Protein AF-0000000066265148 (afdb_homodimer)

Structure (mmCIF, N/CA/C/O backbone):
data_AF-0000000066265148-model_v1
#
loop_
_entity.id
_entity.type
_entity.pdbx_description
1 polymer 'Putative thymidylate synthase'
#
loop_
_atom_site.group_PDB
_atom_site.id
_atom_site.type_symb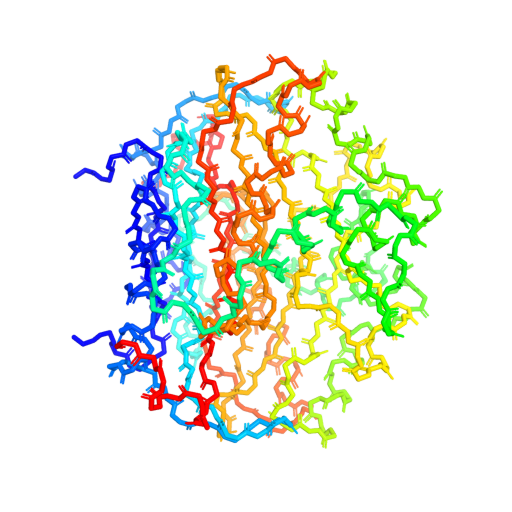ol
_atom_site.label_atom_id
_atom_site.label_alt_id
_atom_site.label_comp_id
_atom_site.label_asym_id
_atom_site.label_entity_id
_atom_site.label_seq_id
_atom_site.pdbx_PDB_ins_code
_atom_site.Cartn_x
_atom_site.Cartn_y
_atom_site.Cartn_z
_atom_site.occupancy
_atom_site.B_iso_or_equiv
_atom_site.auth_seq_id
_atom_site.auth_comp_id
_atom_site.auth_asym_id
_atom_site.auth_atom_id
_atom_site.pdbx_PDB_model_num
ATOM 1 N N . MET A 1 1 ? -3.244 -16.797 18.031 1 27.95 1 MET A N 1
ATOM 2 C CA . MET A 1 1 ? -3.881 -17.016 16.734 1 27.95 1 MET A CA 1
ATOM 3 C C . MET A 1 1 ? -4.305 -15.688 16.109 1 27.95 1 MET A C 1
ATOM 5 O O . MET A 1 1 ? -4.938 -14.867 16.781 1 27.95 1 MET A O 1
ATOM 9 N N . LEU A 1 2 ? -3.549 -15.219 15.195 1 39.91 2 LEU A N 1
ATOM 10 C CA . LEU A 1 2 ? -4.113 -13.984 14.672 1 39.91 2 LEU A CA 1
ATOM 11 C C . LEU A 1 2 ? -5.59 -14.164 14.328 1 39.91 2 LEU A C 1
ATOM 13 O O . LEU A 1 2 ? -5.969 -15.156 13.711 1 39.91 2 LEU A O 1
ATOM 17 N N . GLY A 1 3 ? -6.41 -13.75 15.141 1 44.38 3 GLY A N 1
ATOM 18 C CA . GLY A 1 3 ? -7.812 -13.891 14.781 1 44.38 3 GLY A CA 1
ATOM 19 C C . GLY A 1 3 ? -8.07 -13.688 13.297 1 44.38 3 GLY A C 1
ATOM 20 O O . GLY A 1 3 ? -7.23 -13.125 12.586 1 44.38 3 GLY A O 1
ATOM 21 N N . LYS A 1 4 ? -9.055 -14.305 12.82 1 56.09 4 LYS A N 1
ATOM 22 C CA . LYS A 1 4 ? -9.539 -14.156 11.453 1 56.09 4 LYS A CA 1
ATOM 23 C C . LYS A 1 4 ? -9.547 -12.695 11.023 1 56.09 4 LYS A C 1
ATOM 25 O O . LYS A 1 4 ? -10 -11.828 11.766 1 56.09 4 LYS A O 1
ATOM 30 N N . GLY A 1 5 ? -8.711 -12.375 10.047 1 67.44 5 GLY A N 1
ATOM 31 C CA . GLY A 1 5 ? -8.805 -11.062 9.422 1 67.44 5 GLY A CA 1
ATOM 32 C C . GLY A 1 5 ? -7.734 -10.102 9.891 1 67.44 5 GLY A C 1
ATOM 33 O O . GLY A 1 5 ? -7.719 -8.938 9.484 1 67.44 5 GLY A O 1
ATOM 34 N N . ARG A 1 6 ? -6.789 -10.672 10.805 1 84 6 ARG A N 1
ATOM 35 C CA . ARG A 1 6 ? -5.754 -9.758 11.281 1 84 6 ARG A CA 1
ATOM 36 C C . ARG A 1 6 ? -4.547 -9.773 10.344 1 84 6 ARG A C 1
ATOM 38 O O . ARG A 1 6 ? -4.199 -10.812 9.789 1 84 6 ARG A O 1
ATOM 45 N N . PRO A 1 7 ? -3.943 -8.539 10.242 1 94.38 7 PRO A N 1
ATOM 46 C CA . PRO A 1 7 ? -2.773 -8.469 9.367 1 94.38 7 PRO A CA 1
ATOM 47 C C . PRO A 1 7 ? -1.58 -9.25 9.906 1 94.38 7 PRO A C 1
ATOM 49 O O . PRO A 1 7 ? -1.422 -9.383 11.125 1 94.38 7 PRO A O 1
ATOM 52 N N . LEU A 1 8 ? -0.867 -9.812 9.031 1 95.94 8 LEU A N 1
ATOM 53 C CA . LEU A 1 8 ? 0.341 -10.57 9.336 1 95.94 8 LEU A CA 1
ATOM 54 C C . LEU A 1 8 ? 1.586 -9.711 9.148 1 95.94 8 LEU A C 1
ATOM 56 O O . LEU A 1 8 ? 1.676 -8.938 8.195 1 95.94 8 LEU A O 1
ATOM 60 N N . VAL A 1 9 ? 2.545 -9.773 10.109 1 96.56 9 VAL A N 1
ATOM 61 C CA . VAL A 1 9 ? 3.836 -9.109 9.969 1 96.56 9 VAL A CA 1
ATOM 62 C C . VAL A 1 9 ? 4.957 -10.148 9.984 1 96.56 9 VAL A C 1
ATOM 64 O O . VAL A 1 9 ? 5.035 -10.977 10.898 1 96.56 9 VAL A O 1
ATOM 67 N N . VAL A 1 10 ? 5.738 -10.133 8.992 1 97.38 10 VAL A N 1
ATOM 68 C CA . VAL A 1 10 ? 6.906 -11 8.93 1 97.38 10 VAL A CA 1
ATOM 69 C C . VAL A 1 10 ? 8.164 -10.164 8.695 1 97.38 10 VAL A C 1
ATOM 71 O O . VAL A 1 10 ? 8.102 -9.109 8.055 1 97.38 10 VAL A O 1
ATOM 74 N N . ARG A 1 11 ? 9.273 -10.664 9.203 1 96.19 11 ARG A N 1
ATOM 75 C CA . ARG A 1 11 ? 10.508 -9.898 9.109 1 96.19 11 ARG A CA 1
ATOM 76 C C . ARG A 1 11 ? 11.727 -10.812 9.078 1 96.19 11 ARG A C 1
ATOM 78 O O . ARG A 1 11 ? 11.656 -11.961 9.523 1 96.19 11 ARG A O 1
ATOM 85 N N . GLY A 1 12 ? 12.812 -10.289 8.523 1 95.69 12 GLY A N 1
ATOM 86 C CA . GLY A 1 12 ? 14.055 -11.039 8.523 1 95.69 12 GLY A CA 1
ATOM 87 C C . GLY A 1 12 ? 15.211 -10.281 7.895 1 95.69 12 GLY A C 1
ATOM 88 O O . GLY A 1 12 ? 15.016 -9.203 7.336 1 95.69 12 GLY A O 1
ATOM 89 N N . ARG A 1 13 ? 16.391 -10.906 7.996 1 94.5 13 ARG A N 1
ATOM 90 C CA . ARG A 1 13 ? 17.609 -10.352 7.41 1 94.5 13 ARG A CA 1
ATOM 91 C C . ARG A 1 13 ? 17.797 -10.844 5.98 1 94.5 13 ARG A C 1
ATOM 93 O O . ARG A 1 13 ? 18.531 -10.234 5.203 1 94.5 13 ARG A O 1
ATOM 100 N N . THR A 1 14 ? 17.141 -11.961 5.719 1 96.38 14 THR A N 1
ATOM 101 C CA . THR A 1 14 ? 17.25 -12.516 4.379 1 96.38 14 THR A CA 1
ATOM 102 C C . THR A 1 14 ? 15.875 -12.688 3.752 1 96.38 14 THR A C 1
ATOM 104 O O . THR A 1 14 ? 14.875 -12.805 4.465 1 96.38 14 THR A O 1
ATOM 107 N N . VAL A 1 15 ? 15.859 -12.734 2.451 1 96.88 15 VAL A N 1
ATOM 108 C CA . VAL A 1 15 ? 14.617 -12.969 1.727 1 96.88 15 VAL A CA 1
ATOM 109 C C . VAL A 1 15 ? 14.047 -14.336 2.105 1 96.88 15 VAL A C 1
ATOM 111 O O . VAL A 1 15 ? 12.836 -14.492 2.23 1 96.88 15 VAL A O 1
ATOM 114 N N . GLU A 1 16 ? 14.953 -15.289 2.338 1 96.38 16 GLU A N 1
ATOM 115 C CA . GLU A 1 16 ? 14.523 -16.625 2.744 1 96.38 16 GLU A CA 1
ATOM 116 C C . GLU A 1 16 ? 13.742 -16.578 4.059 1 96.38 16 GLU A C 1
ATOM 118 O O . GLU A 1 16 ? 12.695 -17.219 4.188 1 96.38 16 GLU A O 1
ATOM 123 N N . GLN A 1 17 ? 14.297 -15.891 5.023 1 96.94 17 GLN A N 1
ATOM 124 C CA . GLN A 1 17 ? 13.641 -15.789 6.316 1 96.94 17 GLN A CA 1
ATOM 125 C C . GLN A 1 17 ? 12.234 -15.195 6.172 1 96.94 17 GLN A C 1
ATOM 127 O O . GLN A 1 17 ? 11.273 -15.711 6.746 1 96.94 17 GLN A O 1
ATOM 132 N N . VAL A 1 18 ? 12.133 -14.156 5.395 1 97.88 18 VAL A N 1
ATOM 133 C CA . VAL A 1 18 ? 10.859 -13.477 5.176 1 97.88 18 VAL A CA 1
ATOM 134 C C . VAL A 1 18 ? 9.898 -14.406 4.438 1 97.88 18 VAL A C 1
ATOM 136 O O . VAL A 1 18 ? 8.742 -14.555 4.832 1 97.88 18 VAL A O 1
ATOM 139 N N . TRP A 1 19 ? 10.391 -15.047 3.406 1 98.12 19 TRP A N 1
ATOM 140 C CA . TRP A 1 19 ? 9.594 -15.945 2.586 1 98.12 19 TRP A CA 1
ATOM 141 C C . TRP A 1 19 ? 9.055 -17.109 3.416 1 98.12 19 TRP A C 1
ATOM 143 O O . TRP A 1 19 ? 7.863 -17.422 3.361 1 98.12 19 TRP A O 1
ATOM 153 N N . ARG A 1 20 ? 9.852 -17.719 4.242 1 97.94 20 ARG A N 1
ATOM 154 C CA . ARG A 1 20 ? 9.445 -18.875 5.055 1 97.94 20 ARG A CA 1
ATOM 155 C C . ARG A 1 20 ? 8.406 -18.469 6.098 1 97.94 20 ARG A C 1
ATOM 157 O O . ARG A 1 20 ? 7.438 -19.188 6.332 1 97.94 20 ARG A O 1
ATOM 164 N N . GLN A 1 21 ? 8.648 -17.359 6.672 1 98.19 21 GLN A N 1
ATOM 165 C CA . GLN A 1 21 ? 7.684 -16.875 7.652 1 98.19 21 GLN A CA 1
ATOM 166 C C . GLN A 1 21 ? 6.344 -16.562 6.996 1 98.19 21 GLN A C 1
ATOM 168 O O . GLN A 1 21 ? 5.285 -16.844 7.562 1 98.19 21 GLN A O 1
ATOM 173 N N . ALA A 1 22 ? 6.379 -15.969 5.785 1 98.38 22 ALA A N 1
ATOM 174 C CA . ALA A 1 22 ? 5.148 -15.617 5.082 1 98.38 22 ALA A CA 1
ATOM 175 C C . ALA A 1 22 ? 4.371 -16.859 4.676 1 98.38 22 ALA A C 1
ATOM 177 O O . ALA A 1 22 ? 3.158 -16.938 4.883 1 98.38 22 ALA A O 1
ATOM 178 N N . VAL A 1 23 ? 5.09 -17.812 4.133 1 98.19 23 VAL A N 1
ATOM 179 C CA . VAL A 1 23 ? 4.457 -19.062 3.719 1 98.19 23 VAL A CA 1
ATOM 180 C C . VAL A 1 23 ? 3.854 -19.766 4.934 1 98.19 23 VAL A C 1
ATOM 182 O O . VAL A 1 23 ? 2.693 -20.188 4.902 1 98.19 23 VAL A O 1
ATOM 185 N N . THR A 1 24 ? 4.629 -19.859 6.012 1 97.75 24 THR A N 1
ATOM 186 C CA . THR A 1 24 ? 4.148 -20.484 7.234 1 97.75 24 THR A CA 1
ATOM 187 C C . THR A 1 24 ? 2.936 -19.75 7.785 1 97.75 24 THR A C 1
ATOM 189 O O . THR A 1 24 ? 1.956 -20.375 8.203 1 97.75 24 THR A O 1
ATOM 192 N N . GLY A 1 25 ? 3.047 -18.422 7.82 1 97.19 25 GLY A N 1
ATOM 193 C CA . GLY A 1 25 ? 1.928 -17.625 8.289 1 97.19 25 GLY A CA 1
ATOM 194 C C . GLY A 1 25 ? 0.644 -17.891 7.527 1 97.19 25 GLY A C 1
ATOM 195 O O . GLY A 1 25 ? -0.428 -18 8.125 1 97.19 25 GLY A O 1
ATOM 196 N N . ILE A 1 26 ? 0.73 -18 6.23 1 97.44 26 ILE A N 1
ATOM 197 C CA . ILE A 1 26 ? -0.443 -18.234 5.398 1 97.44 26 ILE A CA 1
ATOM 198 C C . ILE A 1 26 ? -0.965 -19.656 5.621 1 97.44 26 ILE A C 1
ATOM 200 O O . ILE A 1 26 ? -2.176 -19.875 5.688 1 97.44 26 ILE A O 1
ATOM 204 N N . LYS A 1 27 ? -0.068 -20.609 5.711 1 96.56 27 LYS A N 1
ATOM 205 C CA . LYS A 1 27 ? -0.476 -22 5.949 1 96.56 27 LYS A CA 1
ATOM 206 C C . LYS A 1 27 ? -1.242 -22.125 7.262 1 96.56 27 LYS A C 1
ATOM 208 O O . LYS A 1 27 ? -2.227 -22.859 7.344 1 96.56 27 LYS A O 1
ATOM 213 N N . VAL A 1 28 ? -0.839 -21.406 8.273 1 95.69 28 VAL A N 1
ATOM 214 C CA . VAL A 1 28 ? -1.385 -21.562 9.617 1 95.69 28 VAL A CA 1
ATOM 215 C C . VAL A 1 28 ? -2.615 -20.672 9.781 1 95.69 28 VAL A C 1
ATOM 217 O O . VAL A 1 28 ? -3.637 -21.109 10.312 1 95.69 28 VAL A O 1
ATOM 220 N N . HIS A 1 29 ? -2.533 -19.469 9.266 1 95.12 29 HIS A N 1
ATOM 221 C CA . HIS A 1 29 ? -3.545 -18.469 9.617 1 95.12 29 HIS A CA 1
ATOM 222 C C . HIS A 1 29 ? -4.41 -18.125 8.414 1 95.12 29 HIS A C 1
ATOM 224 O O . HIS A 1 29 ? -5.422 -17.438 8.555 1 95.12 29 HIS A O 1
ATOM 230 N N . GLY A 1 30 ? -4.027 -18.531 7.23 1 95.75 30 GLY A N 1
ATOM 231 C CA . GLY A 1 30 ? -4.734 -18.125 6.023 1 95.75 30 GLY A CA 1
ATOM 232 C C . GLY A 1 30 ? -6.102 -18.781 5.891 1 95.75 30 GLY A C 1
ATOM 233 O O . GLY A 1 30 ? -6.363 -19.812 6.504 1 95.75 30 GLY A O 1
ATOM 234 N N . GLU A 1 31 ? -6.941 -18.156 5.148 1 95.69 31 GLU A N 1
ATOM 235 C CA . GLU A 1 31 ? -8.266 -18.672 4.824 1 95.69 31 GLU A CA 1
ATOM 236 C C . GLU A 1 31 ? -8.305 -19.234 3.406 1 95.69 31 GLU A C 1
ATOM 238 O O . GLU A 1 31 ? -7.715 -18.656 2.49 1 95.69 31 GLU A O 1
ATOM 243 N N . LYS A 1 32 ? -9.008 -20.375 3.314 1 96.25 32 LYS A N 1
ATOM 244 C CA . LYS A 1 32 ? -9.242 -20.906 1.975 1 96.25 32 LYS A CA 1
ATOM 245 C C . LYS A 1 32 ? -10.32 -20.109 1.246 1 96.25 32 LYS A C 1
ATOM 247 O O . LYS A 1 32 ? -11.422 -19.922 1.773 1 96.25 32 LYS A O 1
ATOM 252 N N . VAL A 1 33 ? -9.977 -19.625 0.095 1 96.69 33 VAL A N 1
ATOM 253 C CA . VAL A 1 33 ? -10.906 -18.812 -0.668 1 96.69 33 VAL A CA 1
ATOM 254 C C . VAL A 1 33 ? -10.828 -19.172 -2.148 1 96.69 33 VAL A C 1
ATOM 256 O O . VAL A 1 33 ? -9.734 -19.391 -2.682 1 96.69 33 VAL A O 1
ATOM 259 N N . GLU A 1 34 ? -11.984 -19.281 -2.777 1 96.5 34 GLU A N 1
ATOM 260 C CA . GLU A 1 34 ? -12.016 -19.406 -4.23 1 96.5 34 GLU A CA 1
ATOM 261 C C . GLU A 1 34 ? -11.805 -18.047 -4.902 1 96.5 34 GLU A C 1
ATOM 263 O O . GLU A 1 34 ? -12.5 -17.078 -4.602 1 96.5 34 GLU A O 1
ATOM 268 N N . ARG A 1 35 ? -10.766 -18 -5.762 1 97.06 35 ARG A N 1
ATOM 269 C CA . ARG A 1 35 ? -10.484 -16.781 -6.516 1 97.06 35 ARG A CA 1
ATOM 270 C C . ARG A 1 35 ? -10.602 -17.031 -8.016 1 97.06 35 ARG A C 1
ATOM 272 O O . ARG A 1 35 ? -10.922 -18.141 -8.445 1 97.06 35 ARG A O 1
ATOM 279 N N . GLU A 1 36 ? -10.438 -15.969 -8.758 1 94.25 36 GLU A N 1
ATOM 280 C CA . GLU A 1 36 ? -10.664 -16.016 -10.195 1 94.25 36 GLU A CA 1
ATOM 281 C C . GLU A 1 36 ? -9.68 -16.969 -10.875 1 94.25 36 GLU A C 1
ATOM 283 O O . GLU A 1 36 ? -10.008 -17.578 -11.891 1 94.25 36 GLU A O 1
ATOM 288 N N . ARG A 1 37 ? -8.492 -17.156 -10.258 1 93.44 37 ARG A N 1
ATOM 289 C CA . ARG A 1 37 ? -7.484 -18 -10.883 1 93.44 37 ARG A CA 1
ATOM 290 C C . ARG A 1 37 ? -7.332 -19.312 -10.133 1 93.44 37 ARG A C 1
ATOM 292 O O . ARG A 1 37 ? -6.312 -20 -10.258 1 93.44 37 ARG A O 1
ATOM 299 N N . GLY A 1 38 ? -8.328 -19.609 -9.289 1 95.19 38 GLY A N 1
ATOM 300 C CA . GLY A 1 38 ? -8.336 -20.875 -8.562 1 95.19 38 GLY A CA 1
ATOM 301 C C . GLY A 1 38 ? -8.305 -20.688 -7.055 1 95.19 38 GLY A C 1
ATOM 302 O O . GLY A 1 38 ? -8.164 -19.562 -6.562 1 95.19 38 GLY A O 1
ATOM 303 N N . PRO A 1 39 ? -8.422 -21.781 -6.406 1 97.81 39 PRO A N 1
ATOM 304 C CA . PRO A 1 39 ? -8.461 -21.719 -4.941 1 97.81 39 PRO A CA 1
ATOM 305 C C . PRO A 1 39 ? -7.109 -21.328 -4.34 1 97.81 39 PRO A C 1
ATOM 307 O O . PRO A 1 39 ? -6.062 -21.75 -4.832 1 97.81 39 PRO A O 1
ATOM 310 N N . VAL A 1 40 ? -7.176 -20.562 -3.271 1 98.19 40 VAL A N 1
ATOM 311 C CA . VAL A 1 40 ? -5.965 -20.109 -2.592 1 98.19 40 VAL A CA 1
ATOM 312 C C . VAL A 1 40 ? -6.156 -20.219 -1.08 1 98.19 40 VAL A C 1
ATOM 314 O O . VAL A 1 40 ? -7.281 -20.344 -0.597 1 98.19 40 VAL A O 1
ATOM 317 N N . LYS A 1 41 ? -5.094 -20.297 -0.44 1 97.75 41 LYS A N 1
ATOM 318 C CA . LYS A 1 41 ? -5.035 -19.891 0.961 1 97.75 41 LYS A CA 1
ATOM 319 C C . LYS A 1 41 ? -4.426 -18.5 1.104 1 97.75 41 LYS A C 1
ATOM 321 O O . LYS A 1 41 ? -3.35 -18.234 0.566 1 97.75 41 LYS A O 1
ATOM 326 N N . GLU A 1 42 ? -5.195 -17.578 1.852 1 97.88 42 GLU A N 1
ATOM 327 C CA . GLU A 1 42 ? -4.719 -16.203 1.789 1 97.88 42 GLU A CA 1
ATOM 328 C C . GLU A 1 42 ? -4.891 -15.5 3.133 1 97.88 42 GLU A C 1
ATOM 330 O O . GLU A 1 42 ? -5.707 -15.914 3.957 1 97.88 42 GLU A O 1
ATOM 335 N N . VAL A 1 43 ? -4.016 -14.57 3.396 1 97.38 43 VAL A N 1
ATOM 336 C CA . VAL A 1 43 ? -4.188 -13.547 4.414 1 97.38 43 VAL A CA 1
ATOM 337 C C . VAL A 1 43 ? -4.414 -12.188 3.748 1 97.38 43 VAL A C 1
ATOM 339 O O . VAL A 1 43 ? -3.822 -11.898 2.705 1 97.38 43 VAL A O 1
ATOM 342 N N . ARG A 1 44 ? -5.367 -11.469 4.332 1 96.81 44 ARG A N 1
ATOM 343 C CA . ARG A 1 44 ? -5.66 -10.125 3.826 1 96.81 44 ARG A CA 1
ATOM 344 C C . ARG A 1 44 ? -5.102 -9.055 4.754 1 96.81 44 ARG A C 1
ATOM 346 O O . ARG A 1 44 ? -5.691 -8.758 5.793 1 96.81 44 ARG A O 1
ATOM 353 N N . GLY A 1 45 ? -3.953 -8.523 4.328 1 97.06 45 GLY A N 1
ATOM 354 C CA . GLY A 1 45 ? -3.156 -7.617 5.137 1 97.06 45 GLY A CA 1
ATOM 355 C C . GLY A 1 45 ? -1.851 -8.227 5.609 1 97.06 45 GLY A C 1
ATOM 356 O O . GLY A 1 45 ? -1.837 -9.031 6.547 1 97.06 45 GLY A O 1
ATOM 357 N N . LEU A 1 46 ? -0.765 -7.914 4.949 1 98 46 LEU A N 1
ATOM 358 C CA . LEU A 1 46 ? 0.564 -8.422 5.277 1 98 46 LEU A CA 1
ATOM 359 C C . LEU A 1 46 ? 1.613 -7.324 5.129 1 98 46 LEU A C 1
ATOM 361 O O . LEU A 1 46 ? 1.58 -6.555 4.164 1 98 46 LEU A O 1
ATOM 365 N N . ILE A 1 47 ? 2.51 -7.215 6.082 1 98.31 47 ILE A N 1
ATOM 366 C CA . ILE A 1 47 ? 3.764 -6.492 5.898 1 98.31 47 ILE A CA 1
ATOM 367 C C . ILE A 1 47 ? 4.934 -7.477 5.91 1 98.31 47 ILE A C 1
ATOM 369 O O . ILE A 1 47 ? 5.07 -8.273 6.84 1 98.31 47 ILE A O 1
ATOM 373 N N . ALA A 1 48 ? 5.691 -7.465 4.906 1 98.38 48 ALA A N 1
ATOM 374 C CA . ALA A 1 48 ? 6.977 -8.156 4.848 1 98.38 48 ALA A CA 1
ATOM 375 C C . ALA A 1 48 ? 8.133 -7.164 4.914 1 98.38 48 ALA A C 1
ATOM 377 O O . ALA A 1 48 ? 8.289 -6.316 4.027 1 98.38 48 ALA A O 1
ATOM 378 N N . HIS A 1 49 ? 8.906 -7.324 5.965 1 97.88 49 HIS A N 1
ATOM 379 C CA . HIS A 1 49 ? 9.977 -6.371 6.242 1 97.88 49 HIS A CA 1
ATOM 380 C C . HIS A 1 49 ? 11.344 -7.031 6.148 1 97.88 49 HIS A C 1
ATOM 382 O O . HIS A 1 49 ? 11.641 -7.961 6.906 1 97.88 49 HIS A O 1
ATOM 388 N N . LEU A 1 50 ? 12.117 -6.566 5.211 1 97 50 LEU A N 1
ATOM 389 C CA . LEU A 1 50 ? 13.484 -7.031 5.027 1 97 50 LEU A CA 1
ATOM 390 C C . LEU A 1 50 ? 14.484 -6.023 5.594 1 97 50 LEU A C 1
ATOM 392 O O . LEU A 1 50 ? 14.477 -4.852 5.203 1 97 50 LEU A O 1
ATOM 396 N N . GLU A 1 51 ? 15.336 -6.43 6.461 1 94.5 51 GLU A N 1
ATOM 397 C CA . GLU A 1 51 ? 16.328 -5.594 7.129 1 94.5 51 GLU A CA 1
ATOM 398 C C . GLU A 1 51 ? 17.359 -5.062 6.141 1 94.5 51 GLU A C 1
ATOM 400 O O . GLU A 1 51 ? 17.344 -5.43 4.961 1 94.5 51 GLU A O 1
ATOM 405 N N . PRO A 1 52 ? 18.188 -4.199 6.668 1 90.75 52 PRO A N 1
ATOM 406 C CA . PRO A 1 52 ? 19.109 -3.525 5.742 1 90.75 52 PRO A CA 1
ATOM 407 C C . PRO A 1 52 ? 19.922 -4.508 4.906 1 90.75 52 PRO A C 1
ATOM 409 O O . PRO A 1 52 ? 20.312 -5.57 5.402 1 90.75 52 PRO A O 1
ATOM 412 N N . SER A 1 53 ? 20.125 -3.941 3.867 1 74.12 53 SER A N 1
ATOM 413 C CA . SER A 1 53 ? 20.688 -4.723 2.771 1 74.12 53 SER A CA 1
ATOM 414 C C . SER A 1 53 ? 22.109 -5.164 3.084 1 74.12 53 SER A C 1
ATOM 416 O O . SER A 1 53 ? 22.906 -4.379 3.605 1 74.12 53 SER A O 1
ATOM 418 N N . GLY A 1 54 ? 22.344 -6.324 2.887 1 85.75 54 GLY A N 1
ATOM 419 C CA . GLY A 1 54 ? 23.641 -6.957 2.719 1 85.75 54 GLY A CA 1
ATOM 420 C C . GLY A 1 54 ? 23.672 -7.973 1.592 1 85.75 54 GLY A C 1
ATOM 421 O O . GLY A 1 54 ? 22.656 -8.172 0.907 1 85.75 54 GLY A O 1
ATOM 422 N N . PRO A 1 55 ? 24.75 -8.461 1.185 1 86.62 55 PRO A N 1
ATOM 423 C CA . PRO A 1 55 ? 24.812 -9.414 0.072 1 86.62 55 PRO A CA 1
ATOM 424 C C . PRO A 1 55 ? 23.828 -10.57 0.222 1 86.62 55 PRO A C 1
ATOM 426 O O . PRO A 1 55 ? 23.344 -11.102 -0.777 1 86.62 55 PRO A O 1
ATOM 429 N N . GLU A 1 56 ? 23.5 -10.859 1.386 1 88 56 GLU A N 1
ATOM 430 C CA . GLU A 1 56 ? 22.609 -11.977 1.683 1 88 56 GLU A CA 1
ATOM 431 C C . GLU A 1 56 ? 21.172 -11.672 1.25 1 88 56 GLU A C 1
ATOM 433 O O . GLU A 1 56 ? 20.344 -12.57 1.157 1 88 56 GLU A O 1
ATOM 438 N N . SER A 1 57 ? 20.906 -10.422 1.021 1 87.81 57 SER A N 1
ATOM 439 C CA . SER A 1 57 ? 19.578 -10.016 0.614 1 87.81 57 SER A CA 1
ATOM 440 C C . SER A 1 57 ? 19.219 -10.555 -0.77 1 87.81 57 SER A C 1
ATOM 442 O O . SER A 1 57 ? 18.062 -10.531 -1.18 1 87.81 57 SER A O 1
ATOM 444 N N . PHE A 1 58 ? 20.172 -11.133 -1.479 1 91.06 58 PHE A N 1
ATOM 445 C CA . PHE A 1 58 ? 19.953 -11.609 -2.84 1 91.06 58 PHE A CA 1
ATOM 446 C C . PHE A 1 58 ? 19.984 -13.133 -2.891 1 91.06 58 PHE A C 1
ATOM 448 O O . PHE A 1 58 ? 19.875 -13.727 -3.967 1 91.06 58 PHE A O 1
ATOM 455 N N . ASP A 1 59 ? 20.062 -13.719 -1.698 1 92.69 59 ASP A N 1
ATOM 456 C CA . ASP A 1 59 ? 20.109 -15.172 -1.653 1 92.69 59 ASP A CA 1
ATOM 457 C C . ASP A 1 59 ? 18.766 -15.789 -1.993 1 92.69 59 ASP A C 1
ATOM 459 O O . ASP A 1 59 ? 17.734 -15.359 -1.468 1 92.69 59 ASP A O 1
ATOM 463 N N . ILE A 1 60 ? 18.844 -16.781 -2.83 1 94.5 60 ILE A N 1
ATOM 464 C CA . ILE A 1 60 ? 17.656 -17.562 -3.18 1 94.5 60 ILE A CA 1
ATOM 465 C C . ILE A 1 60 ? 17.609 -18.828 -2.344 1 94.5 60 ILE A C 1
ATOM 467 O O . ILE A 1 60 ? 18.578 -19.578 -2.281 1 94.5 60 ILE A O 1
ATOM 471 N N . PRO A 1 61 ? 16.5 -19.062 -1.679 1 94.31 61 PRO A N 1
ATOM 472 C CA . PRO A 1 61 ? 16.406 -20.312 -0.917 1 94.31 61 PRO A CA 1
ATOM 473 C C . PRO A 1 61 ? 16.609 -21.547 -1.785 1 94.31 61 PRO A C 1
ATOM 475 O O . PRO A 1 61 ? 16.141 -21.594 -2.926 1 94.31 61 PRO A O 1
ATOM 478 N N . ASP A 1 62 ? 17.203 -22.578 -1.196 1 91.81 62 ASP A N 1
ATOM 479 C CA . ASP A 1 62 ? 17.531 -23.797 -1.933 1 91.81 62 ASP A CA 1
ATOM 480 C C . ASP A 1 62 ? 16.266 -24.531 -2.391 1 91.81 62 ASP A C 1
ATOM 482 O O . ASP A 1 62 ? 16.266 -25.172 -3.443 1 91.81 62 ASP A O 1
ATOM 486 N N . ASP A 1 63 ? 15.242 -24.391 -1.614 1 92.5 63 ASP A N 1
ATOM 487 C CA . ASP A 1 63 ? 14.023 -25.141 -1.916 1 92.5 63 ASP A CA 1
ATOM 488 C C . ASP A 1 63 ? 12.977 -24.25 -2.57 1 92.5 63 ASP A C 1
ATOM 490 O O . ASP A 1 63 ? 11.789 -24.594 -2.588 1 92.5 63 ASP A O 1
ATOM 494 N N . TYR A 1 64 ? 13.445 -23.062 -2.988 1 93.31 64 TYR A N 1
ATOM 495 C CA . TYR A 1 64 ? 12.539 -22.203 -3.738 1 93.31 64 TYR A CA 1
ATOM 496 C C . TYR A 1 64 ? 12.102 -22.859 -5.039 1 93.31 64 TYR A C 1
ATOM 498 O O . TYR A 1 64 ? 12.914 -23.484 -5.734 1 93.31 64 TYR A O 1
ATOM 506 N N . PRO A 1 65 ? 10.82 -22.734 -5.344 1 91.12 65 PRO A N 1
ATOM 507 C CA . PRO A 1 65 ? 10.281 -23.5 -6.469 1 91.12 65 PRO A CA 1
ATOM 508 C C . PRO A 1 65 ? 10.766 -22.984 -7.82 1 91.12 65 PRO A C 1
ATOM 510 O O . PRO A 1 65 ? 10.773 -23.734 -8.805 1 91.12 65 PRO A O 1
ATOM 513 N N . LEU A 1 66 ? 11.055 -21.719 -7.992 1 87.81 66 LEU A N 1
ATOM 514 C CA . LEU A 1 66 ? 11.523 -21.188 -9.266 1 87.81 66 LEU A CA 1
ATOM 515 C C . LEU A 1 66 ? 13.039 -21.297 -9.375 1 87.81 66 LEU A C 1
ATOM 517 O O . LEU A 1 66 ? 13.75 -21.094 -8.391 1 87.81 66 LEU A O 1
ATOM 521 N N . ASP A 1 67 ? 13.438 -21.594 -10.594 1 88.56 67 ASP A N 1
ATOM 522 C CA . ASP A 1 67 ? 14.875 -21.75 -10.812 1 88.56 67 ASP A CA 1
ATOM 523 C C . ASP A 1 67 ? 15.586 -20.406 -10.742 1 88.56 67 ASP A C 1
ATOM 525 O O . ASP A 1 67 ? 15 -19.375 -11.055 1 88.56 67 ASP A O 1
ATOM 529 N N . GLU A 1 68 ? 16.828 -20.531 -10.328 1 88.06 68 GLU A N 1
ATOM 530 C CA . GLU A 1 68 ? 17.641 -19.328 -10.125 1 88.06 68 GLU A CA 1
ATOM 531 C C . GLU A 1 68 ? 17.672 -18.484 -11.391 1 88.06 68 GLU A C 1
ATOM 533 O O . GLU A 1 68 ? 17.625 -17.25 -11.312 1 88.06 68 GLU A O 1
ATOM 538 N N . HIS A 1 69 ? 17.781 -19.109 -12.469 1 87.75 69 HIS A N 1
ATOM 539 C CA . HIS A 1 69 ? 17.844 -18.391 -13.727 1 87.75 69 HIS A CA 1
ATOM 540 C C . HIS A 1 69 ? 16.594 -17.531 -13.938 1 87.75 69 HIS A C 1
ATOM 542 O O . HIS A 1 69 ? 16.703 -16.375 -14.359 1 87.75 69 HIS A O 1
ATOM 548 N N . SER A 1 70 ? 15.531 -18.062 -13.57 1 86.44 70 SER A N 1
ATOM 549 C CA . SER A 1 70 ? 14.273 -17.328 -13.719 1 86.44 70 SER A CA 1
ATOM 550 C C . SER A 1 70 ? 14.211 -16.141 -12.766 1 86.44 70 SER A C 1
ATOM 552 O O . SER A 1 70 ? 13.742 -15.062 -13.141 1 86.44 70 SER A O 1
ATOM 554 N N . VAL A 1 71 ? 14.734 -16.312 -11.617 1 88.06 71 VAL A N 1
ATOM 555 C CA . VAL A 1 71 ? 14.727 -15.258 -10.609 1 88.06 71 VAL A CA 1
ATOM 556 C C . VAL A 1 71 ? 15.633 -14.109 -11.055 1 88.06 71 VAL A C 1
ATOM 558 O O . VAL A 1 71 ? 15.242 -12.945 -11.008 1 88.06 71 VAL A O 1
ATOM 561 N N . ARG A 1 72 ? 16.734 -14.508 -11.609 1 86.56 72 ARG A N 1
ATOM 562 C CA . ARG A 1 72 ? 17.703 -13.5 -12.039 1 86.56 72 ARG A CA 1
ATOM 563 C C . ARG A 1 72 ? 17.188 -12.75 -13.273 1 86.56 72 ARG A C 1
ATOM 565 O O . ARG A 1 72 ? 17.406 -11.539 -13.398 1 86.56 72 ARG A O 1
ATOM 572 N N . ALA A 1 73 ? 16.531 -13.445 -14.078 1 80.44 73 ALA A N 1
ATOM 573 C CA . ALA A 1 73 ? 15.938 -12.797 -15.25 1 80.44 73 ALA A CA 1
ATOM 574 C C . ALA A 1 73 ? 14.891 -11.766 -14.844 1 80.44 73 ALA A C 1
ATOM 576 O O . ALA A 1 73 ? 14.781 -10.703 -15.461 1 80.44 73 ALA A O 1
ATOM 577 N N . TYR A 1 74 ? 14.203 -12.094 -13.859 1 80.19 74 TYR A N 1
ATOM 578 C CA . TYR A 1 74 ? 13.172 -11.203 -13.344 1 80.19 74 TYR A CA 1
ATOM 579 C C . TYR A 1 74 ? 13.781 -9.938 -12.766 1 80.19 74 TYR A C 1
ATOM 581 O O . TYR A 1 74 ? 13.242 -8.844 -12.938 1 80.19 74 TYR A O 1
ATOM 589 N N . GLU A 1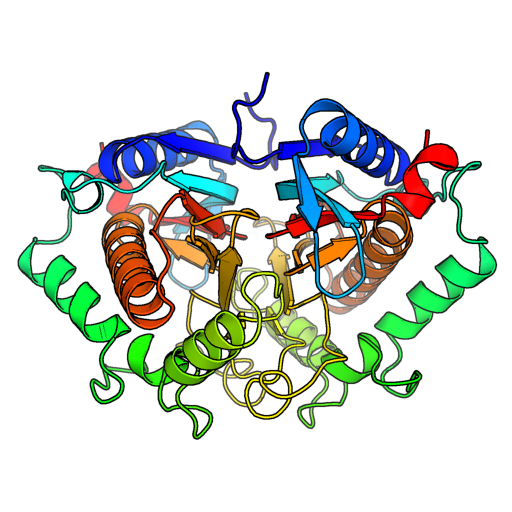 75 ? 14.891 -10.078 -12.141 1 81.38 75 GLU A N 1
ATOM 590 C CA . GLU A 1 75 ? 15.625 -8.938 -11.602 1 81.38 75 GLU A CA 1
ATOM 591 C C . GLU A 1 75 ? 15.969 -7.934 -12.703 1 81.38 75 GLU A C 1
ATOM 593 O O . GLU A 1 75 ? 15.734 -6.734 -12.547 1 81.38 75 GLU A O 1
ATOM 598 N N . ASP A 1 76 ? 16.406 -8.461 -13.758 1 80.25 76 ASP A N 1
ATOM 599 C CA . ASP A 1 76 ? 16.797 -7.613 -14.883 1 80.25 76 ASP A CA 1
ATOM 600 C C . ASP A 1 76 ? 15.578 -6.969 -15.531 1 80.25 76 ASP A C 1
ATOM 602 O O . ASP A 1 76 ? 15.648 -5.828 -15.992 1 80.25 76 ASP A O 1
ATOM 606 N N . GLN A 1 77 ? 14.547 -7.629 -15.445 1 79.81 77 GLN A N 1
ATOM 607 C CA . GLN A 1 77 ? 13.336 -7.172 -16.125 1 79.81 77 GLN A CA 1
ATOM 608 C C . GLN A 1 77 ? 12.75 -5.945 -15.422 1 79.81 77 GLN A C 1
ATOM 610 O O . GLN A 1 77 ? 12.188 -5.062 -16.078 1 79.81 77 GLN A O 1
ATOM 615 N N . LEU A 1 78 ? 12.922 -5.867 -14.188 1 83.44 78 LEU A N 1
ATOM 616 C CA . LEU A 1 78 ? 12.367 -4.734 -13.453 1 83.44 78 LEU A CA 1
ATOM 617 C C . LEU A 1 78 ? 13.078 -3.439 -13.828 1 83.44 78 LEU A C 1
ATOM 619 O O . LEU A 1 78 ? 12.461 -2.367 -13.828 1 83.44 78 LEU A O 1
ATOM 623 N N . LEU A 1 79 ? 14.289 -3.588 -14.234 1 83.56 79 LEU A N 1
ATOM 624 C CA . LEU A 1 79 ? 15.07 -2.385 -14.508 1 83.56 79 LEU A CA 1
ATOM 625 C C . LEU A 1 79 ? 15.102 -2.082 -16 1 83.56 79 LEU A C 1
ATOM 627 O O . LEU A 1 79 ? 15.5 -0.988 -16.406 1 83.56 79 LEU A O 1
ATOM 631 N N . ASP A 1 80 ? 14.617 -3.035 -16.766 1 81.62 80 ASP A N 1
ATOM 632 C CA . ASP A 1 80 ? 14.68 -2.902 -18.219 1 81.62 80 ASP A CA 1
ATOM 633 C C . ASP A 1 80 ? 13.352 -2.398 -18.766 1 81.62 80 ASP A C 1
ATOM 635 O O . ASP A 1 80 ? 12.352 -3.121 -18.766 1 81.62 80 ASP A O 1
ATOM 639 N N . PRO A 1 81 ? 13.328 -1.251 -19.344 1 80.38 81 PRO A N 1
ATOM 640 C CA . PRO A 1 81 ? 12.07 -0.713 -19.875 1 80.38 81 PRO A CA 1
ATOM 641 C C . PRO A 1 81 ? 11.617 -1.419 -21.156 1 80.38 81 PRO A C 1
ATOM 643 O O . PRO A 1 81 ? 10.453 -1.307 -21.531 1 80.38 81 PRO A O 1
ATOM 646 N N . GLU A 1 82 ? 12.531 -2.053 -21.781 1 77.38 82 GLU A N 1
ATOM 647 C CA . GLU A 1 82 ? 12.258 -2.557 -23.125 1 77.38 82 GLU A CA 1
ATOM 648 C C . GLU A 1 82 ? 11.805 -4.012 -23.094 1 77.38 82 GLU A C 1
ATOM 650 O O . GLU A 1 82 ? 11.227 -4.516 -24.062 1 77.38 82 GLU A O 1
ATOM 655 N N . LEU A 1 83 ? 12.031 -4.598 -22.047 1 67.06 83 LEU A N 1
ATOM 656 C CA . LEU A 1 83 ? 11.648 -6.004 -21.984 1 67.06 83 LEU A CA 1
ATOM 657 C C . LEU A 1 83 ? 10.141 -6.145 -21.781 1 67.06 83 LEU A C 1
ATOM 659 O O . LEU A 1 83 ? 9.594 -5.637 -20.812 1 67.06 83 LEU A O 1
ATOM 663 N N . ARG A 1 84 ? 9.539 -6.328 -23.016 1 59.94 84 ARG A N 1
ATOM 664 C CA . ARG A 1 84 ? 8.102 -6.531 -22.875 1 59.94 84 ARG A CA 1
ATOM 665 C C . ARG A 1 84 ? 7.766 -8.016 -22.766 1 59.94 84 ARG A C 1
ATOM 667 O O . ARG A 1 84 ? 8.375 -8.852 -23.438 1 59.94 84 ARG A O 1
ATOM 674 N N . GLY A 1 85 ? 7.277 -8.445 -21.625 1 57.16 85 GLY A N 1
ATOM 675 C CA . GLY A 1 85 ? 6.758 -9.797 -21.484 1 57.16 85 GLY A CA 1
ATOM 676 C C . GLY A 1 85 ? 5.379 -9.969 -22.109 1 57.16 85 GLY A C 1
ATOM 677 O O . GLY A 1 85 ? 4.902 -9.086 -22.828 1 57.16 85 GLY A O 1
ATOM 678 N N . PHE A 1 86 ? 4.664 -11.148 -21.906 1 52.59 86 PHE A N 1
ATOM 679 C CA . PHE A 1 86 ? 3.4 -11.516 -22.531 1 52.59 86 PHE A CA 1
ATOM 680 C C . PHE A 1 86 ? 2.404 -10.367 -22.453 1 52.59 86 PHE A C 1
ATOM 682 O O . PHE A 1 86 ? 1.846 -9.953 -23.484 1 52.59 86 PHE A O 1
ATOM 689 N N . GLU A 1 87 ? 2.146 -9.781 -21.266 1 59.53 87 GLU A N 1
ATOM 69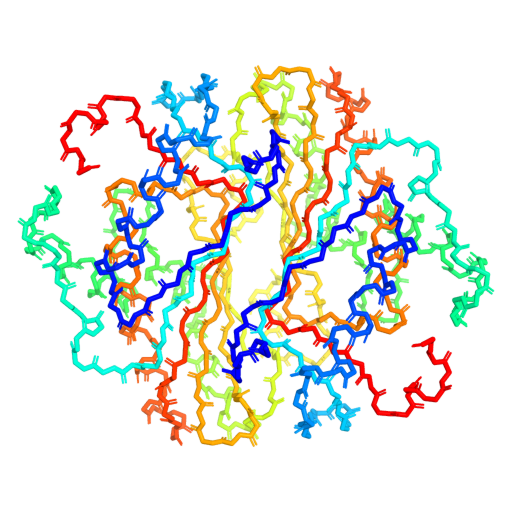0 C CA . GLU A 1 87 ? 1.189 -8.68 -21.188 1 59.53 87 GLU A CA 1
ATOM 691 C C . GLU A 1 87 ? 1.853 -7.406 -20.688 1 59.53 87 GLU A C 1
ATOM 693 O O . GLU A 1 87 ? 1.645 -6.328 -21.25 1 59.53 87 GLU A O 1
ATOM 698 N N . TYR A 1 88 ? 2.674 -7.543 -19.766 1 71.88 88 TYR A N 1
ATOM 699 C CA . TYR A 1 88 ? 3.457 -6.426 -19.25 1 71.88 88 TYR A CA 1
ATOM 700 C C . TYR A 1 88 ? 4.605 -6.922 -18.375 1 71.88 88 TYR A C 1
ATOM 702 O O . TYR A 1 88 ? 4.629 -8.086 -17.969 1 71.88 88 TYR A O 1
ATOM 710 N N . THR A 1 89 ? 5.598 -6.121 -18.344 1 83.94 89 THR A N 1
ATOM 711 C CA . THR A 1 89 ? 6.594 -6.266 -17.281 1 83.94 89 THR A CA 1
ATOM 712 C C . THR A 1 89 ? 6.586 -5.051 -16.375 1 83.94 89 THR A C 1
ATOM 714 O O . THR A 1 89 ? 6.133 -3.973 -16.766 1 83.94 89 THR A O 1
ATOM 717 N N . TYR A 1 90 ? 6.996 -5.301 -15.148 1 90.31 90 TYR A N 1
ATOM 718 C CA . TYR A 1 90 ? 7.078 -4.184 -14.211 1 90.31 90 TYR A CA 1
ATOM 719 C C . TYR A 1 90 ? 8.062 -3.129 -14.719 1 90.31 90 TYR A C 1
ATOM 721 O O . TYR A 1 90 ? 7.836 -1.929 -14.539 1 90.31 90 TYR A O 1
ATOM 729 N N . GLY A 1 91 ? 9.109 -3.605 -15.312 1 91.44 91 GLY A N 1
ATOM 730 C CA . GLY A 1 91 ? 10.039 -2.645 -15.883 1 91.44 91 GLY A CA 1
ATOM 731 C C . GLY A 1 91 ? 9.406 -1.736 -16.906 1 91.44 91 GLY A C 1
ATOM 732 O O . GLY A 1 91 ? 9.625 -0.524 -16.906 1 91.44 91 GLY A O 1
ATOM 733 N N . HIS A 1 92 ? 8.633 -2.318 -17.812 1 92.38 92 HIS A N 1
ATOM 734 C CA . HIS A 1 92 ? 7.926 -1.521 -18.812 1 92.38 92 HIS A CA 1
ATOM 735 C C . HIS A 1 92 ? 6.941 -0.561 -18.156 1 92.38 92 HIS A C 1
ATOM 737 O O . HIS A 1 92 ? 6.852 0.605 -18.547 1 92.38 92 HIS A O 1
ATOM 743 N N . ARG A 1 93 ? 6.219 -1.015 -17.188 1 94.62 93 ARG A N 1
ATOM 744 C CA . ARG A 1 93 ? 5.238 -0.193 -16.5 1 94.62 93 ARG A CA 1
ATOM 745 C C . ARG A 1 93 ? 5.91 0.963 -15.766 1 94.62 93 ARG A C 1
ATOM 747 O O . ARG A 1 93 ? 5.406 2.088 -15.773 1 94.62 93 ARG A O 1
ATOM 754 N N . LEU A 1 94 ? 7.109 0.713 -15.242 1 96.12 94 LEU A N 1
ATOM 755 C CA . LEU A 1 94 ? 7.773 1.697 -14.398 1 96.12 94 LEU A CA 1
ATOM 756 C C . LEU A 1 94 ? 8.562 2.695 -15.234 1 96.12 94 LEU A C 1
ATOM 758 O O . LEU A 1 94 ? 8.711 3.857 -14.852 1 96.12 94 LEU A O 1
ATOM 762 N N . ARG A 1 95 ? 8.969 2.293 -16.406 1 95.06 95 ARG A N 1
ATOM 763 C CA . ARG A 1 95 ? 10.031 3.102 -17 1 95.06 95 ARG A CA 1
ATOM 764 C C . ARG A 1 95 ? 9.633 3.574 -18.391 1 95.06 95 ARG A C 1
ATOM 766 O O . ARG A 1 95 ? 10.352 4.355 -19.016 1 95.06 95 ARG A O 1
ATOM 773 N N . ARG A 1 96 ? 8.359 3.115 -18.875 1 92.81 96 ARG A N 1
ATOM 774 C CA . ARG A 1 96 ? 8.047 3.523 -20.25 1 92.81 96 ARG A CA 1
ATOM 775 C C . ARG A 1 96 ? 6.543 3.736 -20.422 1 92.81 96 ARG A C 1
ATOM 777 O O . ARG A 1 96 ? 6.117 4.629 -21.156 1 92.81 96 ARG A O 1
ATOM 784 N N . TYR A 1 97 ? 5.711 3.066 -19.781 1 93.19 97 TYR A N 1
ATOM 785 C CA . TYR A 1 97 ? 4.285 2.932 -20.047 1 93.19 97 TYR A CA 1
ATOM 786 C C . TYR A 1 97 ? 3.598 4.289 -20.047 1 93.19 97 TYR A C 1
ATOM 788 O O . TYR A 1 97 ? 2.746 4.57 -20.891 1 93.19 97 TYR A O 1
ATOM 796 N N . PHE A 1 98 ? 3.984 5.184 -19.188 1 95.25 98 PHE A N 1
ATOM 797 C CA . PHE A 1 98 ? 3.314 6.465 -19 1 95.25 98 PHE A CA 1
ATOM 798 C C . PHE A 1 98 ? 4.02 7.559 -19.797 1 95.25 98 PHE A C 1
ATOM 800 O O . PHE A 1 98 ? 3.783 8.75 -19.578 1 95.25 98 PHE A O 1
ATOM 807 N N . GLY A 1 99 ? 4.906 7.109 -20.672 1 94.19 99 GLY A N 1
ATOM 808 C CA . GLY A 1 99 ? 5.621 8.055 -21.516 1 94.19 99 GLY A CA 1
ATOM 809 C C . GLY A 1 99 ? 6.805 8.695 -20.812 1 94.19 99 GLY A C 1
ATOM 810 O O . GLY A 1 99 ? 7.332 9.711 -21.281 1 94.19 99 GLY A O 1
ATOM 811 N N . LEU A 1 100 ? 7.082 8.125 -19.656 1 94.94 100 LEU A N 1
ATOM 812 C CA . LEU A 1 100 ? 8.234 8.617 -18.906 1 94.94 100 LEU A CA 1
ATOM 813 C C . LEU A 1 100 ? 8.875 7.492 -18.094 1 94.94 100 LEU A C 1
ATOM 815 O O . LEU A 1 100 ? 8.281 6.426 -17.922 1 94.94 100 LEU A O 1
ATOM 819 N N . ASP A 1 101 ? 10.141 7.719 -17.703 1 96.5 101 ASP A N 1
ATOM 820 C CA . ASP A 1 101 ? 10.867 6.809 -16.828 1 96.5 101 ASP A CA 1
ATOM 821 C C . ASP A 1 101 ? 10.727 7.219 -15.359 1 96.5 101 ASP A C 1
ATOM 823 O O . ASP A 1 101 ? 11.453 8.094 -14.883 1 96.5 101 ASP A O 1
ATOM 827 N N . GLN A 1 102 ? 9.766 6.566 -14.68 1 97.94 102 GLN A N 1
ATOM 828 C CA . GLN A 1 102 ? 9.469 6.934 -13.305 1 97.94 102 GLN A CA 1
ATOM 829 C C . GLN A 1 102 ? 10.68 6.715 -12.406 1 97.94 102 GLN A C 1
ATOM 831 O O . GLN A 1 102 ? 10.875 7.434 -11.422 1 97.94 102 GLN A O 1
ATOM 836 N N . VAL A 1 103 ? 11.492 5.738 -12.75 1 97.25 103 VAL A N 1
ATOM 837 C CA . VAL A 1 103 ? 12.672 5.438 -11.945 1 97.25 103 VAL A CA 1
ATOM 838 C C . VAL A 1 103 ? 13.656 6.602 -12.023 1 97.25 103 VAL A C 1
ATOM 840 O O . VAL A 1 103 ? 14.172 7.051 -11 1 97.25 103 VAL A O 1
ATOM 843 N N . THR A 1 104 ? 13.844 7.078 -13.195 1 96.81 104 THR A N 1
ATOM 844 C CA . THR A 1 104 ? 14.703 8.242 -13.367 1 96.81 104 THR A CA 1
ATOM 845 C C . THR A 1 104 ? 14.141 9.445 -12.625 1 96.81 104 THR A C 1
ATOM 847 O O . THR A 1 104 ? 14.891 10.188 -11.977 1 96.81 104 THR A O 1
ATOM 850 N N . LYS A 1 105 ? 12.867 9.641 -12.727 1 97.56 105 LYS A N 1
ATOM 851 C CA . LYS A 1 105 ? 12.234 10.773 -12.055 1 97.56 105 LYS A CA 1
ATOM 852 C C . LYS A 1 105 ? 12.383 10.672 -10.547 1 97.56 105 LYS A C 1
ATOM 854 O O . LYS A 1 105 ? 12.57 11.688 -9.859 1 97.56 105 LYS A O 1
ATOM 859 N N . ILE A 1 106 ? 12.289 9.516 -10.008 1 97.44 106 ILE A N 1
ATOM 860 C CA . ILE A 1 106 ? 12.461 9.273 -8.578 1 97.44 106 ILE A CA 1
ATOM 861 C C . ILE A 1 106 ? 13.883 9.633 -8.164 1 97.44 106 ILE A C 1
ATOM 863 O O . ILE A 1 106 ? 14.094 10.273 -7.129 1 97.44 106 ILE A O 1
ATOM 867 N N . VAL A 1 107 ? 14.812 9.211 -8.961 1 97.56 107 VAL A N 1
ATOM 868 C CA . VAL A 1 107 ? 16.203 9.539 -8.688 1 97.56 107 VAL A CA 1
ATOM 869 C C . VAL A 1 107 ? 16.391 11.055 -8.664 1 97.56 107 VAL A C 1
ATOM 871 O O . VAL A 1 107 ? 17.031 11.594 -7.762 1 97.56 107 VAL A O 1
ATOM 874 N N . GLU A 1 108 ? 15.82 11.688 -9.648 1 97.25 108 GLU A N 1
ATOM 875 C CA . GLU A 1 108 ? 15.914 13.141 -9.727 1 97.25 108 GLU A CA 1
ATOM 876 C C . GLU A 1 108 ? 15.305 13.805 -8.5 1 97.25 108 GLU A C 1
ATOM 878 O O . GLU A 1 108 ? 15.898 14.719 -7.922 1 97.25 108 GLU A O 1
ATOM 883 N N . ARG A 1 109 ? 14.164 13.344 -8.102 1 96.62 109 ARG A N 1
ATOM 884 C CA . ARG A 1 109 ? 13.484 13.914 -6.949 1 96.62 109 ARG A CA 1
ATOM 885 C C . ARG A 1 109 ? 14.312 13.734 -5.68 1 96.62 109 ARG A C 1
ATOM 887 O O . ARG A 1 109 ? 14.445 14.664 -4.883 1 96.62 109 ARG A O 1
ATOM 894 N N . LEU A 1 110 ? 14.859 12.609 -5.488 1 96.94 110 LEU A N 1
ATOM 895 C CA . LEU A 1 110 ? 15.672 12.297 -4.312 1 96.94 110 LEU A CA 1
ATOM 896 C C . LEU A 1 110 ? 16.953 13.125 -4.309 1 96.94 110 LEU A C 1
ATOM 898 O O . LEU A 1 110 ? 17.438 13.508 -3.244 1 96.94 110 LEU A O 1
ATOM 902 N N . SER A 1 111 ? 17.453 13.352 -5.469 1 95.25 111 SER A N 1
ATOM 903 C CA . SER A 1 111 ? 18.672 14.141 -5.586 1 95.25 111 SER A CA 1
ATOM 904 C C . SER A 1 111 ? 18.422 15.617 -5.273 1 95.25 111 SER A C 1
ATOM 906 O O . SER A 1 111 ? 19.281 16.297 -4.723 1 95.25 111 SER A O 1
ATOM 908 N N . GLU A 1 112 ? 17.25 16.016 -5.629 1 94.5 112 GLU A N 1
ATOM 909 C CA . GLU A 1 112 ? 16.859 17.406 -5.352 1 94.5 112 GLU A CA 1
ATOM 910 C C . GLU A 1 112 ? 16.578 17.609 -3.867 1 94.5 112 GLU A C 1
ATOM 912 O O . GLU A 1 112 ? 16.938 18.625 -3.293 1 94.5 112 GLU A O 1
ATOM 917 N N . SER A 1 113 ? 15.883 16.688 -3.297 1 93.69 113 SER A N 1
ATOM 918 C CA . SER A 1 113 ? 15.57 16.703 -1.87 1 93.69 113 SER A CA 1
ATOM 919 C C . SER A 1 113 ? 15.602 15.297 -1.285 1 93.69 113 SER A C 1
ATOM 921 O O . SER A 1 113 ? 14.656 14.523 -1.472 1 93.69 113 SER A O 1
ATOM 923 N N . ASN A 1 114 ? 16.547 15.047 -0.459 1 92.06 114 ASN A N 1
ATOM 924 C CA . ASN A 1 114 ? 16.688 13.719 0.135 1 92.06 114 ASN A CA 1
ATOM 925 C C . ASN A 1 114 ? 15.617 13.477 1.199 1 92.06 114 ASN A C 1
ATOM 927 O O . ASN A 1 114 ? 15.414 12.344 1.636 1 92.06 114 ASN A O 1
ATOM 931 N N . ASN A 1 115 ? 14.883 14.5 1.514 1 93.88 115 ASN A N 1
ATOM 932 C CA . ASN A 1 115 ? 13.867 14.391 2.553 1 93.88 115 ASN A CA 1
ATOM 933 C C . ASN A 1 115 ? 12.469 14.32 1.959 1 93.88 115 ASN A C 1
ATOM 935 O O . ASN A 1 115 ? 11.477 14.461 2.68 1 93.88 115 ASN A O 1
ATOM 939 N N . THR A 1 116 ? 12.414 14.094 0.656 1 96.88 116 THR A N 1
ATOM 940 C CA . THR A 1 116 ? 11.133 14.062 -0.034 1 96.88 116 THR A CA 1
ATOM 941 C C . THR A 1 116 ? 10.367 12.781 0.31 1 96.88 116 THR A C 1
ATOM 943 O O . THR A 1 116 ? 10.969 11.734 0.54 1 96.88 116 THR A O 1
ATOM 946 N N . ARG A 1 117 ? 9.031 12.891 0.374 1 97 117 ARG A N 1
ATOM 947 C CA . ARG A 1 117 ? 8.133 11.75 0.479 1 97 117 ARG A CA 1
ATOM 948 C C . ARG A 1 117 ? 7.324 11.57 -0.801 1 97 117 ARG A C 1
ATOM 950 O O . ARG A 1 117 ? 6.27 10.93 -0.791 1 97 117 ARG A O 1
ATOM 957 N N . ARG A 1 118 ? 7.871 12.203 -1.925 1 97.44 118 ARG A N 1
ATOM 958 C CA . ARG A 1 118 ? 7.098 12.242 -3.162 1 97.44 118 ARG A CA 1
ATOM 959 C C . ARG A 1 118 ? 7.781 11.438 -4.262 1 97.44 118 ARG A C 1
ATOM 961 O O . ARG A 1 118 ? 7.434 11.562 -5.438 1 97.44 118 ARG A O 1
ATOM 968 N N . ALA A 1 119 ? 8.836 10.672 -3.855 1 97.75 119 ALA A N 1
ATOM 969 C CA . ALA A 1 119 ? 9.484 9.766 -4.801 1 97.75 119 ALA A CA 1
ATOM 970 C C . ALA A 1 119 ? 8.703 8.461 -4.941 1 97.75 119 ALA A C 1
ATOM 972 O O . ALA A 1 119 ? 9.086 7.438 -4.367 1 97.75 119 ALA A O 1
ATOM 973 N N . ILE A 1 120 ? 7.629 8.523 -5.758 1 98.12 120 ILE A N 1
ATOM 974 C CA . ILE A 1 120 ? 6.637 7.457 -5.867 1 98.12 120 ILE A CA 1
ATOM 975 C C . ILE A 1 120 ? 6.473 7.051 -7.328 1 98.12 120 ILE A C 1
ATOM 977 O O . ILE A 1 120 ? 6.57 7.891 -8.227 1 98.12 120 ILE A O 1
ATOM 981 N N . ALA A 1 121 ? 6.312 5.809 -7.547 1 97.81 121 ALA A N 1
ATOM 982 C CA . ALA A 1 121 ? 5.93 5.277 -8.852 1 97.81 121 ALA A CA 1
ATOM 983 C C . ALA A 1 121 ? 4.719 4.359 -8.742 1 97.81 121 ALA A C 1
ATOM 985 O O . ALA A 1 121 ? 4.473 3.775 -7.684 1 97.81 121 ALA A O 1
ATOM 986 N N . VAL A 1 122 ? 3.941 4.301 -9.773 1 98.19 122 VAL A N 1
ATOM 987 C CA . VAL A 1 122 ? 2.816 3.375 -9.828 1 98.19 122 VAL A CA 1
ATOM 988 C C . VAL A 1 122 ? 2.895 2.539 -11.102 1 98.19 122 VAL A C 1
ATOM 990 O O . VAL A 1 122 ? 3.527 2.943 -12.078 1 98.19 122 VAL A O 1
ATOM 993 N N . THR A 1 123 ? 2.301 1.348 -11.07 1 97.31 123 THR A N 1
ATOM 994 C CA . THR A 1 123 ? 2.256 0.485 -12.242 1 97.31 123 THR A CA 1
ATOM 995 C C . THR A 1 123 ? 0.826 0.351 -12.758 1 97.31 123 THR A C 1
ATOM 997 O O . THR A 1 123 ? 0.606 -0.105 -13.883 1 97.31 123 THR A O 1
ATOM 1000 N N . TRP A 1 124 ? -0.157 0.74 -11.945 1 97.62 124 TRP A N 1
ATOM 1001 C CA . TRP A 1 124 ? -1.571 0.614 -12.281 1 97.62 124 TRP A CA 1
ATOM 1002 C C . TRP A 1 124 ? -2.041 1.8 -13.117 1 97.62 124 TRP A C 1
ATOM 1004 O O . TRP A 1 124 ? -1.772 2.953 -12.773 1 97.62 124 TRP A O 1
ATOM 1014 N N . ASP A 1 125 ? -2.643 1.547 -14.227 1 96.19 125 ASP A N 1
ATOM 1015 C CA . ASP A 1 125 ? -3.281 2.555 -15.062 1 96.19 125 ASP A CA 1
ATOM 1016 C C . ASP A 1 125 ? -4.797 2.373 -15.086 1 96.19 125 ASP A C 1
ATOM 1018 O O . ASP A 1 125 ? -5.312 1.476 -15.758 1 96.19 125 ASP A O 1
ATOM 1022 N N . PRO A 1 126 ? -5.555 3.316 -14.367 1 96.12 126 PRO A N 1
ATOM 1023 C CA . PRO A 1 126 ? -7.008 3.156 -14.297 1 96.12 126 PRO A CA 1
ATOM 1024 C C . PRO A 1 126 ? -7.664 3.139 -15.68 1 96.12 126 PRO A C 1
ATOM 1026 O O . PRO A 1 126 ? -8.703 2.5 -15.859 1 96.12 126 PRO A O 1
ATOM 1029 N N . ARG A 1 127 ? -7.074 3.77 -16.688 1 95.12 127 ARG A N 1
ATOM 1030 C CA . ARG A 1 127 ? -7.66 3.877 -18.016 1 95.12 127 ARG A CA 1
ATOM 1031 C C . ARG A 1 127 ? -7.602 2.541 -18.75 1 95.12 127 ARG A C 1
ATOM 1033 O O . ARG A 1 127 ? -8.352 2.316 -19.703 1 95.12 127 ARG A O 1
ATOM 1040 N N . ARG A 1 128 ? -6.805 1.685 -18.266 1 93.38 128 ARG A N 1
ATOM 1041 C CA . ARG A 1 128 ? -6.605 0.399 -18.922 1 93.38 128 ARG A CA 1
ATOM 1042 C C . ARG A 1 128 ? -6.945 -0.757 -18 1 93.38 128 ARG A C 1
ATOM 1044 O O . ARG A 1 128 ? -7.766 -1.614 -18.328 1 93.38 128 ARG A O 1
ATOM 1051 N N . ASP A 1 129 ? -6.449 -0.732 -16.844 1 95.88 129 ASP A N 1
ATOM 1052 C CA . ASP A 1 129 ? -6.297 -1.932 -16.031 1 95.88 129 ASP A CA 1
ATOM 1053 C C . ASP A 1 129 ? -7.609 -2.293 -15.328 1 95.88 129 ASP A C 1
ATOM 1055 O O . ASP A 1 129 ? -7.812 -3.443 -14.938 1 95.88 129 ASP A O 1
ATOM 1059 N N . LEU A 1 130 ? -8.523 -1.409 -15.195 1 94.56 130 LEU A N 1
ATOM 1060 C CA . LEU A 1 130 ? -9.812 -1.692 -14.562 1 94.56 130 LEU A CA 1
ATOM 1061 C C . LEU A 1 130 ? -10.656 -2.602 -15.453 1 94.56 130 LEU A C 1
ATOM 1063 O O . LEU A 1 130 ? -11.617 -3.217 -14.977 1 94.56 130 LEU A O 1
ATOM 1067 N N . ASP A 1 131 ? -10.266 -2.691 -16.75 1 91.94 131 ASP A N 1
ATOM 1068 C CA . ASP A 1 131 ? -11.062 -3.49 -17.688 1 91.94 131 ASP A CA 1
ATOM 1069 C C . ASP A 1 131 ? -10.266 -4.684 -18.203 1 91.94 131 ASP A C 1
ATOM 1071 O O . ASP A 1 131 ? -10.68 -5.34 -19.156 1 91.94 131 ASP A O 1
ATOM 1075 N N . GLU A 1 132 ? -9.125 -4.945 -17.609 1 92.06 132 GLU A N 1
ATOM 1076 C CA . GLU A 1 132 ? -8.25 -6.008 -18.094 1 92.06 132 GLU A CA 1
ATOM 1077 C C . GLU A 1 132 ? -8.109 -7.125 -17.062 1 92.06 132 GLU A C 1
ATOM 1079 O O . GLU A 1 132 ? -8.336 -6.906 -15.875 1 92.06 132 GLU A O 1
ATOM 1084 N N . GLU A 1 133 ? -7.766 -8.25 -17.578 1 90.06 133 GLU A N 1
ATOM 1085 C CA . GLU A 1 133 ? -7.582 -9.398 -16.703 1 90.06 133 GLU A CA 1
ATOM 1086 C C . GLU A 1 133 ? -6.117 -9.562 -16.312 1 90.06 133 GLU A C 1
ATOM 1088 O O . GLU A 1 133 ? -5.812 -10.016 -15.203 1 90.06 133 GLU A O 1
ATOM 1093 N N . GLU A 1 134 ? -5.305 -9.234 -17.25 1 91.25 134 GLU A N 1
ATOM 1094 C CA . GLU A 1 134 ? -3.871 -9.281 -16.969 1 91.25 134 GLU A CA 1
ATOM 1095 C C . GLU A 1 134 ? -3.354 -7.91 -16.531 1 91.25 134 GLU A C 1
ATOM 1097 O O . GLU A 1 134 ? -3.137 -7.027 -17.359 1 91.25 134 GLU A O 1
ATOM 1102 N N . VAL A 1 135 ? -3.287 -7.77 -15.25 1 94.31 135 VAL A N 1
ATOM 1103 C CA . VAL A 1 135 ? -2.961 -6.477 -14.648 1 94.31 135 VAL A CA 1
ATOM 1104 C C . VAL A 1 135 ? -1.85 -6.648 -13.617 1 94.31 135 VAL A C 1
ATOM 1106 O O . VAL A 1 135 ? -1.634 -7.754 -13.109 1 94.31 135 VAL A O 1
ATOM 1109 N N . PRO A 1 136 ? -1.056 -5.629 -13.367 1 95.31 136 PRO A N 1
ATOM 1110 C CA . PRO A 1 136 ? 0.045 -5.75 -12.414 1 95.31 136 PRO A CA 1
ATOM 1111 C C . PRO A 1 136 ? -0.438 -6.012 -10.984 1 95.31 136 PRO A C 1
ATOM 1113 O O . PRO A 1 136 ? -1.463 -5.465 -10.57 1 95.31 136 PRO A O 1
ATOM 1116 N N . CYS A 1 137 ? 0.338 -6.828 -10.305 1 97.06 137 CYS A N 1
ATOM 1117 C CA . CYS A 1 137 ? 0.112 -7.047 -8.883 1 97.06 137 CYS A CA 1
ATOM 1118 C C . CYS A 1 137 ? 0.75 -5.941 -8.047 1 97.06 137 CYS A C 1
ATOM 1120 O O . CYS A 1 137 ? 0.139 -5.438 -7.105 1 97.06 137 CYS A O 1
ATOM 1122 N N . LEU A 1 138 ? 2.025 -5.617 -8.453 1 97.62 138 LEU A N 1
ATOM 1123 C CA . LEU A 1 138 ? 2.641 -4.426 -7.867 1 97.62 138 LEU A CA 1
ATOM 1124 C C . LEU A 1 138 ? 1.891 -3.166 -8.289 1 97.62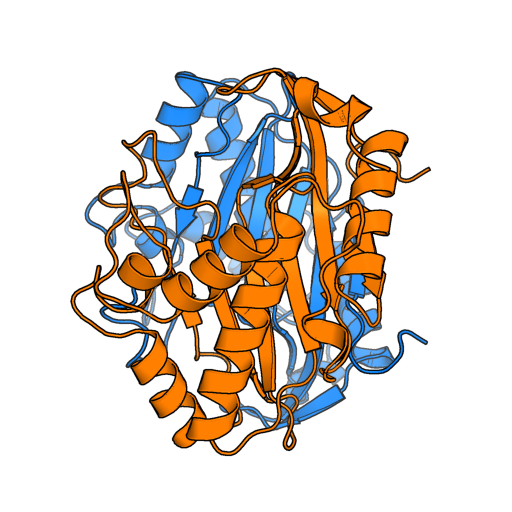 138 LEU A C 1
ATOM 1126 O O . LEU A 1 138 ? 1.709 -2.916 -9.484 1 97.62 138 LEU A O 1
ATOM 1130 N N . THR A 1 139 ? 1.436 -2.371 -7.34 1 98 139 THR A N 1
ATOM 1131 C CA . THR A 1 139 ? 0.567 -1.243 -7.656 1 98 139 THR A CA 1
ATOM 1132 C C . THR A 1 139 ? 1.313 0.078 -7.492 1 98 139 THR A C 1
ATOM 1134 O O . THR A 1 139 ? 1.132 1.003 -8.289 1 98 139 THR A O 1
ATOM 1137 N N . ALA A 1 140 ? 2.135 0.122 -6.445 1 98.38 140 ALA A N 1
ATOM 1138 C CA . ALA A 1 140 ? 2.857 1.355 -6.145 1 98.38 140 ALA A CA 1
ATOM 1139 C C . ALA A 1 140 ? 4.152 1.063 -5.387 1 98.38 140 ALA A C 1
ATOM 1141 O O . ALA A 1 140 ? 4.273 0.025 -4.734 1 98.38 140 ALA A O 1
ATOM 1142 N N . LEU A 1 141 ? 5.086 1.947 -5.52 1 98.19 141 LEU A N 1
ATOM 1143 C CA . LEU A 1 141 ? 6.277 1.891 -4.676 1 98.19 141 LEU A CA 1
ATOM 1144 C C . LEU A 1 141 ? 6.789 3.293 -4.367 1 98.19 141 LEU A C 1
ATOM 1146 O O . LEU A 1 141 ? 6.5 4.242 -5.098 1 98.19 141 LEU A O 1
ATOM 1150 N N . GLN A 1 142 ? 7.422 3.375 -3.309 1 98.62 142 GLN A N 1
ATOM 1151 C CA . GLN A 1 142 ? 7.984 4.633 -2.824 1 98.62 142 GLN A CA 1
ATOM 1152 C C . GLN A 1 142 ? 9.398 4.426 -2.285 1 98.62 142 GLN A C 1
ATOM 1154 O O . GLN A 1 142 ? 9.672 3.445 -1.592 1 98.62 142 GLN A O 1
ATOM 1159 N N . LEU A 1 143 ? 10.273 5.273 -2.691 1 98.56 143 LEU A N 1
ATOM 1160 C CA . LEU A 1 143 ? 11.594 5.348 -2.068 1 98.56 143 LEU A CA 1
ATOM 1161 C C . LEU A 1 143 ? 11.742 6.637 -1.262 1 98.56 143 LEU A C 1
ATOM 1163 O O . LEU A 1 143 ? 11.32 7.707 -1.711 1 98.56 143 LEU A O 1
ATOM 1167 N N . GLN A 1 144 ? 12.211 6.492 -0.069 1 97.69 144 GLN A N 1
ATOM 1168 C CA . GLN A 1 144 ? 12.406 7.656 0.788 1 97.69 144 GLN A CA 1
ATOM 1169 C C . GLN A 1 144 ? 13.625 7.488 1.683 1 97.69 144 GLN A C 1
ATOM 1171 O O . GLN A 1 144 ? 13.977 6.367 2.061 1 97.69 144 GLN A O 1
ATOM 1176 N N . SER A 1 145 ? 14.219 8.562 2.01 1 96.12 145 SER A N 1
ATOM 1177 C CA . SER A 1 145 ? 15.336 8.539 2.945 1 96.12 145 SER A CA 1
ATOM 1178 C C . SER A 1 145 ? 14.859 8.344 4.379 1 96.12 145 SER A C 1
ATOM 1180 O O . SER A 1 145 ? 13.727 8.703 4.715 1 96.12 145 SER A O 1
ATOM 1182 N N . ASP A 1 146 ? 15.688 7.797 5.25 1 92.88 146 ASP A N 1
ATOM 1183 C CA . ASP A 1 146 ? 15.383 7.613 6.664 1 92.88 146 ASP A CA 1
ATOM 1184 C C . ASP A 1 146 ? 15.719 8.867 7.473 1 92.88 146 ASP A C 1
ATOM 1186 O O . ASP A 1 146 ? 15.734 8.828 8.703 1 92.88 146 ASP A O 1
ATOM 1190 N N . GLY A 1 147 ? 16.031 9.969 6.816 1 90.44 147 GLY A N 1
ATOM 1191 C CA . GLY A 1 147 ? 16.453 11.195 7.473 1 90.44 147 GLY A CA 1
ATOM 1192 C C . GLY A 1 147 ? 17.953 11.375 7.512 1 90.44 147 GLY A C 1
ATOM 1193 O O . GLY A 1 147 ? 18.453 12.422 7.922 1 90.44 147 GLY A O 1
ATOM 1194 N N . GLY A 1 148 ? 18.672 10.312 7.145 1 92.69 148 GLY A N 1
ATOM 1195 C CA . GLY A 1 148 ? 20.125 10.312 7 1 92.69 148 GLY A CA 1
ATOM 1196 C C . GLY A 1 148 ? 20.594 9.836 5.637 1 92.69 148 GLY A C 1
ATOM 1197 O O . GLY A 1 148 ? 20.094 10.312 4.609 1 92.69 148 GLY A O 1
ATOM 1198 N N . SER A 1 149 ? 21.562 8.93 5.672 1 94.81 149 SER A N 1
ATOM 1199 C CA . SER A 1 149 ? 22.125 8.461 4.414 1 94.81 149 SER A CA 1
ATOM 1200 C C . SER A 1 149 ? 21.375 7.242 3.885 1 94.81 149 SER A C 1
ATOM 1202 O O . SER A 1 149 ? 21.641 6.785 2.77 1 94.81 149 SER A O 1
ATOM 1204 N N . GLY A 1 150 ? 20.469 6.75 4.621 1 96.56 150 GLY A N 1
ATOM 1205 C CA . GLY A 1 150 ? 19.781 5.52 4.238 1 96.56 150 GLY A CA 1
ATOM 1206 C C . GLY A 1 150 ? 18.625 5.746 3.299 1 96.56 150 GLY A C 1
ATOM 1207 O O . GLY A 1 150 ? 17.875 6.723 3.441 1 96.56 150 GLY A O 1
ATOM 1208 N N . LEU A 1 151 ? 18.453 4.836 2.318 1 97.69 151 LEU A N 1
ATOM 1209 C CA . LEU A 1 151 ? 17.312 4.828 1.414 1 97.69 151 LEU A CA 1
ATOM 1210 C C . LEU A 1 151 ? 16.438 3.596 1.648 1 97.69 151 LEU A C 1
ATOM 1212 O O . LEU A 1 151 ? 16.906 2.463 1.533 1 97.69 151 LEU A O 1
ATOM 1216 N N . GLU A 1 152 ? 15.227 3.84 1.97 1 97.56 152 GLU A N 1
ATOM 1217 C CA . GLU A 1 152 ? 14.25 2.77 2.17 1 97.56 152 GLU A CA 1
ATOM 1218 C C . GLU A 1 152 ? 13.336 2.619 0.956 1 97.56 152 GLU A C 1
ATOM 1220 O O . GLU A 1 152 ? 13.055 3.598 0.262 1 97.56 152 GLU A O 1
ATOM 1225 N N . LEU A 1 153 ? 12.961 1.414 0.687 1 98.25 153 LEU A N 1
ATOM 1226 C CA . LEU A 1 153 ? 11.977 1.145 -0.353 1 98.25 153 LEU A CA 1
ATOM 1227 C C . LEU A 1 153 ? 10.711 0.53 0.242 1 98.25 153 LEU A C 1
ATOM 1229 O O . LEU A 1 153 ? 10.789 -0.377 1.074 1 98.25 153 LEU A O 1
ATOM 1233 N N . HIS A 1 154 ? 9.562 1.105 -0.073 1 98.75 154 HIS A N 1
ATOM 1234 C CA . HIS A 1 154 ? 8.234 0.608 0.271 1 98.75 154 HIS A CA 1
ATOM 1235 C C . HIS A 1 154 ? 7.441 0.233 -0.979 1 98.75 154 HIS A C 1
ATOM 1237 O O . HIS A 1 154 ? 7.336 1.03 -1.914 1 98.75 154 HIS A O 1
ATOM 1243 N N . ALA A 1 155 ? 6.93 -0.983 -1.017 1 98.81 155 ALA A N 1
ATOM 1244 C CA . ALA A 1 155 ? 6.152 -1.437 -2.166 1 98.81 155 ALA A CA 1
ATOM 1245 C C . ALA A 1 155 ? 4.785 -1.95 -1.734 1 98.81 155 ALA A C 1
ATOM 1247 O O . ALA A 1 155 ? 4.652 -2.576 -0.681 1 98.81 155 ALA A O 1
ATOM 1248 N N . PHE A 1 156 ? 3.783 -1.696 -2.527 1 98.94 156 PHE A N 1
ATOM 1249 C CA . PHE A 1 156 ? 2.418 -2.135 -2.26 1 98.94 156 PHE A CA 1
ATOM 1250 C C . PHE A 1 156 ? 1.924 -3.066 -3.361 1 98.94 156 PHE A C 1
ATOM 1252 O O . PHE A 1 156 ? 1.891 -2.688 -4.531 1 98.94 156 PHE A O 1
ATOM 1259 N N . TYR A 1 157 ? 1.54 -4.289 -2.979 1 98.81 157 TYR A N 1
ATOM 1260 C CA . TYR A 1 157 ? 0.941 -5.273 -3.875 1 98.81 157 TYR A CA 1
ATOM 1261 C C . TYR A 1 157 ? -0.546 -5.438 -3.586 1 98.81 157 TYR A C 1
ATOM 1263 O O . TYR A 1 157 ? -0.938 -5.711 -2.449 1 98.81 157 TYR A O 1
ATOM 1271 N N . ARG A 1 158 ? -1.308 -5.363 -4.629 1 98.06 158 ARG A N 1
ATOM 1272 C CA . ARG A 1 158 ? -2.727 -5.664 -4.477 1 98.06 158 ARG A CA 1
ATOM 1273 C C . ARG A 1 158 ? -2.947 -7.148 -4.219 1 98.06 158 ARG A C 1
ATOM 1275 O O . ARG A 1 158 ? -3.844 -7.527 -3.459 1 98.06 158 ARG A O 1
ATOM 1282 N N . SER A 1 159 ? -2.279 -7.961 -4.898 1 98.06 159 SER A N 1
ATOM 1283 C CA . SER A 1 159 ? -2.316 -9.414 -4.871 1 98.06 159 SER A CA 1
ATOM 1284 C C . SER A 1 159 ? -0.917 -10.008 -4.992 1 98.06 159 SER A C 1
ATOM 1286 O O . SER A 1 159 ? -0.255 -9.844 -6.02 1 98.06 159 SER A O 1
ATOM 1288 N N . TRP A 1 160 ? -0.488 -10.75 -3.971 1 98.56 160 TRP A N 1
ATOM 1289 C CA . TRP A 1 160 ? 0.899 -11.203 -3.939 1 98.56 160 TRP A CA 1
ATOM 1290 C C . TRP A 1 160 ? 0.976 -12.711 -3.76 1 98.56 160 TRP A C 1
ATOM 1292 O O . TRP A 1 160 ? 0.643 -13.234 -2.693 1 98.56 160 TRP A O 1
ATOM 1302 N N . ASP A 1 161 ? 1.448 -13.391 -4.801 1 98.06 161 ASP A N 1
ATOM 1303 C CA . ASP A 1 161 ? 1.74 -14.82 -4.688 1 98.06 161 ASP A CA 1
ATOM 1304 C C . ASP A 1 161 ? 3.002 -15.055 -3.859 1 98.06 161 ASP A C 1
ATOM 1306 O O . ASP A 1 161 ? 4.109 -15.07 -4.398 1 98.06 161 ASP A O 1
ATOM 1310 N N . VAL A 1 162 ? 2.748 -15.312 -2.65 1 97.94 162 VAL A N 1
ATOM 1311 C CA . VAL A 1 162 ? 3.848 -15.445 -1.7 1 97.94 162 VAL A CA 1
ATOM 1312 C C . VAL A 1 162 ? 4.59 -16.75 -1.95 1 97.94 162 VAL A C 1
ATOM 1314 O O . VAL A 1 162 ? 5.773 -16.875 -1.633 1 97.94 162 VAL A O 1
ATOM 1317 N N . GLY A 1 163 ? 3.91 -17.734 -2.436 1 96.94 163 GLY A N 1
ATOM 1318 C CA . GLY A 1 163 ? 4.539 -19.031 -2.668 1 96.94 163 GLY A CA 1
ATOM 1319 C C . GLY A 1 163 ? 5.602 -18.984 -3.752 1 96.94 163 GLY A C 1
ATOM 1320 O O . GLY A 1 163 ? 6.754 -19.359 -3.516 1 96.94 163 GLY A O 1
ATOM 1321 N N . LYS A 1 164 ? 5.258 -18.344 -4.871 1 95.38 164 LYS A N 1
ATOM 1322 C CA . LYS A 1 164 ? 6.141 -18.484 -6.023 1 95.38 164 LYS A CA 1
ATOM 1323 C C . LYS A 1 164 ? 6.777 -17.141 -6.387 1 95.38 164 LYS A C 1
ATOM 1325 O O . LYS A 1 164 ? 7.871 -17.094 -6.953 1 95.38 164 LYS A O 1
ATOM 1330 N N . ALA A 1 165 ? 6.188 -16.047 -6.02 1 95.5 165 ALA A N 1
ATOM 1331 C CA . ALA A 1 165 ? 6.645 -14.781 -6.602 1 95.5 165 ALA A CA 1
ATOM 1332 C C . ALA A 1 165 ? 7.406 -13.945 -5.578 1 95.5 165 ALA A C 1
ATOM 1334 O O . ALA A 1 165 ? 8.227 -13.102 -5.941 1 95.5 165 ALA A O 1
ATOM 1335 N N . LEU A 1 166 ? 7.164 -14.133 -4.289 1 97.5 166 LEU A N 1
ATOM 1336 C CA . LEU A 1 166 ? 7.695 -13.258 -3.248 1 97.5 166 LEU A CA 1
ATOM 1337 C C . LEU A 1 166 ? 9.211 -13.148 -3.348 1 97.5 166 LEU A C 1
ATOM 1339 O O . LEU A 1 166 ? 9.758 -12.047 -3.365 1 97.5 166 LEU A O 1
ATOM 1343 N N . VAL A 1 167 ? 9.883 -14.211 -3.469 1 96.62 167 VAL A N 1
ATOM 1344 C CA . VAL A 1 167 ? 11.344 -14.211 -3.461 1 96.62 167 VAL A CA 1
ATOM 1345 C C . VAL A 1 167 ? 11.867 -13.422 -4.66 1 96.62 167 VAL A C 1
ATOM 1347 O O . VAL A 1 167 ? 12.664 -12.5 -4.504 1 96.62 167 VAL A O 1
ATOM 1350 N N . ALA A 1 168 ? 11.367 -13.75 -5.824 1 94.88 168 ALA A N 1
ATOM 1351 C CA . ALA A 1 168 ? 11.789 -13.055 -7.035 1 94.88 168 ALA A CA 1
ATOM 1352 C C . ALA A 1 168 ? 11.469 -11.57 -6.953 1 94.88 168 ALA A C 1
ATOM 1354 O O . ALA A 1 168 ? 12.281 -10.727 -7.344 1 94.88 168 ALA A O 1
ATOM 1355 N N . ASN A 1 169 ? 10.328 -11.258 -6.434 1 96.44 169 ASN A N 1
ATOM 1356 C CA . ASN A 1 169 ? 9.898 -9.867 -6.324 1 96.44 169 ASN A CA 1
ATOM 1357 C C . ASN A 1 169 ? 10.789 -9.078 -5.371 1 96.44 169 ASN A C 1
ATOM 1359 O O . ASN A 1 169 ? 11.219 -7.969 -5.688 1 96.44 169 ASN A O 1
ATOM 1363 N N . MET A 1 170 ? 11.094 -9.672 -4.203 1 96.94 170 MET A N 1
ATOM 1364 C CA . MET A 1 170 ? 11.859 -8.945 -3.195 1 96.94 170 MET A CA 1
ATOM 1365 C C . MET A 1 170 ? 13.305 -8.75 -3.652 1 96.94 170 MET A C 1
ATOM 1367 O O . MET A 1 170 ? 13.898 -7.695 -3.422 1 96.94 170 MET A O 1
ATOM 1371 N N . ILE A 1 171 ? 13.812 -9.688 -4.316 1 95.62 171 ILE A N 1
ATOM 1372 C CA . ILE A 1 171 ? 15.164 -9.562 -4.84 1 95.62 171 ILE A CA 1
ATOM 1373 C C . ILE A 1 171 ? 15.203 -8.477 -5.91 1 95.62 171 ILE A C 1
ATOM 1375 O O . ILE A 1 171 ? 16.109 -7.641 -5.922 1 95.62 171 ILE A O 1
ATOM 1379 N N . ALA A 1 172 ? 14.234 -8.492 -6.805 1 94.69 172 ALA A N 1
ATOM 1380 C CA . ALA A 1 172 ? 14.164 -7.477 -7.852 1 94.69 172 ALA A CA 1
ATOM 1381 C C . ALA A 1 172 ? 13.984 -6.082 -7.254 1 94.69 172 ALA A C 1
ATOM 1383 O O . ALA A 1 172 ? 14.602 -5.117 -7.711 1 94.69 172 ALA A O 1
ATOM 1384 N N . LEU A 1 173 ? 13.164 -5.969 -6.25 1 97.06 173 LEU A N 1
ATOM 1385 C CA . LEU A 1 173 ? 12.945 -4.691 -5.582 1 97.06 173 LEU A CA 1
ATOM 1386 C C . LEU A 1 173 ? 14.227 -4.211 -4.895 1 97.06 173 LEU A C 1
ATOM 1388 O O . LEU A 1 173 ? 14.516 -3.014 -4.887 1 97.06 173 LEU A O 1
ATOM 1392 N N . ARG A 1 174 ? 14.922 -5.156 -4.328 1 96.44 174 ARG A N 1
ATOM 1393 C CA . ARG A 1 174 ? 16.203 -4.816 -3.725 1 96.44 174 ARG A CA 1
ATOM 1394 C C . ARG A 1 174 ? 17.172 -4.273 -4.77 1 96.44 174 ARG A C 1
ATOM 1396 O O . ARG A 1 174 ? 17.891 -3.299 -4.52 1 96.44 174 ARG A O 1
ATOM 1403 N N . ARG A 1 175 ? 17.172 -4.887 -5.859 1 94.44 175 ARG A N 1
ATOM 1404 C CA . ARG A 1 175 ? 18.031 -4.41 -6.945 1 94.44 175 ARG A CA 1
ATOM 1405 C C . ARG A 1 175 ? 17.641 -3.004 -7.379 1 94.44 175 ARG A C 1
ATOM 1407 O O . ARG A 1 175 ? 18.5 -2.154 -7.609 1 94.44 175 ARG A O 1
ATOM 1414 N N . LEU A 1 176 ? 16.391 -2.799 -7.551 1 96.12 176 LEU A N 1
ATOM 1415 C CA . LEU A 1 176 ? 15.891 -1.468 -7.879 1 96.12 176 LEU A CA 1
ATOM 1416 C C . LEU A 1 176 ? 16.328 -0.45 -6.832 1 96.12 176 LEU A C 1
ATOM 1418 O O . LEU A 1 176 ? 16.766 0.65 -7.172 1 96.12 176 LEU A O 1
ATOM 1422 N N . GLN A 1 177 ? 16.203 -0.824 -5.566 1 97.31 177 GLN A N 1
ATOM 1423 C CA . GLN A 1 177 ? 16.609 0.028 -4.453 1 97.31 177 GLN A CA 1
ATOM 1424 C C . GLN A 1 177 ? 18.094 0.411 -4.57 1 97.31 177 GLN A C 1
ATOM 1426 O O . GLN A 1 177 ? 18.438 1.582 -4.426 1 97.31 177 GLN A O 1
ATOM 1431 N N . GLU A 1 178 ? 18.906 -0.553 -4.848 1 96.06 178 GLU A N 1
ATOM 1432 C CA . GLU A 1 178 ? 20.344 -0.298 -5.004 1 96.06 178 GLU A CA 1
ATOM 1433 C C . GLU A 1 178 ? 20.609 0.626 -6.188 1 96.06 178 GLU A C 1
ATOM 1435 O O . GLU A 1 178 ? 21.453 1.521 -6.105 1 96.06 178 GLU A O 1
ATOM 1440 N N . HIS A 1 179 ? 19.891 0.309 -7.254 1 95.38 179 HIS A N 1
ATOM 1441 C CA . HIS A 1 179 ? 20.031 1.121 -8.453 1 95.38 179 HIS A CA 1
ATOM 1442 C C . HIS A 1 179 ? 19.734 2.59 -8.164 1 95.38 179 HIS A C 1
ATOM 1444 O O . HIS A 1 179 ? 20.516 3.469 -8.547 1 95.38 179 HIS A O 1
ATOM 1450 N N . VAL A 1 180 ? 18.719 2.879 -7.488 1 97.25 180 VAL A N 1
ATOM 1451 C CA . VAL A 1 180 ? 18.297 4.242 -7.172 1 97.25 180 VAL A CA 1
ATOM 1452 C C . VAL A 1 180 ? 19.25 4.848 -6.141 1 97.25 180 VAL A C 1
ATOM 1454 O O . VAL A 1 180 ? 19.656 6.004 -6.27 1 97.25 180 VAL A O 1
ATOM 1457 N N . ALA A 1 181 ? 19.578 4.051 -5.109 1 97.31 181 ALA A N 1
ATOM 1458 C CA . ALA A 1 181 ? 20.469 4.523 -4.043 1 97.31 181 ALA A CA 1
ATOM 1459 C C . ALA A 1 181 ? 21.797 5 -4.605 1 97.31 181 ALA A C 1
ATOM 1461 O O . ALA A 1 181 ? 22.281 6.078 -4.25 1 97.31 181 ALA A O 1
ATOM 1462 N N . GLU A 1 182 ? 22.344 4.234 -5.469 1 96.88 182 GLU A N 1
ATOM 1463 C CA . GLU A 1 182 ? 23.625 4.57 -6.078 1 96.88 182 GLU A CA 1
ATOM 1464 C C . GLU A 1 182 ? 23.562 5.91 -6.805 1 96.88 182 GLU A C 1
ATOM 1466 O O . GLU A 1 182 ? 24.453 6.742 -6.66 1 96.88 182 GLU A O 1
ATOM 1471 N N . ARG A 1 183 ? 22.578 6.145 -7.539 1 97.31 183 ARG A N 1
ATOM 1472 C CA . ARG A 1 183 ? 22.453 7.328 -8.383 1 97.31 183 ARG A CA 1
ATOM 1473 C C . ARG A 1 183 ? 22.062 8.547 -7.559 1 97.31 183 ARG A C 1
ATOM 1475 O O . ARG A 1 183 ? 22.391 9.68 -7.922 1 97.31 183 ARG A O 1
ATOM 1482 N N . ALA A 1 184 ? 21.344 8.328 -6.469 1 97.06 184 ALA A N 1
ATOM 1483 C CA . ALA A 1 184 ? 20.922 9.43 -5.613 1 97.06 184 ALA A CA 1
ATOM 1484 C C . ALA A 1 184 ? 21.969 9.727 -4.543 1 97.06 184 ALA A C 1
ATOM 1486 O O . ALA A 1 184 ? 21.828 10.672 -3.768 1 97.06 184 ALA A O 1
ATOM 1487 N N . GLY A 1 185 ? 23.031 8.898 -4.469 1 97 185 GLY A N 1
ATOM 1488 C CA . GLY A 1 185 ? 24.062 9.078 -3.459 1 97 185 GLY A CA 1
ATOM 1489 C C . GLY A 1 185 ? 23.625 8.664 -2.07 1 97 185 GLY A C 1
ATOM 1490 O O . GLY A 1 185 ? 23.938 9.328 -1.083 1 97 185 GLY A O 1
ATOM 1491 N N . LEU A 1 186 ? 22.797 7.672 -1.93 1 97.12 186 LEU A N 1
ATOM 1492 C CA . LEU A 1 186 ? 22.281 7.145 -0.67 1 97.12 186 LEU A CA 1
ATOM 1493 C C . LEU A 1 186 ? 22.656 5.676 -0.5 1 97.12 186 LEU A C 1
ATOM 1495 O O . LEU A 1 186 ? 23.266 5.082 -1.39 1 97.12 186 LEU A O 1
ATOM 1499 N N . GLU A 1 187 ? 22.359 5.137 0.656 1 97 187 GLU A N 1
ATOM 1500 C CA . GLU A 1 187 ? 22.625 3.738 0.965 1 97 187 GLU A CA 1
ATOM 1501 C C . GLU A 1 187 ? 21.328 2.951 1.14 1 97 187 GLU A C 1
ATOM 1503 O O . GLU A 1 187 ? 20.469 3.344 1.919 1 97 187 GLU A O 1
ATOM 1508 N N . PRO A 1 188 ? 21.25 1.86 0.38 1 96.94 188 PRO A N 1
ATOM 1509 C CA . PRO A 1 188 ? 20.047 1.058 0.571 1 96.94 188 PRO A CA 1
ATOM 1510 C C . PRO A 1 188 ? 19.938 0.471 1.978 1 96.94 188 PRO A C 1
ATOM 1512 O O . PRO A 1 188 ? 20.922 -0.088 2.49 1 96.94 188 PRO A O 1
ATOM 1515 N N . THR A 1 189 ? 18.812 0.595 2.627 1 96.25 189 THR A N 1
ATOM 1516 C CA . THR A 1 189 ? 18.594 0.061 3.969 1 96.25 189 THR A CA 1
ATOM 1517 C C . THR A 1 189 ? 17.438 -0.938 3.979 1 96.25 189 THR A C 1
ATOM 1519 O O . THR A 1 189 ? 17.578 -2.062 3.494 1 96.25 189 THR A O 1
ATOM 1522 N N . THR A 1 190 ? 16.281 -0.52 4.41 1 97 190 THR A N 1
ATOM 1523 C CA . THR A 1 190 ? 15.203 -1.497 4.582 1 97 190 THR A CA 1
ATOM 1524 C C . THR A 1 190 ? 14.32 -1.555 3.34 1 97 190 THR A C 1
ATOM 1526 O O . THR A 1 190 ? 14.25 -0.59 2.574 1 97 190 THR A O 1
ATOM 1529 N N . LEU A 1 191 ? 13.773 -2.723 3.074 1 97.69 191 LEU A N 1
ATOM 1530 C CA . LEU A 1 191 ? 12.734 -2.973 2.084 1 97.69 191 LEU A CA 1
ATOM 1531 C C . LEU A 1 191 ? 11.461 -3.488 2.748 1 97.69 191 LEU A C 1
ATOM 1533 O O . LEU A 1 191 ? 11.484 -4.523 3.418 1 97.69 191 LEU A O 1
ATOM 1537 N N . THR A 1 192 ? 10.383 -2.73 2.645 1 98.31 192 THR A N 1
ATOM 1538 C CA . THR A 1 192 ? 9.102 -3.111 3.229 1 98.31 192 THR A CA 1
ATOM 1539 C C . THR A 1 192 ? 8.047 -3.297 2.141 1 98.31 192 THR A C 1
ATOM 1541 O O . THR A 1 192 ? 7.812 -2.396 1.332 1 98.31 192 THR A O 1
ATOM 1544 N N . VAL A 1 193 ? 7.426 -4.453 2.141 1 98.69 193 VAL A N 1
ATOM 1545 C CA . VAL A 1 193 ? 6.375 -4.742 1.171 1 98.69 193 VAL A CA 1
ATOM 1546 C C . VAL A 1 193 ? 5.039 -4.91 1.89 1 98.69 193 VAL A C 1
ATOM 1548 O O . VAL A 1 193 ? 4.961 -5.59 2.916 1 98.69 193 VAL A O 1
ATOM 1551 N N . TYR A 1 194 ? 4.062 -4.207 1.383 1 98.75 194 TYR A N 1
ATOM 1552 C CA . TYR A 1 194 ? 2.68 -4.332 1.83 1 98.75 194 TYR A CA 1
ATOM 1553 C C . TYR A 1 194 ? 1.851 -5.125 0.828 1 98.75 194 TYR A C 1
ATOM 1555 O O . TYR A 1 194 ? 1.968 -4.922 -0.383 1 98.75 194 TYR A O 1
ATOM 1563 N N . ALA A 1 195 ? 1.042 -6.023 1.366 1 98.69 195 ALA A N 1
ATOM 1564 C CA . ALA A 1 195 ? 0.141 -6.77 0.49 1 98.69 195 ALA A CA 1
ATOM 1565 C C . ALA A 1 195 ? -1.294 -6.719 1.006 1 98.69 195 ALA A C 1
ATOM 1567 O O . ALA A 1 195 ? -1.565 -7.113 2.143 1 98.69 195 ALA A O 1
ATOM 1568 N N . ALA A 1 196 ? -2.195 -6.254 0.132 1 98.38 196 ALA A N 1
ATOM 1569 C CA . ALA A 1 196 ? -3.615 -6.293 0.475 1 98.38 196 ALA A CA 1
ATOM 1570 C C . ALA A 1 196 ? -4.133 -7.73 0.501 1 98.38 196 ALA A C 1
ATOM 1572 O O . ALA A 1 196 ? -4.988 -8.078 1.318 1 98.38 196 ALA A O 1
ATOM 1573 N N . ASN A 1 197 ? -3.607 -8.508 -0.398 1 98.19 197 ASN A N 1
ATOM 1574 C CA . ASN A 1 197 ? -3.861 -9.945 -0.475 1 98.19 197 ASN A CA 1
ATOM 1575 C C . ASN A 1 197 ? -2.564 -10.734 -0.645 1 98.19 197 ASN A C 1
ATOM 1577 O O . ASN A 1 197 ? -1.848 -10.555 -1.631 1 98.19 197 ASN A O 1
ATOM 1581 N N . ALA A 1 198 ? -2.219 -11.461 0.315 1 98.62 198 ALA A N 1
ATOM 1582 C CA . ALA A 1 198 ? -1.097 -12.391 0.233 1 98.62 198 ALA A CA 1
ATOM 1583 C C . ALA A 1 198 ? -1.583 -13.836 0.214 1 98.62 198 ALA A C 1
ATOM 1585 O O . ALA A 1 198 ? -2.316 -14.266 1.109 1 98.62 198 ALA A O 1
ATOM 1586 N N . HIS A 1 199 ? -1.152 -14.594 -0.802 1 98.62 199 HIS A N 1
ATOM 1587 C CA . HIS A 1 199 ? -1.776 -15.898 -0.96 1 98.62 199 HIS A CA 1
ATOM 1588 C C . HIS A 1 199 ? -0.769 -16.938 -1.452 1 98.62 199 HIS A C 1
ATOM 1590 O O . HIS A 1 199 ? 0.308 -16.578 -1.936 1 98.62 199 HIS A O 1
ATOM 1596 N N . VAL A 1 200 ? -1.138 -18.141 -1.239 1 98.44 200 VAL A N 1
ATOM 1597 C CA . VAL A 1 200 ? -0.549 -19.312 -1.872 1 98.44 200 VAL A CA 1
ATOM 1598 C C . VAL A 1 200 ? -1.635 -20.109 -2.592 1 98.44 200 VAL A C 1
ATOM 1600 O O . VAL A 1 200 ? -2.701 -20.359 -2.029 1 98.44 200 VAL A O 1
ATOM 1603 N N . TYR A 1 201 ? -1.342 -20.344 -3.846 1 98 201 TYR A N 1
ATOM 1604 C CA . TYR A 1 201 ? -2.283 -21.203 -4.551 1 98 201 TYR A CA 1
ATOM 1605 C C . TYR A 1 201 ? -2.283 -22.609 -3.965 1 98 201 TYR A C 1
ATOM 1607 O O . TYR A 1 201 ? -1.224 -23.172 -3.656 1 98 201 TYR A O 1
ATOM 1615 N N . GLU A 1 202 ? -3.455 -23.156 -3.828 1 97.38 202 GLU A N 1
ATOM 1616 C CA . GLU A 1 202 ? -3.59 -24.469 -3.201 1 97.38 202 GLU A CA 1
ATOM 1617 C C . GLU A 1 202 ? -2.738 -25.516 -3.918 1 97.38 202 GLU A C 1
ATOM 1619 O O . GLU A 1 202 ? -2.146 -26.375 -3.277 1 97.38 202 GLU A O 1
ATOM 1624 N N . GLU A 1 203 ? -2.666 -25.438 -5.176 1 96.44 203 GLU A N 1
ATOM 1625 C CA . GLU A 1 203 ? -1.918 -26.406 -5.965 1 96.44 203 GLU A CA 1
ATOM 1626 C C . GLU A 1 203 ? -0.422 -26.328 -5.672 1 96.44 203 GLU A C 1
ATOM 1628 O O . GLU A 1 203 ? 0.314 -27.281 -5.891 1 96.44 203 GLU A O 1
ATOM 1633 N N . ASP A 1 204 ? 0.01 -25.203 -5.125 1 96.19 204 ASP A N 1
ATOM 1634 C CA . ASP A 1 204 ? 1.434 -25 -4.887 1 96.19 204 ASP A CA 1
ATOM 1635 C C . ASP A 1 204 ? 1.812 -25.375 -3.455 1 96.19 204 ASP A C 1
ATOM 1637 O O . ASP A 1 204 ? 2.994 -25.516 -3.137 1 96.19 204 ASP A O 1
ATOM 1641 N N . LEU A 1 205 ? 0.861 -25.594 -2.588 1 94.81 205 LEU A N 1
ATOM 1642 C CA . LEU A 1 205 ? 1.071 -25.781 -1.154 1 94.81 205 LEU A CA 1
ATOM 1643 C C . LEU A 1 205 ? 1.977 -26.969 -0.881 1 94.81 205 LEU A C 1
ATOM 1645 O O . LEU A 1 205 ? 2.893 -26.891 -0.061 1 94.81 205 LEU A O 1
ATOM 1649 N N . PRO A 1 206 ? 1.82 -28.094 -1.591 1 92.5 206 PRO A N 1
ATOM 1650 C CA . PRO A 1 206 ? 2.643 -29.266 -1.297 1 92.5 206 PRO A CA 1
ATOM 1651 C C . PRO A 1 206 ? 4.125 -29.031 -1.575 1 92.5 206 PRO A C 1
ATOM 1653 O O . PRO A 1 206 ? 4.98 -29.688 -0.975 1 92.5 206 PRO A O 1
ATOM 1656 N N . ASP A 1 207 ? 4.504 -28.078 -2.4 1 92 207 ASP A N 1
ATOM 1657 C CA . ASP A 1 207 ? 5.883 -27.859 -2.824 1 92 207 ASP A CA 1
ATOM 1658 C C . ASP A 1 207 ? 6.555 -26.797 -1.96 1 92 207 ASP A C 1
ATOM 1660 O O . ASP A 1 207 ? 7.73 -26.484 -2.154 1 92 207 ASP A O 1
ATOM 1664 N N . LEU A 1 208 ? 5.793 -26.297 -1.014 1 95.31 208 LEU A N 1
ATOM 1665 C CA . LEU A 1 208 ? 6.316 -25.203 -0.197 1 95.31 208 LEU A CA 1
ATOM 1666 C C . LEU A 1 208 ? 6.711 -25.703 1.188 1 95.31 208 LEU A C 1
ATOM 1668 O O . LEU A 1 208 ? 6.184 -26.719 1.663 1 95.31 208 LEU A O 1
ATOM 1672 N N . PRO A 1 209 ? 7.691 -25.172 1.804 1 88.88 209 PRO A N 1
ATOM 1673 C CA . PRO A 1 209 ? 8.156 -25.609 3.121 1 88.88 209 PRO A CA 1
ATOM 1674 C C . PRO A 1 209 ? 7.082 -25.469 4.199 1 88.88 209 PRO A C 1
ATOM 1676 O O . PRO A 1 209 ? 6.18 -24.641 4.074 1 88.88 209 PRO A O 1
ATOM 1679 N N . MET B 1 1 ? 10.609 -2.836 22.422 1 27.95 1 MET B N 1
ATOM 1680 C CA . MET B 1 1 ? 10.883 -1.626 21.656 1 27.95 1 MET B CA 1
ATOM 1681 C C . MET B 1 1 ? 10.953 -1.937 20.156 1 27.95 1 MET B C 1
ATOM 1683 O O . MET B 1 1 ? 11.633 -2.875 19.75 1 27.95 1 MET B O 1
ATOM 1687 N N . LEU B 1 2 ? 9.922 -1.631 19.469 1 40.28 2 LEU B N 1
ATOM 1688 C CA . LEU B 1 2 ? 10.164 -1.934 18.062 1 40.28 2 LEU B CA 1
ATOM 1689 C C . LEU B 1 2 ? 11.5 -1.349 17.594 1 40.28 2 LEU B C 1
ATOM 1691 O O . LEU B 1 2 ? 11.805 -0.193 17.891 1 40.28 2 LEU B O 1
ATOM 1695 N N . GLY B 1 3 ? 12.461 -2.117 17.547 1 45.06 3 GLY B N 1
ATOM 1696 C CA . GLY B 1 3 ? 13.711 -1.556 17.062 1 45.06 3 GLY B CA 1
ATOM 1697 C C . GLY B 1 3 ? 13.531 -0.524 15.969 1 45.06 3 GLY B C 1
ATOM 1698 O O . GLY B 1 3 ? 12.477 -0.466 15.336 1 45.06 3 GLY B O 1
ATOM 1699 N N . LYS B 1 4 ? 14.406 0.36 15.906 1 56.44 4 LYS B N 1
ATOM 1700 C CA . LYS B 1 4 ? 14.492 1.374 14.859 1 56.44 4 LYS B CA 1
ATOM 1701 C C . LYS B 1 4 ? 14.211 0.771 13.484 1 56.44 4 LYS B C 1
ATOM 1703 O O . LYS B 1 4 ? 14.734 -0.294 13.148 1 56.44 4 LYS B O 1
ATOM 1708 N N . GLY B 1 5 ? 13.117 1.217 12.875 1 67.81 5 GLY B N 1
ATOM 1709 C CA . GLY B 1 5 ? 12.891 0.868 11.484 1 67.81 5 GLY B CA 1
ATOM 1710 C C . GLY B 1 5 ? 11.867 -0.24 11.305 1 67.81 5 GLY B C 1
ATOM 1711 O O . GLY B 1 5 ? 11.609 -0.68 10.188 1 67.81 5 GLY B O 1
ATOM 1712 N N . ARG B 1 6 ? 11.281 -0.689 12.531 1 84.19 6 ARG B N 1
ATOM 1713 C CA . ARG B 1 6 ? 10.305 -1.764 12.398 1 84.19 6 ARG B CA 1
ATOM 1714 C C . ARG B 1 6 ? 8.906 -1.203 12.172 1 84.19 6 ARG B C 1
ATOM 1716 O O . ARG B 1 6 ? 8.555 -0.16 12.734 1 84.19 6 ARG B O 1
ATOM 1723 N N . PRO B 1 7 ? 8.148 -1.986 11.336 1 94.44 7 PRO B N 1
ATOM 1724 C CA . PRO B 1 7 ? 6.781 -1.517 11.078 1 94.44 7 PRO B CA 1
ATOM 1725 C C . PRO B 1 7 ? 5.891 -1.584 12.312 1 94.44 7 PRO B C 1
ATOM 1727 O O . PRO B 1 7 ? 6.078 -2.455 13.172 1 94.44 7 PRO B O 1
ATOM 1730 N N . LEU B 1 8 ? 5.055 -0.645 12.43 1 95.94 8 LEU B N 1
ATOM 1731 C CA . LEU B 1 8 ? 4.082 -0.547 13.508 1 95.94 8 LEU B CA 1
ATOM 1732 C C . LEU B 1 8 ? 2.732 -1.117 13.086 1 95.94 8 LEU B C 1
ATOM 1734 O O . LEU B 1 8 ? 2.289 -0.894 11.953 1 95.94 8 LEU B O 1
ATOM 1738 N N . VAL B 1 9 ? 2.074 -1.923 13.961 1 96.56 9 VAL B N 1
ATOM 1739 C CA . VAL B 1 9 ? 0.718 -2.406 13.719 1 96.56 9 VAL B CA 1
ATOM 1740 C C . VAL B 1 9 ? -0.212 -1.903 14.82 1 96.56 9 VAL B C 1
ATOM 1742 O O . VAL B 1 9 ? 0.069 -2.082 16.016 1 96.56 9 VAL B O 1
ATOM 1745 N N . VAL B 1 10 ? -1.218 -1.272 14.438 1 97.38 10 VAL B N 1
ATOM 1746 C CA . VAL B 1 10 ? -2.236 -0.825 15.383 1 97.38 10 VAL B CA 1
ATOM 1747 C C . VAL B 1 10 ? -3.607 -1.334 14.938 1 97.38 10 VAL B C 1
ATOM 1749 O O . VAL B 1 10 ? -3.859 -1.506 13.742 1 97.38 10 VAL B O 1
ATOM 1752 N N . ARG B 1 11 ? -4.469 -1.55 15.914 1 96.25 11 ARG B N 1
ATOM 1753 C CA . ARG B 1 11 ? -5.773 -2.123 15.602 1 96.25 11 ARG B CA 1
ATOM 1754 C C . ARG B 1 11 ? -6.824 -1.673 16.609 1 96.25 11 ARG B C 1
ATOM 1756 O O . ARG B 1 11 ? -6.488 -1.272 17.734 1 96.25 11 ARG B O 1
ATOM 1763 N N . GLY B 1 12 ? -8.07 -1.719 16.188 1 95.75 12 GLY B N 1
ATOM 1764 C CA . GLY B 1 12 ? -9.164 -1.404 17.094 1 95.75 12 GLY B CA 1
ATOM 1765 C C . GLY B 1 12 ? -10.531 -1.561 16.453 1 95.75 12 GLY B C 1
ATOM 1766 O O . GLY B 1 12 ? -10.641 -1.792 15.242 1 95.75 12 GLY B O 1
ATOM 1767 N N . ARG B 1 13 ? -11.555 -1.399 17.297 1 94.5 13 ARG B N 1
ATOM 1768 C CA . ARG B 1 13 ? -12.945 -1.464 16.859 1 94.5 13 ARG B CA 1
ATOM 1769 C C . ARG B 1 13 ? -13.453 -0.086 16.438 1 94.5 13 ARG B C 1
ATOM 1771 O O . ARG B 1 13 ? -14.438 0.026 15.711 1 94.5 13 ARG B O 1
ATOM 1778 N N . THR B 1 14 ? -12.758 0.908 16.969 1 96.38 14 THR B N 1
ATOM 1779 C CA . THR B 1 14 ? -13.148 2.273 16.625 1 96.38 14 THR B CA 1
ATOM 1780 C C . THR B 1 14 ? -11.977 3.037 16.031 1 96.38 14 THR B C 1
ATOM 1782 O O . THR B 1 14 ? -10.812 2.691 16.25 1 96.38 14 THR B O 1
ATOM 1785 N N . VAL B 1 15 ? -12.312 4.059 15.289 1 96.94 15 VAL B N 1
ATOM 1786 C CA . VAL B 1 15 ? -11.289 4.922 14.703 1 96.94 15 VAL B CA 1
ATOM 1787 C C . VAL B 1 15 ? -10.461 5.574 15.812 1 96.94 15 VAL B C 1
ATOM 1789 O O . VAL B 1 15 ? -9.25 5.734 15.68 1 96.94 15 VAL B O 1
ATOM 1792 N N . GLU B 1 16 ? -11.148 5.883 16.906 1 96.44 16 GLU B N 1
ATOM 1793 C CA . GLU B 1 16 ? -10.453 6.477 18.047 1 96.44 16 GLU B CA 1
ATOM 1794 C C . GLU B 1 16 ? -9.367 5.547 18.578 1 96.44 16 GLU B C 1
ATOM 1796 O O . GLU B 1 16 ? -8.25 5.988 18.859 1 96.44 16 GLU B O 1
ATOM 1801 N N . GLN B 1 17 ? -9.711 4.312 18.781 1 96.94 17 GLN B N 1
ATOM 1802 C CA . GLN B 1 17 ? -8.742 3.342 19.281 1 96.94 17 GLN B CA 1
ATOM 1803 C C . GLN B 1 17 ? -7.527 3.256 18.375 1 96.94 17 GLN B C 1
ATOM 1805 O O . GLN B 1 17 ? -6.387 3.273 18.844 1 96.94 17 GLN B O 1
ATOM 1810 N N . VAL B 1 18 ? -7.77 3.199 17.094 1 97.88 18 VAL B N 1
ATOM 1811 C CA . VAL B 1 18 ? -6.699 3.1 16.109 1 97.88 18 VAL B CA 1
ATOM 1812 C C . VAL B 1 18 ? -5.863 4.379 16.125 1 97.88 18 VAL B C 1
ATOM 1814 O O . VAL B 1 18 ? -4.633 4.32 16.156 1 97.88 18 VAL B O 1
ATOM 1817 N N . TRP B 1 19 ? -6.535 5.508 16.141 1 98.12 19 TRP B N 1
ATOM 1818 C CA . TRP B 1 19 ? -5.875 6.809 16.125 1 98.12 19 TRP B CA 1
ATOM 1819 C C . TRP B 1 19 ? -4.988 6.98 17.344 1 98.12 19 TRP B C 1
ATOM 1821 O O . TRP B 1 19 ? -3.826 7.375 17.234 1 98.12 19 TRP B O 1
ATOM 1831 N N . ARG B 1 20 ? -5.438 6.637 18.516 1 97.94 20 ARG B N 1
ATOM 1832 C CA . ARG B 1 20 ? -4.684 6.797 19.766 1 97.94 20 ARG B CA 1
ATOM 1833 C C . ARG B 1 20 ? -3.467 5.879 19.781 1 97.94 20 ARG B C 1
ATOM 1835 O O . ARG B 1 20 ? -2.387 6.285 20.219 1 97.94 20 ARG B O 1
ATOM 1842 N N . GLN B 1 21 ? -3.684 4.711 19.359 1 98.19 21 GLN B N 1
ATOM 1843 C CA . GLN B 1 21 ? -2.562 3.779 19.297 1 98.19 21 GLN B CA 1
ATOM 1844 C C . GLN B 1 21 ? -1.499 4.254 18.312 1 98.19 21 GLN B C 1
ATOM 1846 O O . GLN B 1 21 ? -0.301 4.141 18.578 1 98.19 21 GLN B O 1
ATOM 1851 N N . ALA B 1 22 ? -1.936 4.789 17.156 1 98.38 22 ALA B N 1
ATOM 1852 C CA . ALA B 1 22 ? -0.997 5.258 16.141 1 98.38 22 ALA B CA 1
ATOM 1853 C C . ALA B 1 22 ? -0.204 6.461 16.641 1 98.38 22 ALA B C 1
ATOM 1855 O O . ALA B 1 22 ? 1.02 6.512 16.5 1 98.38 22 ALA B O 1
ATOM 1856 N N . VAL B 1 23 ? -0.917 7.387 17.25 1 98.19 23 VAL B N 1
ATOM 1857 C CA . VAL B 1 23 ? -0.267 8.578 17.781 1 98.19 23 VAL B CA 1
ATOM 1858 C C . VAL B 1 23 ? 0.728 8.172 18.875 1 98.19 23 VAL B C 1
ATOM 1860 O O . VAL B 1 23 ? 1.881 8.609 18.859 1 98.19 23 VAL B O 1
ATOM 1863 N N . THR B 1 24 ? 0.292 7.312 19.781 1 97.69 24 THR B N 1
ATOM 1864 C CA . THR B 1 24 ? 1.163 6.848 20.844 1 97.69 24 THR B CA 1
ATOM 1865 C C . THR B 1 24 ? 2.375 6.113 20.281 1 97.69 24 THR B C 1
ATOM 1867 O O . THR B 1 24 ? 3.502 6.32 20.734 1 97.69 24 THR B O 1
ATOM 1870 N N . GLY B 1 25 ? 2.105 5.234 19.328 1 97.19 25 GLY B N 1
ATOM 1871 C CA . GLY B 1 25 ? 3.195 4.512 18.703 1 97.19 25 GLY B CA 1
ATOM 1872 C C . GLY B 1 25 ? 4.25 5.426 18.094 1 97.19 25 GLY B C 1
ATOM 1873 O O . GLY B 1 25 ? 5.449 5.18 18.25 1 97.19 25 GLY B O 1
ATOM 1874 N N . ILE B 1 26 ? 3.832 6.48 17.453 1 97.44 26 ILE B N 1
ATOM 1875 C CA . ILE B 1 26 ? 4.758 7.414 16.812 1 97.44 26 ILE B CA 1
ATOM 1876 C C . ILE B 1 26 ? 5.5 8.211 17.875 1 97.44 26 ILE B C 1
ATOM 1878 O O . ILE B 1 26 ? 6.703 8.453 17.766 1 97.44 26 ILE B O 1
ATOM 1882 N N . LYS B 1 27 ? 4.793 8.633 18.906 1 96.5 27 LYS B N 1
ATOM 1883 C CA . LYS B 1 27 ? 5.426 9.375 19.984 1 96.5 27 LYS B CA 1
ATOM 1884 C C . LYS B 1 27 ? 6.527 8.562 20.656 1 96.5 27 LYS B C 1
ATOM 1886 O O . LYS B 1 27 ? 7.582 9.094 21 1 96.5 27 LYS B O 1
ATOM 1891 N N . VAL B 1 28 ? 6.32 7.285 20.812 1 95.56 28 VAL B N 1
ATOM 1892 C CA . VAL B 1 28 ? 7.223 6.434 21.578 1 95.56 28 VAL B CA 1
ATOM 1893 C C . VAL B 1 28 ? 8.328 5.898 20.656 1 95.56 28 VAL B C 1
ATOM 1895 O O . VAL B 1 28 ? 9.5 5.898 21.031 1 95.56 28 VAL B O 1
ATOM 1898 N N . HIS B 1 29 ? 7.957 5.516 19.469 1 95.12 29 HIS B N 1
ATOM 1899 C CA . HIS B 1 29 ? 8.891 4.75 18.641 1 95.12 29 HIS B CA 1
ATOM 1900 C C . HIS B 1 29 ? 9.344 5.555 17.438 1 95.12 29 HIS B C 1
ATOM 1902 O O . HIS B 1 29 ? 10.258 5.141 16.719 1 95.12 29 HIS B O 1
ATOM 1908 N N . GLY B 1 30 ? 8.711 6.656 17.141 1 95.69 30 GLY B N 1
ATOM 1909 C CA . GLY B 1 30 ? 9.008 7.422 15.938 1 95.69 30 GLY B CA 1
ATOM 1910 C C . GLY B 1 30 ? 10.359 8.109 15.984 1 95.69 30 GLY B C 1
ATOM 1911 O O . GLY B 1 30 ? 10.906 8.336 17.062 1 95.69 30 GLY B O 1
ATOM 1912 N N . GLU B 1 31 ? 10.883 8.391 14.844 1 95.62 31 GLU B N 1
ATOM 1913 C CA . GLU B 1 31 ? 12.125 9.141 14.695 1 95.62 31 GLU B CA 1
ATOM 1914 C C . GLU B 1 31 ? 11.859 10.578 14.273 1 95.62 31 GLU B C 1
ATOM 1916 O O . GLU B 1 31 ? 10.969 10.844 13.461 1 95.62 31 GLU B O 1
ATOM 1921 N N . LYS B 1 32 ? 12.648 11.461 14.906 1 96.19 32 LYS B N 1
ATOM 1922 C CA . LYS B 1 32 ? 12.57 12.852 14.461 1 96.19 32 LYS B CA 1
ATOM 1923 C C . LYS B 1 32 ? 13.305 13.047 13.141 1 96.19 32 LYS B C 1
ATOM 1925 O O . LYS B 1 32 ? 14.469 12.664 13.008 1 96.19 32 LYS B O 1
ATOM 1930 N N . VAL B 1 33 ? 12.594 13.57 12.18 1 96.62 33 VAL B N 1
ATOM 1931 C CA . VAL B 1 33 ? 13.172 13.75 10.852 1 96.62 33 VAL B CA 1
ATOM 1932 C C . VAL B 1 33 ? 12.742 15.102 10.281 1 96.62 33 VAL B C 1
ATOM 1934 O O . VAL B 1 33 ? 11.594 15.508 10.43 1 96.62 33 VAL B O 1
ATOM 1937 N N . GLU B 1 34 ? 13.703 15.797 9.688 1 96.5 34 GLU B N 1
ATOM 1938 C CA . GLU B 1 34 ? 13.352 16.984 8.914 1 96.5 34 GLU B CA 1
ATOM 1939 C C . GLU B 1 34 ? 12.789 16.609 7.547 1 96.5 34 GLU B C 1
ATOM 1941 O O . GLU B 1 34 ? 13.422 15.859 6.797 1 96.5 34 GLU B O 1
ATOM 1946 N N . ARG B 1 35 ? 11.57 17.094 7.273 1 97.06 35 ARG B N 1
ATOM 1947 C CA . ARG B 1 35 ? 10.945 16.859 5.973 1 97.06 35 ARG B CA 1
ATOM 1948 C C . ARG B 1 35 ? 10.68 18.172 5.242 1 97.06 35 ARG B C 1
ATOM 1950 O O . ARG B 1 35 ? 11 19.25 5.754 1 97.06 35 ARG B O 1
ATOM 1957 N N . GLU B 1 36 ? 10.203 18.047 4.047 1 94.19 36 GLU B N 1
ATOM 1958 C CA . GLU B 1 36 ? 10.039 19.203 3.176 1 94.19 36 GLU B CA 1
ATOM 1959 C C . GLU B 1 36 ? 9.023 20.203 3.754 1 94.19 36 GLU B C 1
ATOM 1961 O O . GLU B 1 36 ? 9.141 21.406 3.541 1 94.19 36 GLU B O 1
ATOM 1966 N N . ARG B 1 37 ? 8.086 19.672 4.566 1 93.31 37 ARG B N 1
ATOM 1967 C CA . ARG B 1 37 ? 7.059 20.562 5.109 1 93.31 37 ARG B CA 1
ATOM 1968 C C . ARG B 1 37 ? 7.285 20.812 6.598 1 93.31 37 ARG B C 1
ATOM 1970 O O . ARG B 1 37 ? 6.363 21.219 7.309 1 93.31 37 ARG B O 1
ATOM 1977 N N . GLY B 1 38 ? 8.5 20.484 7.059 1 95.12 38 GLY B N 1
ATOM 1978 C CA . GLY B 1 38 ? 8.859 20.734 8.445 1 95.12 38 GLY B CA 1
ATOM 1979 C C . GLY B 1 38 ? 9.211 19.469 9.211 1 95.12 38 GLY B C 1
ATOM 1980 O O . GLY B 1 38 ? 9.07 18.359 8.68 1 95.12 38 GLY B O 1
ATOM 1981 N N . PRO B 1 39 ? 9.641 19.688 10.398 1 97.75 39 PRO B N 1
ATOM 1982 C CA . PRO B 1 39 ? 10.062 18.547 11.195 1 97.75 39 PRO B CA 1
ATOM 1983 C C . PRO B 1 39 ? 8.891 17.656 11.617 1 97.75 39 PRO B C 1
ATOM 1985 O O . PRO B 1 39 ? 7.809 18.172 11.93 1 97.75 39 PRO B O 1
ATOM 1988 N N . VAL B 1 40 ? 9.141 16.359 11.656 1 98.12 40 VAL B N 1
ATOM 1989 C CA . VAL B 1 40 ? 8.109 15.406 12.047 1 98.12 40 VAL B CA 1
ATOM 1990 C C . VAL B 1 40 ? 8.719 14.344 12.961 1 98.12 40 VAL B C 1
ATOM 1992 O O . VAL B 1 40 ? 9.938 14.211 13.047 1 98.12 40 VAL B O 1
ATOM 1995 N N . LYS B 1 41 ? 7.883 13.773 13.695 1 97.75 41 LYS B N 1
ATOM 1996 C CA . LYS B 1 41 ? 8.156 12.445 14.227 1 97.75 41 LYS B CA 1
ATOM 1997 C C . LYS B 1 41 ? 7.434 11.367 13.414 1 97.75 41 LYS B C 1
ATOM 1999 O O . LYS B 1 41 ? 6.227 11.469 13.18 1 97.75 41 LYS B O 1
ATOM 2004 N N . GLU B 1 42 ? 8.258 10.32 12.945 1 97.81 42 GLU B N 1
ATOM 2005 C CA . GLU B 1 42 ? 7.609 9.43 11.992 1 97.81 42 GLU B CA 1
ATOM 2006 C C . GLU B 1 42 ? 8.047 7.98 12.195 1 97.81 42 GLU B C 1
ATOM 2008 O O . GLU B 1 42 ? 9.102 7.723 12.781 1 97.81 42 GLU B O 1
ATOM 2013 N N . VAL B 1 43 ? 7.156 7.082 11.883 1 97.31 43 VAL B N 1
ATOM 2014 C CA . VAL B 1 43 ? 7.465 5.676 11.648 1 97.31 43 VAL B CA 1
ATOM 2015 C C . VAL B 1 43 ? 7.324 5.352 10.164 1 97.31 43 VAL B C 1
ATOM 2017 O O . VAL B 1 43 ? 6.453 5.898 9.484 1 97.31 43 VAL B O 1
ATOM 2020 N N . ARG B 1 44 ? 8.297 4.551 9.711 1 96.88 44 ARG B N 1
ATOM 2021 C CA . ARG B 1 44 ? 8.273 4.133 8.312 1 96.88 44 ARG B CA 1
ATOM 2022 C C . ARG B 1 44 ? 7.844 2.672 8.188 1 96.88 44 ARG B C 1
ATOM 2024 O O . ARG B 1 44 ? 8.648 1.764 8.398 1 96.88 44 ARG B O 1
ATOM 2031 N N . GLY B 1 45 ? 6.562 2.518 7.832 1 97.06 45 GLY B N 1
ATOM 2032 C CA . GLY B 1 45 ? 5.902 1.224 7.828 1 97.06 45 GLY B CA 1
ATOM 2033 C C . GLY B 1 45 ? 4.863 1.082 8.922 1 97.06 45 GLY B C 1
ATOM 2034 O O . GLY B 1 45 ? 5.207 0.864 10.086 1 97.06 45 GLY B O 1
ATOM 2035 N N . LEU B 1 46 ? 3.615 1.245 8.602 1 98 46 LEU B N 1
ATOM 2036 C CA . LEU B 1 46 ? 2.502 1.143 9.539 1 98 46 LEU B CA 1
ATOM 2037 C C . LEU B 1 46 ? 1.318 0.426 8.898 1 98 46 LEU B C 1
ATOM 2039 O O . LEU B 1 46 ? 0.99 0.675 7.734 1 98 46 LEU B O 1
ATOM 2043 N N . ILE B 1 47 ? 0.703 -0.49 9.617 1 98.31 47 ILE B N 1
ATOM 2044 C CA . ILE B 1 47 ? -0.637 -0.97 9.297 1 98.31 47 ILE B CA 1
ATOM 2045 C C . ILE B 1 47 ? -1.62 -0.507 10.367 1 98.31 47 ILE B C 1
ATOM 2047 O O . ILE B 1 47 ? -1.397 -0.726 11.562 1 98.31 47 ILE B O 1
ATOM 2051 N N . ALA B 1 48 ? -2.613 0.159 9.977 1 98.38 48 ALA B N 1
ATOM 2052 C CA . ALA B 1 48 ? -3.77 0.476 10.812 1 98.38 48 ALA B CA 1
ATOM 2053 C C . ALA B 1 48 ? -4.984 -0.356 10.406 1 98.38 48 ALA B C 1
ATOM 2055 O O . ALA B 1 48 ? -5.477 -0.243 9.281 1 98.38 48 ALA B O 1
ATOM 2056 N N . HIS B 1 49 ? -5.43 -1.156 11.359 1 97.81 49 HIS B N 1
ATOM 2057 C CA . HIS B 1 49 ? -6.496 -2.111 11.078 1 97.81 49 HIS B CA 1
ATOM 2058 C C . HIS B 1 49 ? -7.742 -1.793 11.898 1 97.81 49 HIS B C 1
ATOM 2060 O O . HIS B 1 49 ? -7.703 -1.816 13.133 1 97.81 49 HIS B O 1
ATOM 2066 N N . LEU B 1 50 ? -8.781 -1.473 11.203 1 97 50 LEU B N 1
ATOM 2067 C CA . LEU B 1 50 ? -10.078 -1.216 11.82 1 97 50 LEU B CA 1
ATOM 2068 C C . LEU B 1 50 ? -11.008 -2.414 11.648 1 97 50 LEU B C 1
ATOM 2070 O O . LEU B 1 50 ? -11.258 -2.855 10.523 1 97 50 LEU B O 1
ATOM 2074 N N . GLU B 1 51 ? -11.547 -2.93 12.703 1 94.56 51 GLU B N 1
ATOM 2075 C CA . GLU B 1 51 ? -12.422 -4.098 12.727 1 94.56 51 GLU B CA 1
ATOM 2076 C C . GLU B 1 51 ? -13.742 -3.812 12.023 1 94.56 51 GLU B C 1
ATOM 2078 O O . GLU B 1 51 ? -14 -2.678 11.609 1 94.56 51 GLU B O 1
ATOM 2083 N N . PRO B 1 52 ? -14.5 -4.867 11.875 1 90.69 52 PRO B N 1
ATOM 2084 C CA . PRO B 1 52 ? -15.703 -4.707 11.062 1 90.69 52 PRO B CA 1
ATOM 2085 C C . PRO B 1 52 ? -16.594 -3.559 11.539 1 90.69 52 PRO B C 1
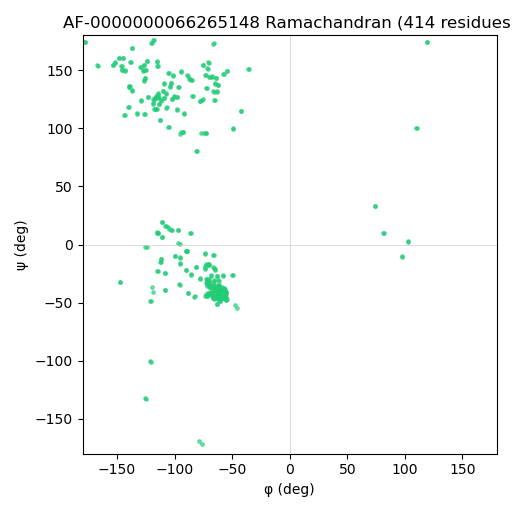ATOM 2087 O O . PRO B 1 52 ? -16.688 -3.307 12.742 1 90.69 52 PRO B O 1
ATOM 2090 N N . SER B 1 53 ? -17.125 -3.154 10.562 1 74.44 53 SER B N 1
ATOM 2091 C CA . SER B 1 53 ? -17.859 -1.894 10.656 1 74.44 53 SER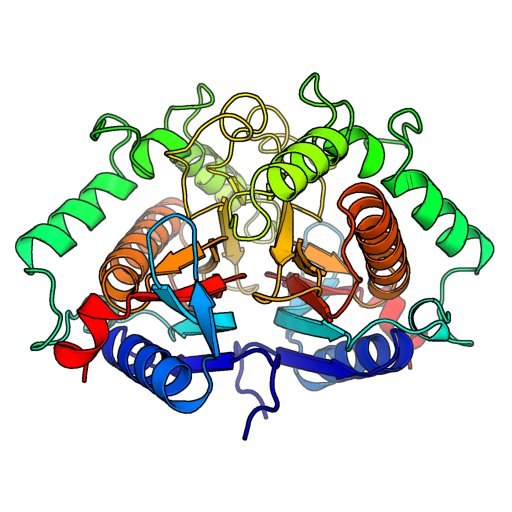 B CA 1
ATOM 2092 C C . SER B 1 53 ? -19.078 -2.027 11.562 1 74.44 53 SER B C 1
ATOM 2094 O O . SER B 1 53 ? -19.797 -3.023 11.5 1 74.44 53 SER B O 1
ATOM 2096 N N . GLY B 1 54 ? -19.203 -1.174 12.391 1 85.69 54 GLY B N 1
ATOM 2097 C CA . GLY B 1 54 ? -20.406 -0.805 13.125 1 85.69 54 GLY B CA 1
ATOM 2098 C C . GLY B 1 54 ? -20.594 0.696 13.242 1 85.69 54 GLY B C 1
ATOM 2099 O O . GLY B 1 54 ? -19.781 1.472 12.734 1 85.69 54 GLY B O 1
ATOM 2100 N N . PRO B 1 55 ? -21.672 1.184 13.656 1 86.56 55 PRO B N 1
ATOM 2101 C CA . PRO B 1 55 ? -21.906 2.625 13.75 1 86.56 55 PRO B CA 1
ATOM 2102 C C . PRO B 1 55 ? -20.781 3.367 14.461 1 86.56 55 PRO B C 1
ATOM 2104 O O . PRO B 1 55 ? -20.516 4.531 14.148 1 86.56 55 PRO B O 1
ATOM 2107 N N . GLU B 1 56 ? -20.125 2.697 15.281 1 88.12 56 GLU B N 1
ATOM 2108 C CA . GLU B 1 56 ? -19.047 3.289 16.078 1 88.12 56 GLU B CA 1
ATOM 2109 C C . GLU B 1 56 ? -17.844 3.609 15.195 1 88.12 56 GLU B C 1
ATOM 2111 O O . GLU B 1 56 ? -16.953 4.359 15.609 1 88.12 56 GLU B O 1
ATOM 2116 N N . SER B 1 57 ? -17.797 3.027 14.039 1 87.81 57 SER B N 1
ATOM 2117 C CA . SER B 1 57 ? -16.688 3.256 13.133 1 87.81 57 SER B CA 1
ATOM 2118 C C . SER B 1 57 ? -16.656 4.699 12.633 1 87.81 57 SER B C 1
ATOM 2120 O O . SER B 1 57 ? -15.672 5.148 12.055 1 87.81 57 SER B O 1
ATOM 2122 N N . PHE B 1 58 ? -17.688 5.48 12.914 1 91.19 58 PHE B N 1
ATOM 2123 C CA . PHE B 1 58 ? -17.781 6.848 12.414 1 91.19 58 PHE B CA 1
ATOM 2124 C C . PHE B 1 58 ? -17.625 7.852 13.555 1 91.19 58 PHE B C 1
ATOM 2126 O O . PHE B 1 58 ? -17.734 9.062 13.344 1 91.19 58 PHE B O 1
ATOM 2133 N N . ASP B 1 59 ? -17.312 7.305 14.711 1 92.75 59 ASP B N 1
ATOM 2134 C CA . ASP B 1 59 ? -17.156 8.188 15.867 1 92.75 59 ASP B CA 1
ATOM 2135 C C . ASP B 1 59 ? -15.875 9.008 15.766 1 92.75 59 ASP B C 1
ATOM 2137 O O . ASP B 1 59 ? -14.805 8.477 15.477 1 92.75 59 ASP B O 1
ATOM 2141 N N . ILE B 1 60 ? -16.062 10.266 16.062 1 94.56 60 ILE B N 1
ATOM 2142 C CA . ILE B 1 60 ? -14.922 11.18 16.125 1 94.56 60 ILE B CA 1
ATOM 2143 C C . ILE B 1 60 ? -14.477 11.359 17.578 1 94.56 60 ILE B C 1
ATOM 2145 O O . ILE B 1 60 ? -15.297 11.656 18.453 1 94.56 60 ILE B O 1
ATOM 2149 N N . PRO B 1 61 ? -13.211 11.141 17.844 1 94.38 61 PRO B N 1
ATOM 2150 C CA . PRO B 1 61 ? -12.758 11.367 19.219 1 94.38 61 PRO B CA 1
ATOM 2151 C C . PRO B 1 61 ? -13.023 12.789 19.703 1 94.38 61 PRO B C 1
ATOM 2153 O O . PRO B 1 61 ? -12.883 13.742 18.938 1 94.38 61 PRO B O 1
ATOM 2156 N N . ASP B 1 62 ? -13.297 12.922 20.984 1 91.81 62 ASP B N 1
ATOM 2157 C CA . ASP B 1 62 ? -13.664 14.203 21.578 1 91.81 62 ASP B CA 1
ATOM 2158 C C . ASP B 1 62 ? -12.492 15.18 21.516 1 91.81 62 ASP B C 1
ATOM 2160 O O . ASP B 1 62 ? -12.688 16.391 21.391 1 91.81 62 ASP B O 1
ATOM 2164 N N . ASP B 1 63 ? -11.312 14.648 21.594 1 92.5 63 ASP B N 1
ATOM 2165 C CA . ASP B 1 63 ? -10.141 15.516 21.672 1 92.5 63 ASP B CA 1
ATOM 2166 C C . ASP B 1 63 ? -9.422 15.586 20.328 1 92.5 63 ASP B C 1
ATOM 2168 O O . ASP B 1 63 ? -8.25 15.961 20.25 1 92.5 63 ASP B O 1
ATOM 2172 N N . TYR B 1 64 ? -10.133 15.086 19.312 1 93.44 64 TYR B N 1
ATOM 2173 C CA . TYR B 1 64 ? -9.586 15.227 17.969 1 93.44 64 TYR B CA 1
ATOM 2174 C C . TYR B 1 64 ? -9.438 16.688 17.578 1 93.44 64 TYR B C 1
ATOM 2176 O O . TYR B 1 64 ? -10.32 17.5 17.859 1 93.44 64 TYR B O 1
ATOM 2184 N N . PRO B 1 65 ? -8.312 17 16.953 1 91.25 65 PRO B N 1
ATOM 2185 C CA . PRO B 1 65 ? -8.008 18.422 16.734 1 91.25 65 PRO B CA 1
ATOM 2186 C C . PRO B 1 65 ? -8.898 19.062 15.672 1 91.25 65 PRO B C 1
ATOM 2188 O O . PRO B 1 65 ? -9.078 20.281 15.664 1 91.25 65 PRO B O 1
ATOM 2191 N N . LEU B 1 66 ? -9.375 18.344 14.672 1 88 66 LEU B N 1
ATOM 2192 C CA . LEU B 1 66 ? -10.242 18.906 13.648 1 88 66 LEU B CA 1
ATOM 2193 C C . LEU B 1 66 ? -11.703 18.859 14.078 1 88 66 LEU B C 1
ATOM 2195 O O . LEU B 1 66 ? -12.141 17.891 14.695 1 88 66 LEU B O 1
ATOM 2199 N N . ASP B 1 67 ? -12.367 19.922 13.695 1 88.81 67 ASP B N 1
ATOM 2200 C CA . ASP B 1 67 ? -13.781 20 14.078 1 88.81 67 ASP B CA 1
ATOM 2201 C C . ASP B 1 67 ? -14.617 19 13.281 1 88.81 67 ASP B C 1
ATOM 2203 O O . ASP B 1 67 ? -14.273 18.672 12.141 1 88.81 67 ASP B O 1
ATOM 2207 N N . GLU B 1 68 ? -15.672 18.609 13.945 1 88.38 68 GLU B N 1
ATOM 2208 C CA . GLU B 1 68 ? -16.547 17.594 13.367 1 88.38 68 GLU B CA 1
ATOM 2209 C C . GLU B 1 68 ? -17.031 18.016 11.984 1 88.38 68 GLU B C 1
ATOM 2211 O O . GLU B 1 68 ? -17.125 17.172 11.078 1 88.38 68 GLU B O 1
ATOM 2216 N N . HIS B 1 69 ? -17.344 19.219 11.859 1 88.19 69 HIS B N 1
ATOM 2217 C CA . HIS B 1 69 ? -17.844 19.719 10.578 1 88.19 69 HIS B CA 1
ATOM 2218 C C . HIS B 1 69 ? -16.812 19.5 9.469 1 88.19 69 HIS B C 1
ATOM 2220 O O . HIS B 1 69 ? -17.172 19.078 8.367 1 88.19 69 HIS B O 1
ATOM 2226 N N . SER B 1 70 ? -15.633 19.688 9.797 1 86.88 70 SER B N 1
ATOM 2227 C CA . SER B 1 70 ? -14.562 19.516 8.828 1 86.88 70 SER B CA 1
ATOM 2228 C C . SER B 1 70 ? -14.398 18.031 8.461 1 86.88 70 SER B C 1
ATOM 2230 O O . SER B 1 70 ? -14.188 17.703 7.293 1 86.88 70 SER B O 1
ATOM 2232 N N . VAL B 1 71 ? -14.562 17.203 9.414 1 88.31 71 VAL B N 1
ATOM 2233 C CA . VAL B 1 71 ? -14.422 15.766 9.195 1 88.31 71 VAL B CA 1
ATOM 2234 C C . VAL B 1 71 ? -15.555 15.266 8.305 1 88.31 71 VAL B C 1
ATOM 2236 O O . VAL B 1 71 ? -15.312 14.531 7.336 1 88.31 71 VAL B O 1
ATOM 2239 N N . ARG B 1 72 ? -16.703 15.789 8.57 1 87 72 ARG B N 1
ATOM 2240 C CA . ARG B 1 72 ? -17.859 15.352 7.801 1 87 72 ARG B CA 1
ATOM 2241 C C . ARG B 1 72 ? -17.812 15.883 6.371 1 87 72 ARG B C 1
ATOM 2243 O O . ARG B 1 72 ? -18.203 15.195 5.43 1 87 72 ARG B O 1
ATOM 2250 N N . ALA B 1 73 ? -17.297 17.031 6.246 1 80.81 73 ALA B N 1
ATOM 2251 C CA . ALA B 1 73 ? -17.141 17.594 4.91 1 80.81 73 ALA B CA 1
ATOM 2252 C C . ALA B 1 73 ? -16.156 16.766 4.086 1 80.81 73 ALA B C 1
ATOM 2254 O O . ALA B 1 73 ? -16.344 16.578 2.881 1 80.81 73 ALA B O 1
ATOM 2255 N N . TYR B 1 74 ? -15.195 16.312 4.727 1 80.56 74 TYR B N 1
ATOM 2256 C CA . TYR B 1 74 ? -14.18 15.484 4.074 1 80.56 74 TYR B CA 1
ATOM 2257 C C . TYR B 1 74 ? -14.773 14.156 3.615 1 80.56 74 TYR B C 1
ATOM 2259 O O . TYR B 1 74 ? -14.445 13.664 2.535 1 80.56 74 TYR B O 1
ATOM 2267 N N . GLU B 1 75 ? -15.648 13.641 4.395 1 81.69 75 GLU B N 1
ATOM 2268 C CA . GLU B 1 75 ? -16.359 12.414 4.039 1 81.69 75 GLU B CA 1
ATOM 2269 C C . GLU B 1 75 ? -17.109 12.57 2.723 1 81.69 75 GLU B C 1
ATOM 2271 O O . GLU B 1 75 ? -17.016 11.719 1.839 1 81.69 75 GLU B O 1
ATOM 2276 N N . ASP B 1 76 ? -17.734 13.641 2.615 1 80.62 76 ASP B N 1
ATOM 2277 C CA . ASP B 1 76 ? -18.531 13.914 1.414 1 80.62 76 ASP B CA 1
ATOM 2278 C C . ASP B 1 76 ? -17.609 14.148 0.21 1 80.62 76 ASP B C 1
ATOM 2280 O O . ASP B 1 76 ? -17.953 13.766 -0.912 1 80.62 76 ASP B O 1
ATOM 2284 N N . GLN B 1 77 ? -16.531 14.648 0.475 1 80.25 77 GLN B N 1
ATOM 2285 C CA . GLN B 1 77 ? -15.602 15.016 -0.592 1 80.25 77 GLN B CA 1
ATOM 2286 C C . GLN B 1 77 ? -15.023 13.781 -1.272 1 80.25 77 GLN B C 1
ATOM 2288 O O . GLN B 1 77 ? -14.781 13.789 -2.482 1 80.25 77 GLN B O 1
ATOM 2293 N N . LEU B 1 78 ? -14.867 12.773 -0.543 1 83.94 78 LEU B N 1
ATOM 2294 C CA . LEU B 1 78 ? -14.281 11.57 -1.119 1 83.94 78 LEU B CA 1
ATOM 2295 C C . LEU B 1 78 ? -15.234 10.938 -2.131 1 83.94 78 LEU B C 1
ATOM 2297 O O . LEU B 1 78 ? -14.789 10.328 -3.109 1 83.94 78 LEU B O 1
ATOM 2301 N N . LEU B 1 79 ? -16.484 11.188 -1.928 1 84.12 79 LEU B N 1
ATOM 2302 C CA . LEU B 1 79 ? -17.453 10.531 -2.791 1 84.12 79 LEU B CA 1
ATOM 2303 C C . LEU B 1 79 ? -17.922 11.461 -3.904 1 84.12 79 LEU B C 1
ATOM 2305 O O . LEU B 1 79 ? -18.531 11.023 -4.879 1 84.12 79 LEU B O 1
ATOM 2309 N N . ASP B 1 80 ? -17.531 12.711 -3.752 1 82.62 80 ASP B N 1
ATOM 2310 C CA . ASP B 1 80 ? -18 13.727 -4.699 1 82.62 80 ASP B CA 1
ATOM 2311 C C . ASP B 1 80 ? -16.938 13.992 -5.77 1 82.62 80 ASP B C 1
ATOM 2313 O O . ASP B 1 80 ? -15.883 14.555 -5.48 1 82.62 80 ASP B O 1
ATOM 2317 N N . PRO B 1 81 ? -17.234 13.711 -7 1 81.38 81 PRO B N 1
ATOM 2318 C CA . PRO B 1 81 ? -16.234 13.922 -8.055 1 81.38 81 PRO B CA 1
ATOM 2319 C C . PRO B 1 81 ? -16.031 15.398 -8.391 1 81.38 81 PRO B C 1
ATOM 2321 O O . PRO B 1 81 ? -15.039 15.758 -9.023 1 81.38 81 PRO B O 1
ATOM 2324 N N . GLU B 1 82 ? -16.984 16.188 -8.062 1 78.06 82 GLU B N 1
ATOM 2325 C CA . GLU B 1 82 ? -17 17.562 -8.555 1 78.06 82 GLU B CA 1
ATOM 2326 C C . GLU B 1 82 ? -16.375 18.516 -7.547 1 78.06 82 GLU B C 1
ATOM 2328 O O . GLU B 1 82 ? -16 19.641 -7.898 1 78.06 82 GLU B O 1
ATOM 2333 N N . LEU B 1 83 ? -16.266 18.078 -6.43 1 67.56 83 LEU B N 1
ATOM 2334 C CA . LEU B 1 83 ? -15.688 18.984 -5.438 1 67.56 83 LEU B CA 1
ATOM 2335 C C . LEU B 1 83 ? -14.18 19.125 -5.629 1 67.56 83 LEU B C 1
ATOM 2337 O O . LEU B 1 83 ? -13.453 18.125 -5.609 1 67.56 83 LEU B O 1
ATOM 2341 N N . ARG B 1 84 ? -13.93 20.266 -6.383 1 60.91 84 ARG B N 1
ATOM 2342 C CA . ARG B 1 84 ? -12.492 20.484 -6.531 1 60.91 84 ARG B CA 1
ATOM 2343 C C . ARG B 1 84 ? -11.961 21.391 -5.426 1 60.91 84 ARG B C 1
ATOM 2345 O O . ARG B 1 84 ? -12.633 22.344 -5.023 1 60.91 84 ARG B O 1
ATOM 2352 N N . GLY B 1 85 ? -11.148 20.875 -4.539 1 56.5 8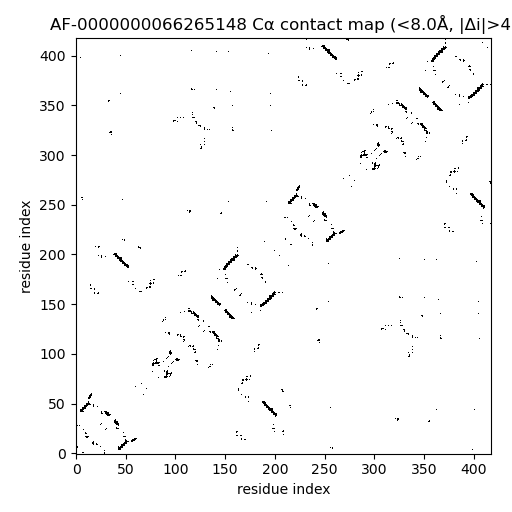5 GLY B N 1
ATOM 2353 C CA . GLY B 1 85 ? -10.453 21.703 -3.564 1 56.5 85 GLY B CA 1
ATOM 2354 C C . GLY B 1 85 ? -9.242 22.422 -4.141 1 56.5 85 GLY B C 1
ATOM 2355 O O . GLY B 1 85 ? -9.062 22.453 -5.359 1 56.5 85 GLY B O 1
ATOM 2356 N N . PHE B 1 86 ? -8.352 23.062 -3.287 1 53.41 86 PHE B N 1
ATOM 2357 C CA . PHE B 1 86 ? -7.242 23.922 -3.689 1 53.41 86 PHE B CA 1
ATOM 2358 C C . PHE B 1 86 ? -6.445 23.281 -4.82 1 53.41 86 PHE B C 1
ATOM 2360 O O . PHE B 1 86 ? -6.254 23.891 -5.875 1 53.41 86 PHE B O 1
ATOM 2367 N N . GLU B 1 87 ? -5.93 22 -4.664 1 59.88 87 GLU B N 1
ATOM 2368 C CA . GLU B 1 87 ? -5.164 21.391 -5.742 1 59.88 87 GLU B CA 1
ATOM 2369 C C . GLU B 1 87 ? -5.832 20.109 -6.23 1 59.88 87 GLU B C 1
ATOM 2371 O O . GLU B 1 87 ? -5.918 19.859 -7.438 1 59.88 87 GLU B O 1
ATOM 2376 N N . TYR B 1 88 ? -6.383 19.406 -5.344 1 72.12 88 TYR B N 1
ATOM 2377 C CA . TYR B 1 88 ? -7.137 18.203 -5.68 1 72.12 88 TYR B CA 1
ATOM 2378 C C . TYR B 1 88 ? -7.938 17.719 -4.477 1 72.12 88 TYR B C 1
ATOM 2380 O O . TYR B 1 88 ? -7.703 18.156 -3.348 1 72.12 88 TYR B O 1
ATOM 2388 N N . THR B 1 89 ? -8.977 17.031 -4.785 1 84.38 89 THR B N 1
ATOM 2389 C CA . THR B 1 89 ? -9.617 16.203 -3.781 1 84.38 89 THR B CA 1
ATOM 2390 C C . THR B 1 89 ? -9.523 14.727 -4.16 1 84.38 89 THR B C 1
ATOM 2392 O O . THR B 1 89 ? -9.336 14.391 -5.336 1 84.38 89 THR B O 1
ATOM 2395 N N . TYR B 1 90 ? -9.562 13.906 -3.135 1 90.56 90 TYR B N 1
ATOM 2396 C CA . TYR B 1 90 ? -9.531 12.469 -3.412 1 90.56 90 TYR B CA 1
ATOM 2397 C C . TYR B 1 90 ? -10.742 12.055 -4.246 1 90.56 90 TYR B C 1
ATOM 2399 O O . TYR B 1 90 ? -10.633 11.18 -5.113 1 90.56 90 TYR B O 1
ATOM 2407 N N . GLY B 1 91 ? -11.836 12.68 -3.955 1 91.75 91 GLY B N 1
ATOM 2408 C CA . GLY B 1 91 ? -13.008 12.383 -4.773 1 91.75 91 GLY B CA 1
ATOM 2409 C C . GLY B 1 91 ? -12.789 12.672 -6.246 1 91.75 91 GLY B C 1
ATOM 2410 O O . GLY B 1 91 ? -13.156 11.867 -7.105 1 91.75 91 GLY B O 1
ATOM 2411 N N . HIS B 1 92 ? -12.227 13.82 -6.535 1 92.5 92 HIS B N 1
ATOM 2412 C CA . HIS B 1 92 ? -11.922 14.164 -7.922 1 92.5 92 HIS B CA 1
ATOM 2413 C C . HIS B 1 92 ? -10.922 13.18 -8.523 1 92.5 92 HIS B C 1
ATOM 2415 O O . HIS B 1 92 ? -11.094 12.75 -9.664 1 92.5 92 HIS B O 1
ATOM 2421 N N . ARG B 1 93 ? -9.914 12.844 -7.816 1 94.75 93 ARG B N 1
ATOM 2422 C CA . ARG B 1 93 ? -8.891 11.914 -8.289 1 94.75 93 ARG B CA 1
ATOM 2423 C C . ARG B 1 93 ? -9.484 10.531 -8.562 1 94.75 93 ARG B C 1
ATOM 2425 O O . ARG B 1 93 ? -9.148 9.891 -9.555 1 94.75 93 ARG B O 1
ATOM 2432 N N . LEU B 1 94 ? -10.453 10.141 -7.734 1 96.25 94 LEU B N 1
ATOM 2433 C CA . LEU B 1 94 ? -10.977 8.781 -7.809 1 96.25 94 LEU B CA 1
ATOM 2434 C C . LEU B 1 94 ? -12.086 8.68 -8.852 1 96.25 94 LEU B C 1
ATOM 2436 O O . LEU B 1 94 ? -12.273 7.633 -9.469 1 96.25 94 LEU B O 1
ATOM 2440 N N . ARG B 1 95 ? -12.75 9.766 -9.109 1 95.25 95 ARG B N 1
ATOM 2441 C CA . ARG B 1 95 ? -14.023 9.578 -9.797 1 95.25 95 ARG B CA 1
ATOM 2442 C C . ARG B 1 95 ? -14.078 10.391 -11.086 1 95.25 95 ARG B C 1
ATOM 2444 O O . ARG B 1 95 ? -15.039 10.281 -11.852 1 95.25 95 ARG B O 1
ATOM 2451 N N . ARG B 1 96 ? -12.953 11.203 -11.375 1 92.88 96 ARG B N 1
ATOM 2452 C CA . ARG B 1 96 ? -13.07 12.031 -12.57 1 92.88 96 ARG B CA 1
ATOM 2453 C C . ARG B 1 96 ? -11.711 12.219 -13.242 1 92.88 96 ARG B C 1
ATOM 2455 O O . ARG B 1 96 ? -11.617 12.273 -14.469 1 92.88 96 ARG B O 1
ATOM 2462 N N . TYR B 1 97 ? -10.648 12.258 -12.586 1 93.19 97 TYR B N 1
ATOM 2463 C CA . TYR B 1 97 ? -9.352 12.742 -13.031 1 93.19 97 TYR B CA 1
ATOM 2464 C C . TYR B 1 97 ? -8.867 11.961 -14.25 1 93.19 97 TYR B C 1
ATOM 2466 O O . TYR B 1 97 ? -8.312 12.539 -15.188 1 93.19 97 TYR B O 1
ATOM 2474 N N . PHE B 1 98 ? -9.125 10.695 -14.32 1 95.19 98 PHE B N 1
ATOM 2475 C CA . PHE B 1 98 ? -8.609 9.836 -15.375 1 95.19 98 PHE B CA 1
ATOM 2476 C C . PHE B 1 98 ? -9.633 9.656 -16.484 1 95.19 98 PHE B C 1
ATOM 2478 O O . PHE B 1 98 ? -9.5 8.758 -17.328 1 95.19 98 PHE B O 1
ATOM 2485 N N . GLY B 1 99 ? -10.648 10.492 -16.406 1 94.19 99 GLY B N 1
ATOM 2486 C CA . GLY B 1 99 ? -11.688 10.438 -17.438 1 94.19 99 GLY B CA 1
ATOM 2487 C C . GLY B 1 99 ? -12.703 9.336 -17.188 1 94.19 99 GLY B C 1
ATOM 2488 O O . GLY B 1 99 ? -13.453 8.969 -18.094 1 94.19 99 GLY B O 1
ATOM 2489 N N . LEU B 1 100 ? -12.578 8.789 -16 1 95.06 100 LEU B N 1
ATOM 2490 C CA . LEU B 1 100 ? -13.531 7.754 -15.617 1 95.06 100 LEU B CA 1
ATOM 2491 C C . LEU B 1 100 ? -13.781 7.773 -14.117 1 95.06 100 LEU B C 1
ATOM 2493 O O . LEU B 1 100 ? -13.031 8.391 -13.359 1 95.06 100 LEU B O 1
ATOM 2497 N N . ASP B 1 101 ? -14.914 7.164 -13.719 1 96.56 101 ASP B N 1
ATOM 2498 C CA . ASP B 1 101 ? -15.25 6.98 -12.312 1 96.56 101 ASP B CA 1
ATOM 2499 C C . ASP B 1 101 ? -14.773 5.625 -11.797 1 96.56 101 ASP B C 1
ATOM 2501 O O . ASP B 1 101 ? -15.453 4.609 -11.984 1 96.56 101 ASP B O 1
ATOM 2505 N N . GLN B 1 102 ? -13.602 5.641 -11.164 1 98 102 GLN B N 1
ATOM 2506 C CA . GLN B 1 102 ? -12.992 4.395 -10.711 1 98 102 GLN B CA 1
ATOM 2507 C C . GLN B 1 102 ? -13.883 3.69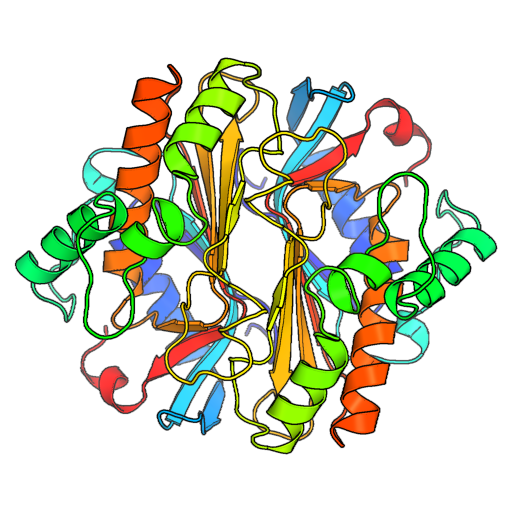1 -9.688 1 98 102 GLN B C 1
ATOM 2509 O O . GLN B 1 102 ? -13.898 2.461 -9.609 1 98 102 GLN B O 1
ATOM 2514 N N . VAL B 1 103 ? -14.609 4.473 -8.93 1 97.38 103 VAL B N 1
ATOM 2515 C CA . VAL B 1 103 ? -15.484 3.896 -7.906 1 97.38 103 VAL B CA 1
ATOM 2516 C C . VAL B 1 103 ? -16.594 3.092 -8.57 1 97.38 103 VAL B C 1
ATOM 2518 O O . VAL B 1 103 ? -16.875 1.959 -8.172 1 97.38 103 VAL B O 1
ATOM 2521 N N . THR B 1 104 ? -17.156 3.67 -9.57 1 96.88 104 THR B N 1
ATOM 2522 C CA . THR B 1 104 ? -18.172 2.955 -10.328 1 96.88 104 THR B CA 1
ATOM 2523 C C . THR B 1 104 ? -17.594 1.696 -10.969 1 96.88 104 THR B C 1
ATOM 2525 O O . THR B 1 104 ? -18.234 0.637 -10.945 1 96.88 104 THR B O 1
ATOM 2528 N N . LYS B 1 105 ? -16.438 1.808 -11.523 1 97.69 105 LYS B N 1
ATOM 2529 C CA . LYS B 1 105 ? -15.797 0.66 -12.164 1 97.69 105 LYS B CA 1
ATOM 2530 C C . LYS B 1 105 ? -15.516 -0.448 -11.148 1 97.69 105 LYS B C 1
ATOM 2532 O O . LYS B 1 105 ? -15.641 -1.633 -11.469 1 97.69 105 LYS B O 1
ATOM 2537 N N . ILE B 1 106 ? -15.133 -0.112 -9.977 1 97.56 106 ILE B N 1
ATOM 2538 C CA . ILE B 1 106 ? -14.875 -1.065 -8.906 1 97.56 106 ILE B CA 1
ATOM 2539 C C . ILE B 1 106 ? -16.172 -1.797 -8.547 1 97.56 106 ILE B C 1
ATOM 2541 O O . ILE B 1 106 ? -16.172 -3.018 -8.367 1 97.56 106 ILE B O 1
ATOM 2545 N N . VAL B 1 107 ? -17.219 -1.04 -8.445 1 97.62 107 VAL B N 1
ATOM 2546 C CA . VAL B 1 107 ? -18.516 -1.639 -8.156 1 97.62 107 VAL B CA 1
ATOM 2547 C C . VAL B 1 107 ? -18.875 -2.645 -9.25 1 97.62 107 VAL B C 1
ATOM 2549 O O . VAL B 1 107 ? -19.312 -3.76 -8.953 1 97.62 107 VAL B O 1
ATOM 2552 N N . GLU B 1 108 ? -18.672 -2.225 -10.461 1 97.31 108 GLU B N 1
ATOM 2553 C CA . GLU B 1 108 ? -18.984 -3.098 -11.594 1 97.31 108 GLU B CA 1
ATOM 2554 C C . GLU B 1 108 ? -18.156 -4.379 -11.539 1 97.31 108 GLU B C 1
ATOM 2556 O O . GLU B 1 108 ? -18.688 -5.473 -11.734 1 97.31 108 GLU B O 1
ATOM 2561 N N . ARG B 1 109 ? -16.906 -4.234 -11.25 1 96.69 109 ARG B N 1
ATOM 2562 C CA . ARG B 1 109 ? -16.016 -5.391 -11.188 1 96.69 109 ARG B CA 1
ATOM 2563 C C . ARG B 1 109 ? -16.438 -6.352 -10.086 1 96.69 109 ARG B C 1
ATOM 2565 O O . ARG B 1 109 ? -16.469 -7.566 -10.289 1 96.69 109 ARG B O 1
ATOM 2572 N N . LEU B 1 110 ? -16.766 -5.848 -8.953 1 97 110 LEU B N 1
ATOM 2573 C CA . LEU B 1 110 ? -17.172 -6.656 -7.812 1 97 110 LEU B CA 1
ATOM 2574 C C . LEU B 1 110 ? -18.516 -7.348 -8.094 1 97 110 LEU B C 1
ATOM 2576 O O . LEU B 1 110 ? -18.734 -8.469 -7.629 1 97 110 LEU B O 1
ATOM 2580 N N . SER B 1 111 ? -19.328 -6.668 -8.828 1 95.31 111 SER B N 1
ATOM 2581 C CA . SER B 1 111 ? -20.625 -7.242 -9.164 1 95.31 111 SER B CA 1
ATOM 2582 C C . SER B 1 111 ? -20.484 -8.375 -10.18 1 95.31 111 SER B C 1
ATOM 2584 O O . SER B 1 111 ? -21.25 -9.344 -10.148 1 95.31 111 SER B O 1
ATOM 2586 N N . GLU B 1 112 ? -19.516 -8.211 -11.016 1 94.56 112 GLU B N 1
ATOM 2587 C CA . GLU B 1 112 ? -19.25 -9.25 -12.008 1 94.56 112 GLU B CA 1
ATOM 2588 C C . GLU B 1 112 ? -18.609 -10.477 -11.367 1 94.56 112 GLU B C 1
ATOM 2590 O O . GLU B 1 112 ? -18.938 -11.609 -11.719 1 94.56 112 GLU B O 1
ATOM 2595 N N . SER B 1 113 ? -17.688 -10.242 -10.508 1 93.75 113 SER B N 1
ATOM 2596 C CA . SER B 1 113 ? -17 -11.297 -9.766 1 93.75 113 SER B CA 1
ATOM 2597 C C . SER B 1 113 ? -16.688 -10.859 -8.336 1 93.75 113 SER B C 1
ATOM 2599 O O . SER B 1 113 ? -15.75 -10.102 -8.109 1 93.75 113 SER B O 1
ATOM 2601 N N . ASN B 1 114 ? -17.344 -11.453 -7.418 1 92.12 114 ASN B N 1
ATOM 2602 C CA . ASN B 1 114 ? -17.141 -11.086 -6.02 1 92.12 114 ASN B CA 1
ATOM 2603 C C . ASN B 1 114 ? -15.805 -11.602 -5.496 1 92.12 114 ASN B C 1
ATOM 2605 O O . ASN B 1 114 ? -15.352 -11.188 -4.426 1 92.12 114 ASN B O 1
ATOM 2609 N N . ASN B 1 115 ? -15.148 -12.391 -6.297 1 93.94 115 ASN B N 1
ATOM 2610 C CA . ASN B 1 115 ? -13.883 -12.977 -5.871 1 93.94 115 ASN B CA 1
ATOM 2611 C C . ASN B 1 115 ? -12.695 -12.305 -6.555 1 93.94 115 ASN B C 1
ATOM 2613 O O . ASN B 1 115 ? -11.578 -12.82 -6.512 1 93.94 115 ASN B O 1
ATOM 2617 N N . THR B 1 116 ? -12.969 -11.156 -7.145 1 96.88 116 THR B N 1
ATOM 2618 C CA . THR B 1 116 ? -11.922 -10.438 -7.871 1 96.88 116 THR B CA 1
ATOM 2619 C C . THR B 1 116 ? -10.938 -9.797 -6.902 1 96.88 116 THR B C 1
ATOM 2621 O O . THR B 1 116 ? -11.312 -9.375 -5.809 1 96.88 116 THR B O 1
ATOM 2624 N N . ARG B 1 117 ? -9.656 -9.742 -7.305 1 97 117 ARG B N 1
ATOM 2625 C CA . ARG B 1 117 ? -8.617 -8.977 -6.613 1 97 117 ARG B CA 1
ATOM 2626 C C . ARG B 1 117 ? -8.172 -7.785 -7.449 1 97 117 ARG B C 1
ATOM 2628 O O . ARG B 1 117 ? -7.082 -7.246 -7.238 1 97 117 ARG B O 1
ATOM 2635 N N . ARG B 1 118 ? -9.078 -7.41 -8.453 1 97.5 118 ARG B N 1
ATOM 2636 C CA . ARG B 1 118 ? -8.68 -6.395 -9.422 1 97.5 118 ARG B CA 1
ATOM 2637 C C . ARG B 1 118 ? -9.523 -5.133 -9.273 1 97.5 118 ARG B C 1
ATOM 2639 O O . ARG B 1 118 ? -9.523 -4.273 -10.156 1 97.5 118 ARG B O 1
ATOM 2646 N N . ALA B 1 119 ? -10.328 -5.09 -8.164 1 97.81 119 ALA B N 1
ATOM 2647 C CA . ALA B 1 119 ? -11.086 -3.879 -7.852 1 97.81 119 ALA B CA 1
ATOM 2648 C C . ALA B 1 119 ? -10.211 -2.846 -7.156 1 97.81 119 ALA B C 1
ATOM 2650 O O . ALA B 1 119 ? -10.281 -2.682 -5.934 1 97.81 119 ALA B O 1
ATOM 2651 N N . ILE B 1 120 ? -9.406 -2.113 -7.969 1 98.12 120 ILE B N 1
ATOM 2652 C CA . ILE B 1 120 ? -8.352 -1.229 -7.492 1 98.12 120 ILE B CA 1
ATOM 2653 C C . ILE B 1 120 ? -8.531 0.164 -8.086 1 98.12 120 ILE B C 1
ATOM 2655 O O . ILE B 1 120 ? -8.969 0.305 -9.234 1 98.12 120 ILE B O 1
ATOM 2659 N N . ALA B 1 121 ? -8.281 1.142 -7.305 1 97.88 121 ALA B N 1
ATOM 2660 C CA . ALA B 1 121 ? -8.203 2.523 -7.777 1 97.88 121 ALA B CA 1
ATOM 2661 C C . ALA B 1 121 ? -6.898 3.18 -7.332 1 97.88 121 ALA B C 1
ATOM 2663 O O . ALA B 1 121 ? -6.305 2.779 -6.332 1 97.88 121 ALA B O 1
ATOM 2664 N N . VAL B 1 122 ? -6.418 4.094 -8.117 1 98.19 122 VAL B N 1
ATOM 2665 C CA . VAL B 1 122 ? -5.238 4.867 -7.746 1 98.19 122 VAL B CA 1
ATOM 2666 C C . VAL B 1 122 ? -5.547 6.359 -7.84 1 98.19 122 VAL B C 1
ATOM 2668 O O . VAL B 1 122 ? -6.465 6.766 -8.562 1 98.19 122 VAL B O 1
ATOM 2671 N N . THR B 1 123 ? -4.82 7.176 -7.062 1 97.38 123 THR B N 1
ATOM 2672 C CA . THR B 1 123 ? -4.98 8.625 -7.117 1 97.38 123 THR B CA 1
ATOM 2673 C C . THR B 1 123 ? -3.74 9.281 -7.707 1 97.38 123 THR B C 1
ATOM 2675 O O . THR B 1 123 ? -3.775 10.453 -8.086 1 97.38 123 THR B O 1
ATOM 2678 N N . TRP B 1 124 ? -2.635 8.531 -7.789 1 97.62 124 TRP B N 1
ATOM 2679 C CA . TRP B 1 124 ? -1.359 9.055 -8.273 1 97.62 124 TRP B CA 1
ATOM 2680 C C . TRP B 1 124 ? -1.292 8.992 -9.797 1 97.62 124 TRP B C 1
ATOM 2682 O O . TRP B 1 124 ? -1.605 7.965 -10.398 1 97.62 124 TRP B O 1
ATOM 2692 N N . ASP B 1 125 ? -0.983 10.078 -10.422 1 96.12 125 ASP B N 1
ATOM 2693 C CA . ASP B 1 125 ? -0.735 10.164 -11.859 1 96.12 125 ASP B CA 1
ATOM 2694 C C . ASP B 1 125 ? 0.729 10.492 -12.141 1 96.12 125 ASP B C 1
ATOM 2696 O O . ASP B 1 125 ? 1.157 11.633 -11.992 1 96.12 125 ASP B O 1
ATOM 2700 N N . PRO B 1 126 ? 1.529 9.438 -12.648 1 96.12 126 PRO B N 1
ATOM 2701 C CA . PRO B 1 126 ? 2.957 9.672 -12.883 1 96.12 126 PRO B CA 1
ATOM 2702 C C . PRO B 1 126 ? 3.215 10.82 -13.852 1 96.12 126 PRO B C 1
ATOM 2704 O O . PRO B 1 126 ? 4.242 11.5 -13.75 1 96.12 126 PRO B O 1
ATOM 2707 N N . ARG B 1 127 ? 2.309 11.125 -14.75 1 94.88 127 ARG B N 1
ATOM 2708 C CA . ARG B 1 127 ? 2.498 12.148 -15.773 1 94.88 127 ARG B CA 1
ATOM 2709 C C . ARG B 1 127 ? 2.416 13.547 -15.156 1 94.88 127 ARG B C 1
ATOM 2711 O O . ARG B 1 127 ? 2.91 14.516 -15.742 1 94.88 127 ARG B O 1
ATOM 2718 N N . ARG B 1 128 ? 1.865 13.609 -14.023 1 93.19 128 ARG B N 1
ATOM 2719 C CA . ARG B 1 128 ? 1.657 14.898 -13.383 1 93.19 128 ARG B CA 1
ATOM 2720 C C . ARG B 1 128 ? 2.379 14.969 -12.039 1 93.19 128 ARG B C 1
ATOM 2722 O O . ARG B 1 128 ? 3.17 15.883 -11.805 1 93.19 128 ARG B O 1
ATOM 2729 N N . ASP B 1 129 ? 2.225 14.016 -11.25 1 95.75 129 ASP B N 1
ATOM 2730 C CA . ASP B 1 129 ? 2.455 14.133 -9.82 1 95.75 129 ASP B CA 1
ATOM 2731 C C . ASP B 1 129 ? 3.939 14 -9.484 1 95.75 129 ASP B C 1
ATOM 2733 O O . ASP B 1 129 ? 4.391 14.461 -8.43 1 95.75 129 ASP B O 1
ATOM 2737 N N . LEU B 1 130 ? 4.734 13.453 -10.336 1 94.38 130 LEU B N 1
ATOM 2738 C CA . LEU B 1 130 ? 6.164 13.312 -10.094 1 94.38 130 LEU B CA 1
ATOM 2739 C C . LEU B 1 130 ? 6.859 14.672 -10.141 1 94.38 130 LEU B C 1
ATOM 2741 O O . LEU B 1 130 ? 7.977 14.812 -9.641 1 94.38 130 LEU B O 1
ATOM 2745 N N . ASP B 1 131 ? 6.164 15.664 -10.734 1 91.56 131 ASP B N 1
ATOM 2746 C CA . ASP B 1 131 ? 6.785 16.984 -10.883 1 91.56 131 ASP B CA 1
ATOM 2747 C C . ASP B 1 131 ? 6.035 18.031 -10.07 1 91.56 131 ASP B C 1
ATOM 2749 O O . ASP B 1 131 ? 6.258 19.234 -10.25 1 91.56 131 ASP B O 1
ATOM 2753 N N . GLU B 1 132 ? 5.133 17.609 -9.219 1 91.88 132 GLU B N 1
ATOM 2754 C CA . GLU B 1 132 ? 4.305 18.547 -8.461 1 91.88 132 GLU B CA 1
ATOM 2755 C C . GLU B 1 132 ? 4.586 18.453 -6.965 1 91.88 132 GLU B C 1
ATOM 2757 O O . GLU B 1 132 ? 5.098 17.438 -6.488 1 91.88 132 GLU B O 1
ATOM 2762 N N . GLU B 1 133 ? 4.258 19.516 -6.32 1 90.06 133 GLU B N 1
ATOM 2763 C CA . GLU B 1 133 ? 4.469 19.547 -4.879 1 90.06 133 GLU B CA 1
ATOM 2764 C C . GLU B 1 133 ? 3.193 19.172 -4.125 1 90.06 133 GLU B C 1
ATOM 2766 O O . GLU B 1 133 ? 3.256 18.594 -3.039 1 90.06 133 GLU B O 1
ATOM 2771 N N . GLU B 1 134 ? 2.123 19.562 -4.715 1 91.31 134 GLU B N 1
ATOM 2772 C CA . GLU B 1 134 ? 0.838 19.203 -4.125 1 91.31 134 GLU B CA 1
ATOM 2773 C C . GLU B 1 134 ? 0.28 17.938 -4.762 1 91.31 134 GLU B C 1
ATOM 2775 O O . GLU B 1 134 ? -0.287 17.984 -5.855 1 91.31 134 GLU B O 1
ATOM 2780 N N . VAL B 1 135 ? 0.556 16.875 -4.109 1 94.31 135 VAL B N 1
ATOM 2781 C CA . VAL B 1 135 ? 0.237 15.555 -4.648 1 94.31 135 VAL B CA 1
ATOM 2782 C C . VAL B 1 135 ? -0.521 14.734 -3.604 1 94.31 135 VAL B C 1
ATOM 2784 O O . VAL B 1 135 ? -0.443 15.023 -2.406 1 94.31 135 VAL B O 1
ATOM 2787 N N . PRO B 1 136 ? -1.348 13.797 -4.016 1 95.31 136 PRO B N 1
ATOM 2788 C CA . PRO B 1 136 ? -2.125 13 -3.062 1 95.31 136 PRO B CA 1
ATOM 2789 C C . PRO B 1 136 ? -1.247 12.141 -2.154 1 95.31 136 PRO B C 1
ATOM 2791 O O . PRO B 1 136 ? -0.228 11.609 -2.6 1 95.31 136 PRO B O 1
ATOM 2794 N N . CYS B 1 137 ? -1.696 12.039 -0.92 1 97.12 137 CYS B N 1
ATOM 2795 C CA . CYS B 1 137 ? -1.068 11.117 0.024 1 97.12 137 CYS B CA 1
ATOM 2796 C C . CYS B 1 137 ? -1.602 9.703 -0.156 1 97.12 137 CYS B C 1
ATOM 2798 O O . CYS B 1 137 ? -0.831 8.742 -0.157 1 97.12 137 CYS B O 1
ATOM 2800 N N . LEU B 1 138 ? -2.965 9.641 -0.283 1 97.69 138 LEU B N 1
ATOM 2801 C CA . LEU B 1 138 ? -3.551 8.367 -0.683 1 97.69 138 LEU B CA 1
ATOM 2802 C C . LEU B 1 138 ? -3.113 7.984 -2.094 1 97.69 138 LEU B C 1
ATOM 2804 O O . LEU B 1 138 ? -3.297 8.758 -3.035 1 97.69 138 LEU B O 1
ATOM 2808 N N . THR B 1 139 ? -2.531 6.82 -2.27 1 98.06 139 THR B N 1
ATOM 2809 C CA . THR B 1 139 ? -1.932 6.461 -3.551 1 98.06 139 THR B CA 1
ATOM 2810 C C . THR B 1 139 ? -2.766 5.398 -4.262 1 98.06 139 THR B C 1
ATOM 2812 O O . THR B 1 139 ? -2.928 5.441 -5.48 1 98.06 139 THR B O 1
ATOM 2815 N N . ALA B 1 140 ? -3.264 4.457 -3.453 1 98.44 140 ALA B N 1
ATOM 2816 C CA . ALA B 1 140 ? -4.027 3.352 -4.023 1 98.44 140 ALA B CA 1
ATOM 2817 C C . ALA B 1 140 ? -5.02 2.789 -3.006 1 98.44 140 ALA B C 1
ATOM 2819 O O . ALA B 1 140 ? -4.824 2.93 -1.796 1 98.44 140 ALA B O 1
ATOM 2820 N N . LEU B 1 141 ? -6.066 2.207 -3.504 1 98.25 141 LEU B N 1
ATOM 2821 C CA . LEU B 1 141 ? -6.965 1.446 -2.645 1 98.25 141 LEU B CA 1
ATOM 2822 C C . LEU B 1 141 ? -7.551 0.253 -3.391 1 98.25 141 LEU B C 1
ATOM 2824 O O . LEU B 1 141 ? -7.594 0.246 -4.625 1 98.25 141 LEU B O 1
ATOM 2828 N N . GLN B 1 142 ? -7.883 -0.688 -2.66 1 98.69 142 GLN B N 1
ATOM 2829 C CA . GLN B 1 142 ? -8.453 -1.929 -3.178 1 98.69 142 GLN B CA 1
ATOM 2830 C C . GLN B 1 142 ? -9.633 -2.391 -2.326 1 98.69 142 GLN B C 1
ATOM 2832 O O . GLN B 1 142 ? -9.57 -2.33 -1.097 1 98.69 142 GLN B O 1
ATOM 2837 N N . LEU B 1 143 ? -10.688 -2.73 -2.967 1 98.56 143 LEU B N 1
ATOM 2838 C CA . LEU B 1 143 ? -11.789 -3.422 -2.303 1 98.56 143 LEU B CA 1
ATOM 2839 C C . LEU B 1 143 ? -11.883 -4.871 -2.768 1 98.56 143 LEU B C 1
ATOM 2841 O O . LEU B 1 143 ? -11.742 -5.156 -3.961 1 98.56 143 LEU B O 1
ATOM 2845 N N . GLN B 1 144 ? -11.992 -5.75 -1.831 1 97.75 144 GLN B N 1
ATOM 2846 C CA . GLN B 1 144 ? -12.094 -7.168 -2.162 1 97.75 144 GLN B CA 1
ATOM 2847 C C . GLN B 1 144 ? -13 -7.902 -1.176 1 97.75 144 GLN B C 1
ATOM 2849 O O . GLN B 1 144 ? -13.078 -7.531 -0.003 1 97.75 144 GLN B O 1
ATOM 2854 N N . SER B 1 145 ? -13.617 -8.898 -1.643 1 96.19 145 SER B N 1
ATOM 2855 C CA . SER B 1 145 ? -14.438 -9.742 -0.779 1 96.19 145 SER B CA 1
ATOM 2856 C C . SER B 1 145 ? -13.562 -10.656 0.082 1 96.19 145 SER B C 1
ATOM 2858 O O . SER B 1 145 ? -12.445 -10.992 -0.3 1 96.19 145 SER B O 1
ATOM 2860 N N . ASP B 1 146 ? -14.062 -11.086 1.234 1 92.94 146 ASP B N 1
ATOM 2861 C CA . ASP B 1 146 ? -13.359 -12.008 2.123 1 92.94 146 ASP B CA 1
ATOM 2862 C C . ASP B 1 146 ? -13.633 -13.461 1.735 1 92.94 146 ASP B C 1
ATOM 2864 O O . ASP B 1 146 ? -13.305 -14.375 2.488 1 92.94 146 ASP B O 1
ATOM 2868 N N . GLY B 1 147 ? -14.25 -13.695 0.595 1 90.56 147 GLY B N 1
ATOM 2869 C CA . GLY B 1 147 ? -14.633 -15.031 0.157 1 90.56 147 GLY B CA 1
ATOM 2870 C C . GLY B 1 147 ? -16.078 -15.367 0.458 1 90.56 147 GLY B C 1
ATOM 2871 O O . GLY B 1 147 ? -16.578 -16.406 0.032 1 90.56 147 GLY B O 1
ATOM 2872 N N . GLY B 1 148 ? -16.719 -14.508 1.251 1 92.69 148 GLY B N 1
ATOM 2873 C CA . GLY B 1 148 ? -18.141 -14.578 1.565 1 92.69 148 GLY B CA 1
ATOM 2874 C C . GLY B 1 148 ? -18.891 -13.297 1.251 1 92.69 148 GLY B C 1
ATOM 2875 O O . GLY B 1 148 ? -18.766 -12.758 0.152 1 92.69 148 GLY B O 1
ATOM 2876 N N . SER B 1 149 ? -19.688 -12.875 2.223 1 94.81 149 SER B N 1
ATOM 2877 C CA . SER B 1 149 ? -20.5 -11.688 2.002 1 94.81 149 SER B CA 1
ATOM 2878 C C . SER B 1 149 ? -19.766 -10.414 2.414 1 94.81 149 SER B C 1
ATOM 2880 O O . SER B 1 149 ? -20.25 -9.312 2.176 1 94.81 149 SER B O 1
ATOM 2882 N N . GLY B 1 150 ? -18.641 -10.555 2.969 1 96.56 150 GLY B N 1
ATOM 2883 C CA . GLY B 1 150 ? -17.938 -9.398 3.498 1 96.56 150 GLY B CA 1
ATOM 2884 C C . GLY B 1 150 ? -17.094 -8.68 2.453 1 96.56 150 GLY B C 1
ATOM 2885 O O . GLY B 1 150 ? -16.484 -9.312 1.594 1 96.56 150 GLY B O 1
ATOM 2886 N N . LEU B 1 151 ? -17.078 -7.328 2.521 1 97.69 151 LEU B N 1
ATOM 2887 C CA . LEU B 1 151 ? -16.234 -6.484 1.686 1 97.69 151 LEU B CA 1
ATOM 2888 C C . LEU B 1 151 ? -15.18 -5.77 2.527 1 97.69 151 LEU B C 1
ATOM 2890 O O . LEU B 1 151 ? -15.516 -5.023 3.447 1 97.69 151 LEU B O 1
ATOM 2894 N N . GLU B 1 152 ? -13.961 -6.012 2.205 1 97.56 152 GLU B N 1
ATOM 2895 C CA . GLU B 1 152 ? -12.844 -5.355 2.877 1 97.56 152 GLU B CA 1
ATOM 2896 C C . GLU B 1 152 ? -12.281 -4.219 2.031 1 97.56 152 GLU B C 1
ATOM 2898 O O . GLU B 1 152 ? -12.328 -4.273 0.8 1 97.56 152 GLU B O 1
ATOM 2903 N N . LEU B 1 153 ? -11.844 -3.199 2.68 1 98.25 153 LEU B N 1
ATOM 2904 C CA . LEU B 1 153 ? -11.148 -2.107 2.008 1 98.25 153 LEU B CA 1
ATOM 2905 C C . LEU B 1 153 ? -9.703 -2.008 2.486 1 98.25 153 LEU B C 1
ATOM 2907 O O . LEU B 1 153 ? -9.438 -2.074 3.688 1 98.25 153 LEU B O 1
ATOM 2911 N N . HIS B 1 154 ? -8.758 -1.986 1.553 1 98.69 154 HIS B N 1
ATOM 2912 C CA . HIS B 1 154 ? -7.336 -1.764 1.775 1 98.69 154 HIS B CA 1
ATOM 2913 C C . HIS B 1 154 ? -6.867 -0.473 1.111 1 98.69 154 HIS B C 1
ATOM 2915 O O . HIS B 1 154 ? -7.121 -0.254 -0.076 1 98.69 154 HIS B O 1
ATOM 2921 N N . ALA B 1 155 ? -6.227 0.396 1.884 1 98.81 155 ALA B N 1
ATOM 2922 C CA . ALA B 1 155 ? -5.738 1.66 1.34 1 98.81 155 ALA B CA 1
ATOM 2923 C C . ALA B 1 155 ? -4.246 1.834 1.614 1 98.81 155 ALA B C 1
ATOM 2925 O O . ALA B 1 155 ? -3.752 1.439 2.674 1 98.81 155 ALA B O 1
ATOM 2926 N N . PHE B 1 156 ? -3.537 2.412 0.684 1 98.94 156 PHE B N 1
ATOM 2927 C CA . PHE B 1 156 ? -2.105 2.668 0.808 1 98.94 156 PHE B CA 1
ATOM 2928 C C . PHE B 1 156 ? -1.814 4.16 0.739 1 98.94 156 PHE B C 1
ATOM 2930 O O . PHE B 1 156 ? -2.152 4.82 -0.247 1 98.94 156 PHE B O 1
ATOM 2937 N N . TYR B 1 157 ? -1.193 4.695 1.792 1 98.81 157 TYR B N 1
ATOM 2938 C CA . TYR B 1 157 ? -0.739 6.078 1.854 1 98.81 157 TYR B CA 1
ATOM 2939 C C . TYR B 1 157 ? 0.779 6.16 1.748 1 98.81 157 TYR B C 1
ATOM 2941 O O . TYR B 1 157 ? 1.497 5.52 2.521 1 98.81 157 TYR B O 1
ATOM 2949 N N . ARG B 1 158 ? 1.212 6.996 0.873 1 98.06 158 ARG B N 1
ATOM 2950 C CA . ARG B 1 158 ? 2.646 7.258 0.808 1 98.06 158 ARG B CA 1
ATOM 2951 C C . ARG B 1 158 ? 3.119 8.031 2.035 1 98.06 158 ARG B C 1
ATOM 2953 O O . ARG B 1 158 ? 4.227 7.805 2.529 1 98.06 158 ARG B O 1
ATOM 2960 N N . SER B 1 159 ? 2.404 8.977 2.428 1 98.12 159 SER B N 1
ATOM 2961 C CA . SER B 1 159 ? 2.633 9.883 3.547 1 98.12 159 SER B CA 1
ATOM 2962 C C . SER B 1 159 ? 1.339 10.172 4.301 1 98.12 159 SER B C 1
ATOM 2964 O O . SER B 1 159 ? 0.409 10.758 3.748 1 98.12 159 SER B O 1
ATOM 2966 N N . TRP B 1 160 ? 1.308 9.797 5.586 1 98.56 160 TRP B N 1
ATOM 2967 C CA . TRP B 1 160 ? 0.05 9.875 6.32 1 98.56 160 TRP B CA 1
ATOM 2968 C C . TRP B 1 160 ? 0.218 10.688 7.598 1 98.56 160 TRP B C 1
ATOM 2970 O O . TRP B 1 160 ? 0.889 10.25 8.539 1 98.56 160 TRP B O 1
ATOM 2980 N N . ASP B 1 161 ? -0.429 11.867 7.625 1 98.06 161 ASP B N 1
ATOM 2981 C CA . ASP B 1 161 ? -0.494 12.641 8.859 1 98.06 161 ASP B CA 1
ATOM 2982 C C . ASP B 1 161 ? -1.443 12 9.867 1 98.06 161 ASP B C 1
ATOM 2984 O O . ASP B 1 161 ? -2.645 12.281 9.859 1 98.06 161 ASP B O 1
ATOM 2988 N N . VAL B 1 162 ? -0.84 11.273 10.703 1 97.94 162 VAL B N 1
ATOM 2989 C CA . VAL B 1 162 ? -1.612 10.492 11.672 1 97.94 162 VAL B CA 1
ATOM 2990 C C . VAL B 1 162 ? -2.219 11.422 12.719 1 97.94 162 VAL B C 1
ATOM 2992 O O . VAL B 1 162 ? -3.252 11.109 13.312 1 97.94 162 VAL B O 1
ATOM 2995 N N . GLY B 1 163 ? -1.574 12.508 12.992 1 97 163 GLY B N 1
ATOM 2996 C CA . GLY B 1 163 ? -2.072 13.414 14.008 1 97 163 GLY B CA 1
ATOM 2997 C C . GLY B 1 163 ? -3.383 14.078 13.625 1 97 163 GLY B C 1
ATOM 2998 O O . GLY B 1 163 ? -4.367 13.984 14.359 1 97 163 GLY B O 1
ATOM 2999 N N . LYS B 1 164 ? -3.434 14.57 12.383 1 95.44 164 LYS B N 1
ATOM 3000 C CA . LYS B 1 164 ? -4.574 15.414 12.047 1 95.44 164 LYS B CA 1
ATOM 3001 C C . LYS B 1 164 ? -5.449 14.758 10.984 1 95.44 164 LYS B C 1
ATOM 3003 O O . LYS B 1 164 ? -6.652 15.016 10.914 1 95.44 164 LYS B O 1
ATOM 3008 N N . ALA B 1 165 ? -4.934 13.859 10.203 1 95.56 165 ALA B N 1
ATOM 3009 C CA . ALA B 1 165 ? -5.688 13.445 9.023 1 95.56 165 ALA B CA 1
ATOM 3010 C C . ALA B 1 165 ? -6.246 12.031 9.195 1 95.56 165 ALA B C 1
ATOM 3012 O O . ALA B 1 165 ? -7.238 11.672 8.562 1 95.56 165 ALA B O 1
ATOM 3013 N N . LEU B 1 166 ? -5.645 11.195 10.039 1 97.56 166 LEU B N 1
ATOM 3014 C CA . LEU B 1 166 ? -5.984 9.781 10.133 1 97.56 166 LEU B CA 1
ATOM 3015 C C . LEU B 1 166 ? -7.473 9.594 10.398 1 97.56 166 LEU B C 1
ATOM 3017 O O . LEU B 1 166 ? -8.141 8.836 9.695 1 97.56 166 LEU B O 1
ATOM 3021 N N . VAL B 1 167 ? -8.008 10.281 11.32 1 96.69 167 VAL B N 1
ATOM 3022 C CA . VAL B 1 167 ? -9.398 10.086 11.719 1 96.69 167 VAL B CA 1
ATOM 3023 C C . VAL B 1 167 ? -10.32 10.43 10.547 1 96.69 167 VAL B C 1
ATOM 3025 O O . VAL B 1 167 ? -11.156 9.617 10.148 1 96.69 167 VAL B O 1
ATOM 3028 N N . ALA B 1 168 ? -10.109 11.594 9.977 1 95.06 168 ALA B N 1
ATOM 3029 C CA . ALA B 1 168 ? -10.93 12.016 8.852 1 95.06 168 ALA B CA 1
ATOM 3030 C C . ALA B 1 168 ? -10.797 11.047 7.676 1 95.06 168 ALA B C 1
ATOM 3032 O O . ALA B 1 168 ? -11.781 10.711 7.027 1 95.06 168 ALA B O 1
ATOM 3033 N N . ASN B 1 169 ? -9.609 10.602 7.438 1 96.56 169 ASN B N 1
ATOM 3034 C CA . ASN B 1 169 ? -9.352 9.695 6.328 1 96.56 169 ASN B CA 1
ATOM 3035 C C . ASN B 1 169 ? -10.047 8.352 6.531 1 96.56 169 ASN B C 1
ATOM 3037 O O . ASN B 1 169 ? -10.688 7.836 5.613 1 96.56 169 ASN B O 1
ATOM 3041 N N . MET B 1 170 ? -9.945 7.793 7.746 1 97.06 170 MET B N 1
ATOM 3042 C CA . MET B 1 170 ? -10.508 6.469 7.996 1 97.06 170 MET B CA 1
ATOM 3043 C C . MET B 1 170 ? -12.031 6.508 7.969 1 97.06 170 MET B C 1
ATOM 3045 O O . MET B 1 170 ? -12.672 5.586 7.457 1 97.06 170 MET B O 1
ATOM 3049 N N . ILE B 1 171 ? -12.57 7.551 8.43 1 95.81 171 ILE B N 1
ATOM 3050 C CA . ILE B 1 171 ? -14.023 7.695 8.391 1 95.81 171 ILE B CA 1
ATOM 3051 C C . ILE B 1 171 ? -14.484 7.816 6.938 1 95.81 171 ILE B C 1
ATOM 3053 O O . ILE B 1 171 ? -15.461 7.18 6.539 1 95.81 171 ILE B O 1
ATOM 3057 N N . ALA B 1 172 ? -13.797 8.633 6.164 1 94.81 172 ALA B N 1
ATOM 3058 C CA . ALA B 1 172 ? -14.148 8.789 4.754 1 94.81 172 ALA B CA 1
ATOM 3059 C C . ALA B 1 172 ? -13.992 7.477 3.996 1 94.81 172 ALA B C 1
ATOM 3061 O O . ALA B 1 172 ? -14.828 7.133 3.156 1 94.81 172 ALA B O 1
ATOM 3062 N N . LEU B 1 173 ? -12.961 6.742 4.285 1 97.12 173 LEU B N 1
ATOM 3063 C CA . LEU B 1 173 ? -12.734 5.453 3.643 1 97.12 173 LEU B CA 1
ATOM 3064 C C . LEU B 1 173 ? -13.828 4.461 4.023 1 97.12 173 LEU B C 1
ATOM 3066 O O . LEU B 1 173 ? -14.258 3.654 3.195 1 97.12 173 LEU B O 1
ATOM 3070 N N . ARG B 1 174 ? -14.219 4.539 5.273 1 96.5 174 ARG B N 1
ATOM 3071 C CA . ARG B 1 174 ? -15.328 3.699 5.715 1 96.5 174 ARG B CA 1
ATOM 3072 C C . ARG B 1 174 ? -16.594 4.027 4.941 1 96.5 174 ARG B C 1
ATOM 3074 O O . ARG B 1 174 ? -17.328 3.123 4.535 1 96.5 174 ARG B O 1
ATOM 3081 N N . ARG B 1 175 ? -16.828 5.246 4.77 1 94.56 175 ARG B N 1
ATOM 3082 C CA . ARG B 1 175 ? -17.984 5.66 3.996 1 94.56 175 ARG B CA 1
ATOM 3083 C C . ARG B 1 175 ? -17.906 5.145 2.562 1 94.56 175 ARG B C 1
ATOM 3085 O O . ARG B 1 175 ? -18.891 4.668 2.01 1 94.56 175 ARG B O 1
ATOM 3092 N N . LEU B 1 176 ? -16.797 5.309 1.963 1 96.25 176 LEU B N 1
ATOM 3093 C CA . LEU B 1 176 ? -16.578 4.773 0.622 1 96.25 176 LEU B CA 1
ATOM 3094 C C . LEU B 1 176 ? -16.844 3.273 0.583 1 96.25 176 LEU B C 1
ATOM 3096 O O . LEU B 1 176 ? -17.5 2.779 -0.341 1 96.25 176 LEU B O 1
ATOM 3100 N N . GLN B 1 177 ? -16.328 2.562 1.579 1 97.38 177 GLN B N 1
ATOM 3101 C CA . GLN B 1 177 ? -16.547 1.122 1.693 1 97.38 177 GLN B CA 1
ATOM 3102 C C . GLN B 1 177 ? -18.031 0.778 1.729 1 97.38 177 GLN B C 1
ATOM 3104 O O . GLN B 1 177 ? -18.484 -0.123 1.02 1 97.38 177 GLN B O 1
ATOM 3109 N N . GLU B 1 178 ? -18.766 1.495 2.525 1 96.19 178 GLU B N 1
ATOM 3110 C CA . GLU B 1 178 ? -20.203 1.269 2.621 1 96.19 178 GLU B CA 1
ATOM 3111 C C . GLU B 1 178 ? -20.891 1.55 1.291 1 96.19 178 GLU B C 1
ATOM 3113 O O . GLU B 1 178 ? -21.797 0.81 0.884 1 96.19 178 GLU B O 1
ATOM 3118 N N . HIS B 1 179 ? -20.469 2.658 0.716 1 95.5 179 HIS B N 1
ATOM 3119 C CA . HIS B 1 179 ? -21.016 3.043 -0.577 1 95.5 179 HIS B CA 1
ATOM 3120 C C . HIS B 1 179 ? -20.859 1.927 -1.603 1 95.5 179 HIS B C 1
ATOM 3122 O O . HIS B 1 179 ? -21.812 1.559 -2.287 1 95.5 179 HIS B O 1
ATOM 3128 N N . VAL B 1 180 ? -19.734 1.351 -1.699 1 97.38 180 VAL B N 1
ATOM 3129 C CA . VAL B 1 180 ? -19.422 0.297 -2.662 1 97.38 180 VAL B CA 1
ATOM 3130 C C . VAL B 1 180 ? -20.125 -0.994 -2.258 1 97.38 180 VAL B C 1
ATOM 3132 O O . VAL B 1 180 ? -20.703 -1.683 -3.102 1 97.38 180 VAL B O 1
ATOM 3135 N N . ALA B 1 181 ? -20.062 -1.316 -0.95 1 97.31 181 ALA B N 1
ATOM 3136 C CA . ALA B 1 181 ? -20.688 -2.541 -0.443 1 97.31 181 ALA B CA 1
ATOM 3137 C C . ALA B 1 181 ? -22.172 -2.588 -0.781 1 97.31 181 ALA B C 1
ATOM 3139 O O . ALA B 1 181 ? -22.672 -3.605 -1.264 1 97.31 181 ALA B O 1
ATOM 3140 N N . GLU B 1 182 ? -22.812 -1.513 -0.559 1 96.94 182 GLU B N 1
ATOM 3141 C CA . GLU B 1 182 ? -24.25 -1.43 -0.825 1 96.94 182 GLU B CA 1
ATOM 3142 C C . GLU B 1 182 ? -24.562 -1.717 -2.293 1 96.94 182 GLU B C 1
ATOM 3144 O O . GLU B 1 182 ? -25.484 -2.473 -2.602 1 96.94 182 GLU B O 1
ATOM 3149 N N . ARG B 1 183 ? -23.844 -1.183 -3.176 1 97.38 183 ARG B N 1
ATOM 3150 C CA . ARG B 1 183 ? -24.109 -1.271 -4.609 1 97.38 183 ARG B CA 1
ATOM 3151 C C . ARG B 1 183 ? -23.672 -2.625 -5.16 1 97.38 183 ARG B C 1
ATOM 3153 O O . ARG B 1 183 ? -24.234 -3.107 -6.148 1 97.38 183 ARG B O 1
ATOM 3160 N N . ALA B 1 184 ? -22.672 -3.223 -4.531 1 97.12 184 ALA B N 1
ATOM 3161 C CA . ALA B 1 184 ? -22.172 -4.523 -4.984 1 97.12 184 ALA B CA 1
ATOM 3162 C C . ALA B 1 184 ? -22.922 -5.66 -4.297 1 97.12 184 ALA B C 1
ATOM 3164 O O . ALA B 1 184 ? -22.703 -6.836 -4.602 1 97.12 184 ALA B O 1
ATOM 3165 N N . GLY B 1 185 ? -23.812 -5.328 -3.34 1 97.06 185 GLY B N 1
ATOM 3166 C CA . GLY B 1 185 ? -24.547 -6.344 -2.602 1 97.06 185 GLY B CA 1
ATOM 3167 C C . GLY B 1 185 ? -23.703 -7.074 -1.585 1 97.06 185 GLY B C 1
ATOM 3168 O O . GLY B 1 185 ? -23.828 -8.289 -1.416 1 97.06 185 GLY B O 1
ATOM 3169 N N . LEU B 1 186 ? -22.75 -6.453 -0.971 1 97.12 186 LEU B N 1
ATOM 3170 C CA . LEU B 1 186 ? -21.844 -7.008 0.032 1 97.12 186 LEU B CA 1
ATOM 3171 C C . LEU B 1 186 ? -21.969 -6.254 1.352 1 97.12 186 LEU B C 1
ATOM 3173 O O . LEU B 1 186 ? -22.719 -5.277 1.446 1 97.12 186 LEU B O 1
ATOM 3177 N N . GLU B 1 187 ? -21.297 -6.746 2.363 1 97 187 GLU B N 1
ATOM 3178 C CA . GLU B 1 187 ? -21.297 -6.125 3.686 1 97 187 GLU B CA 1
ATOM 3179 C C . GLU B 1 187 ? -19.906 -5.594 4.043 1 97 187 GLU B C 1
ATOM 3181 O O . GLU B 1 187 ? -18.922 -6.328 3.969 1 97 187 GLU B O 1
ATOM 3186 N N . PRO B 1 188 ? -19.891 -4.32 4.395 1 96.94 188 PRO B N 1
ATOM 3187 C CA . PRO B 1 188 ? -18.578 -3.801 4.797 1 96.94 188 PRO B CA 1
ATOM 3188 C C . PRO B 1 188 ? -18.031 -4.488 6.043 1 96.94 188 PRO B C 1
ATOM 3190 O O . PRO B 1 188 ? -18.75 -4.652 7.031 1 96.94 188 PRO B O 1
ATOM 3193 N N . THR B 1 189 ? -16.781 -4.914 6.035 1 96.25 189 THR B N 1
ATOM 3194 C CA . THR B 1 189 ? -16.156 -5.57 7.172 1 96.25 189 THR B CA 1
ATOM 3195 C C . THR B 1 189 ? -14.922 -4.797 7.625 1 96.25 189 THR B C 1
ATOM 3197 O O . THR B 1 189 ? -15.039 -3.727 8.227 1 96.25 189 THR B O 1
ATOM 3200 N N . THR B 1 190 ? -13.75 -5.238 7.246 1 97 190 THR B N 1
ATOM 3201 C CA . THR B 1 190 ? -12.555 -4.613 7.801 1 97 190 THR B CA 1
ATOM 3202 C C . THR B 1 190 ? -12.039 -3.514 6.875 1 97 190 THR B C 1
ATOM 3204 O O . THR B 1 190 ? -12.305 -3.533 5.672 1 97 190 THR B O 1
ATOM 3207 N N . LEU B 1 191 ? -11.43 -2.5 7.457 1 97.69 191 LEU B N 1
ATOM 3208 C CA . LEU B 1 191 ? -10.672 -1.451 6.785 1 97.69 191 LEU B CA 1
ATOM 3209 C C . LEU B 1 191 ? -9.211 -1.467 7.227 1 97.69 191 LEU B C 1
ATOM 3211 O O . LEU B 1 191 ? -8.914 -1.325 8.414 1 97.69 191 LEU B O 1
ATOM 3215 N N . THR B 1 192 ? -8.312 -1.729 6.301 1 98.31 192 THR B N 1
ATOM 3216 C CA . THR B 1 192 ? -6.883 -1.768 6.586 1 98.31 192 THR B CA 1
ATOM 3217 C C . THR B 1 192 ? -6.145 -0.685 5.805 1 98.31 192 THR B C 1
ATOM 3219 O O . THR B 1 192 ? -6.258 -0.61 4.578 1 98.31 192 THR B O 1
ATOM 3222 N N . VAL B 1 193 ? -5.402 0.123 6.523 1 98.75 193 VAL B N 1
ATOM 3223 C CA . VAL B 1 193 ? -4.625 1.184 5.891 1 98.75 193 VAL B CA 1
ATOM 3224 C C . VAL B 1 193 ? -3.133 0.916 6.078 1 98.75 193 VAL B C 1
ATOM 3226 O O . VAL B 1 193 ? -2.693 0.58 7.18 1 98.75 193 VAL B O 1
ATOM 3229 N N . TYR B 1 194 ? -2.428 0.982 4.977 1 98.75 194 TYR B N 1
ATOM 3230 C CA . TYR B 1 194 ? -0.972 0.897 4.961 1 98.75 194 TYR B CA 1
ATOM 3231 C C . TYR B 1 194 ? -0.349 2.271 4.75 1 98.75 194 TYR B C 1
ATOM 3233 O O . TYR B 1 194 ? -0.81 3.047 3.908 1 98.75 194 TYR B O 1
ATOM 3241 N N . ALA B 1 195 ? 0.682 2.539 5.535 1 98.69 195 ALA B N 1
ATOM 3242 C CA . ALA B 1 195 ? 1.398 3.799 5.348 1 98.69 195 ALA B CA 1
ATOM 3243 C C . ALA B 1 195 ? 2.9 3.562 5.227 1 98.69 195 ALA B C 1
ATOM 3245 O O . ALA B 1 195 ? 3.52 2.986 6.125 1 98.69 195 ALA B O 1
ATOM 3246 N N . ALA B 1 196 ? 3.467 4.043 4.109 1 98.38 196 ALA B N 1
ATOM 3247 C CA . ALA B 1 196 ? 4.918 3.994 3.961 1 98.38 196 ALA B CA 1
ATOM 3248 C C . ALA B 1 196 ? 5.602 4.953 4.93 1 98.38 196 ALA B C 1
ATOM 3250 O O . ALA B 1 196 ? 6.684 4.66 5.445 1 98.38 196 ALA B O 1
ATOM 3251 N N . ASN B 1 197 ? 4.961 6.062 5.141 1 98.19 197 ASN B N 1
ATOM 3252 C CA . ASN B 1 197 ? 5.367 7.062 6.121 1 98.19 197 ASN B CA 1
ATOM 3253 C C . ASN B 1 197 ? 4.184 7.523 6.969 1 98.19 197 ASN B C 1
ATOM 3255 O O . ASN B 1 197 ? 3.209 8.062 6.445 1 98.19 197 ASN B O 1
ATOM 3259 N N . ALA B 1 198 ? 4.203 7.215 8.18 1 98.62 198 ALA B N 1
ATOM 3260 C CA . ALA B 1 198 ? 3.23 7.723 9.141 1 98.62 198 ALA B CA 1
ATOM 3261 C C . ALA B 1 198 ? 3.877 8.719 10.102 1 98.62 198 ALA B C 1
ATOM 3263 O O . ALA B 1 198 ? 4.875 8.406 10.758 1 98.62 198 ALA B O 1
ATOM 3264 N N . HIS B 1 199 ? 3.287 9.914 10.195 1 98.62 199 HIS B N 1
ATOM 3265 C CA . HIS B 1 199 ? 4.008 10.945 10.93 1 98.62 199 HIS B CA 1
ATOM 3266 C C . HIS B 1 199 ? 3.049 11.844 11.703 1 98.62 199 HIS B C 1
ATOM 3268 O O . HIS B 1 199 ? 1.845 11.852 11.43 1 98.62 199 HIS B O 1
ATOM 3274 N N . VAL B 1 200 ? 3.613 12.492 12.641 1 98.38 200 VAL B N 1
ATOM 3275 C CA . VAL B 1 200 ? 3.033 13.648 13.32 1 98.38 200 VAL B CA 1
ATOM 3276 C C . VAL B 1 200 ? 3.977 14.844 13.211 1 98.38 200 VAL B C 1
ATOM 3278 O O . VAL B 1 200 ? 5.18 14.719 13.453 1 98.38 200 VAL B O 1
ATOM 3281 N N . TYR B 1 201 ? 3.389 15.914 12.734 1 98 201 TYR B N 1
ATOM 3282 C CA . TYR B 1 201 ? 4.207 17.125 12.719 1 98 201 TYR B CA 1
ATOM 3283 C C . TYR B 1 201 ? 4.547 17.562 14.141 1 98 201 TYR B C 1
ATOM 3285 O O . TYR B 1 201 ? 3.691 17.547 15.023 1 98 201 TYR B O 1
ATOM 3293 N N . GLU B 1 202 ? 5.766 17.969 14.305 1 97.31 202 GLU B N 1
ATOM 3294 C CA . GLU B 1 202 ? 6.234 18.344 15.633 1 97.31 202 GLU B CA 1
ATOM 3295 C C . GLU B 1 202 ? 5.363 19.438 16.234 1 97.31 202 GLU B C 1
ATOM 3297 O O . GLU B 1 202 ? 5.086 19.422 17.438 1 97.31 202 GLU B O 1
ATOM 3302 N N . GLU B 1 203 ? 4.945 20.328 15.461 1 96.38 203 GLU B N 1
ATOM 3303 C CA . GLU B 1 203 ? 4.141 21.453 15.945 1 96.38 203 GLU B CA 1
ATOM 3304 C C . GLU B 1 203 ? 2.783 20.984 16.453 1 96.38 203 GLU B C 1
ATOM 3306 O O . GLU B 1 203 ? 2.145 21.672 17.25 1 96.38 203 GLU B O 1
ATOM 3311 N N . ASP B 1 204 ? 2.377 19.797 16.031 1 96.12 204 ASP B N 1
ATOM 3312 C CA . ASP B 1 204 ? 1.056 19.297 16.406 1 96.12 204 ASP B CA 1
ATOM 3313 C C . ASP B 1 204 ? 1.132 18.391 17.641 1 96.12 204 ASP B C 1
ATOM 3315 O O . ASP B 1 204 ? 0.108 18.078 18.25 1 96.12 204 ASP B O 1
ATOM 3319 N N . LEU B 1 205 ? 2.309 18 18.062 1 94.75 205 LEU B N 1
ATOM 3320 C CA . LEU B 1 205 ? 2.52 17 19.094 1 94.75 205 LEU B CA 1
ATOM 3321 C C . LEU B 1 205 ? 1.884 17.422 20.406 1 94.75 205 LEU B C 1
ATOM 3323 O O . LEU B 1 205 ? 1.221 16.625 21.078 1 94.75 205 LEU B O 1
ATOM 3327 N N . PRO B 1 206 ? 1.981 18.703 20.797 1 92.31 206 PRO B N 1
ATOM 3328 C CA . PRO B 1 206 ? 1.427 19.125 22.094 1 92.31 206 PRO B CA 1
ATOM 3329 C C . PRO B 1 206 ? -0.093 19 22.156 1 92.31 206 PRO B C 1
ATOM 3331 O O . PRO B 1 206 ? -0.664 18.844 23.234 1 92.31 206 PRO B O 1
ATOM 3334 N N . ASP B 1 207 ? -0.806 18.953 21.047 1 91.88 207 ASP B N 1
ATOM 3335 C CA . ASP B 1 207 ? -2.264 18.953 21 1 91.88 207 ASP B CA 1
ATOM 3336 C C . ASP B 1 207 ? -2.811 17.547 20.875 1 91.88 207 ASP B C 1
ATOM 3338 O O . ASP B 1 207 ? -4.023 17.344 20.844 1 91.88 207 ASP B O 1
ATOM 3342 N N . LEU B 1 208 ? -1.894 16.609 20.859 1 95.25 208 LEU B N 1
ATOM 3343 C CA . LEU B 1 208 ? -2.311 15.227 20.641 1 95.25 208 LEU B CA 1
ATOM 3344 C C . LEU B 1 208 ? -2.25 14.438 21.953 1 95.25 208 LEU B C 1
ATOM 3346 O O . LEU B 1 208 ? -1.485 14.781 22.859 1 95.25 208 LEU B O 1
ATOM 3350 N N . PRO B 1 209 ? -3.082 13.5 22.172 1 88.94 209 PRO B N 1
ATOM 3351 C CA . PRO B 1 209 ? -3.109 12.719 23.422 1 88.94 209 PRO B CA 1
ATOM 3352 C C . PRO B 1 209 ? -1.811 11.953 23.656 1 88.94 209 PRO B C 1
ATOM 3354 O O . PRO B 1 209 ? -1.087 11.641 22.719 1 88.94 209 PRO B O 1
#

Foldseek 3Di:
DQPPQDAEEFEDQELVRLLQSLLVCQVVRFDWDADPVGIWTKHFKYKGKHWFDDPRNQDDDPLAPDDPVVLVVLLVQCCDLPDQDPDGHNNVLQAPVVNHRLLVVLLVVCLVPLADFPSKTASDDPVPAVPDDDGDQWGMKTWHAPPDQEIEIETEGAAAASRHCSSSVSNSVQSSQVVSSVSSVGGYTMYMYIYSMYIHHPVRSVSGD/DQPPQDAEEFEDQELVRLLQSLLVCQVVRFDWDADPVGIWTKHFKYKGKHWFDDPRNQDDDPLAPDDPVVLVVLLVQCCDLPDQDPDGHNNVLQAPPVNHRLLVVLLVVCLVPLADFPSKTASDDPVPAVPDDDGDQWGMKTWHAPPDQEIEIETEGAAAASRHCSSSVSNSVQSSQVVSSVSSVGGYTMYMYIYSMYIHHPVRSVSGD

InterPro domains:
  IPR014620 Thymidylate synthase, archaea [MF_01686] (1-209)
  IPR014620 Thymidylate synthase, archaea [PIRSF036752] (7-208)
  IPR014620 Thymidylate synthase, archaea [TIGR03283] (9-207)
  IPR023451 Thymidylate synthase/dCMP hydroxymethylase domain [PF00303] (84-206)
  IPR023451 Thymidylate synthase/dCMP hydroxymethylase domain [cd00351] (14-208)
  IPR036926 Thymidylate synthase/dCMP hydroxymethylase superfamily [G3DSA:3.30.572.10] (60-208)
  IPR036926 Thymidylate synthase/dCMP hydroxymethylase superfamily [SSF55831] (8-207)
  IPR045097 Thymidylate synthase/dCMP hydroxymethylase [PTHR11548] (88-205)

Sequence (418 aa):
MLGKGRPLVVRGRTVEQVWRQAVTGIKVHGEKVERERGPVKEVRGLIAHLEPSGPESFDIPDDYPLDEHSVRAYEDQLLDPELRGFEYTYGHRLRRYFGLDQVTKIVERLSESNNTRRAIAVTWDPRRDLDEEEVPCLTALQLQSDGGSGLELHAFYRSWDVGKALVANMIALRRLQEHVAERAGLEPTTLTVYAANAHVYEEDLPDLPMLGKGRPLVVRGRTVEQVWRQAVTGIKVHGEKVERERGPVKEVRGLIAHLEPSGPESFDIPDDYPLDEHSVRAYEDQLLDPELRGFEYTYGHRLRRYFGLDQVTKIVERLSESNNTRRAIAVTWDPRRDLDEEEVPCLTALQLQSDGGSGLELHAFYRSWDVGKALVANMIALRRLQEHVAERAGLEPTTLTVYAANAHVYEEDLPDLP

Secondary structure (DSSP, 8-state):
---TTPPEEEEESSHHHHHHHHHHHHHHHPEEEEETTEEEEEESSEEEEEPSP-GGGGPPPTT-SS-HHHHHHHHHHHH-SS---SS--HHHHHHTTTSS-HHHHHHHHHHH-TT-S--EEE---HHHHTT-SS--SEEEEEEEE-SSSEEEEEEEESSEETTTTHHHHHHHHHHHHHHHHHHHT-EEEEEEEEESSEEEEGGGGGG--/---TTPPEEEEESSHHHHHHHHHHHHHHHPEEEEETTEEEEEESSEEEEEPSP-GGGGPPPTT-SS-HHHHHHHHHHHH-SS---SS--HHHHHHTTTSS-HHHHHHHHHHH-TT-S--EEE---HHHHTT-SS--SEEEEEEEE-SSSEEEEEEEESSEETTTTHHHHHHHHHHHHHHHHHHHT-EEEEEEEEESSEEEEGGGGGG--

Solvent-accessible surface area (backbone atoms only — not comparable to full-atom values): 21403 Å² total; per-residue (Å²): 122,75,55,91,78,50,64,44,78,33,57,29,66,29,44,45,49,28,45,52,46,46,46,44,47,28,72,73,65,27,43,80,31,66,36,87,90,44,51,26,29,30,35,54,29,35,39,42,37,36,43,55,60,52,84,56,38,67,49,72,52,91,72,49,83,65,54,68,67,58,38,54,51,48,33,53,34,52,76,29,44,76,49,69,50,97,84,64,29,67,3,18,36,38,36,39,68,73,77,42,42,40,62,58,49,29,32,51,45,37,56,73,34,57,45,40,77,63,26,56,44,54,48,67,44,79,85,53,42,66,80,47,86,85,56,72,35,59,37,37,37,36,47,33,41,77,65,67,60,35,28,30,37,34,37,37,21,50,48,36,48,45,70,74,43,41,59,40,49,53,35,25,49,49,50,52,40,43,56,42,14,62,75,40,73,38,37,51,30,38,41,37,37,37,22,50,27,34,30,32,49,54,88,51,52,83,69,48,127,121,76,54,91,78,50,65,46,79,34,57,29,66,29,43,44,50,27,45,52,46,47,46,45,47,29,72,73,65,27,44,81,32,67,37,85,91,44,50,26,29,30,36,56,28,35,40,43,37,34,43,54,61,50,82,55,38,67,49,72,52,90,71,48,84,65,54,66,68,59,37,54,50,48,32,52,34,50,75,29,43,76,50,72,50,97,85,63,30,66,4,18,36,37,35,39,69,75,78,42,41,39,62,60,51,30,31,51,45,37,56,74,36,56,46,41,76,64,26,56,44,54,51,68,46,78,84,54,42,66,81,46,86,85,56,74,34,58,37,36,36,35,46,33,40,74,66,66,59,36,29,33,37,34,36,36,22,50,46,35,49,47,68,75,43,41,60,41,49,52,35,24,50,49,50,50,40,45,56,43,15,60,75,40,72,36,36,51,29,40,41,36,37,38,20,51,28,34,29,32,48,54,89,51,51,84,70,47,127

Organism: Methanopyrus kandleri (strain AV19 / DSM 6324 / JCM 9639 / NBRC 100938) (NCBI:txid190192)

Nearest PDB structures (foldseek):
  4ky4-assembly1_B  TM=8.218E-01  e=6.949E-13  Toxoplasma gondii
  7fgw-assembly2_C  TM=8.153E-01  e=1.959E-12  Toxoplasma gondii
  7fgx-assembly1_B  TM=8.114E-01  e=1.843E-12  Toxoplasma gondii
  7fgw-assembly1_A  TM=8.183E-01  e=3.001E-12  Toxoplasma gondii
  7fgw-assembly1_B  TM=7.504E-01  e=3.190E-12  Toxoplasma gondii

Radius of gyration: 19.75 Å; Cα contacts (8 Å, |Δi|>4): 968; chains: 2; bounding box: 49×53×46 Å

pLDDT: mean 92.58, std 10.33, range [27.95, 98.94]